Protein AF-A0A3N5W7Y7-F1 (afdb_monomer)

Mean predicted aligned error: 19.62 Å

Secondary structure (DSSP, 8-state):
-----HHHHHHHHHHHHHHHHHHHHHHHT--HHHHHHHHHHHHHHHHHHHHHHHTGGGGGGGHHHHH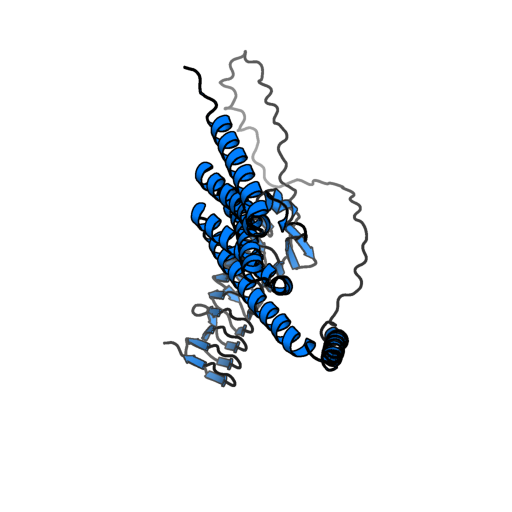HHHHHHHHHHHHHHHT-GGGHHHHTHHHHHHHHHHHHHHHHHTT-HHHHHHHHHHHHHHHHHHHHHHHHHHHHHHHHSSSSSHHHHHHHHHHHHHHHHHHHGGGS-S----------------------S----TTSSSSSS-S---S-PPP---------PPP---------EEEEESBSEEEEEE-SS-EEEEE--HHHHTTEEEEEETTEEEEEE---TTGGG-GGGGG-PPPEEEEEES---EEEE-SBS-EEEES-EEEEEEEEE-SBS-EEEEEEEEEEEEEEE-SBS-EEEEEEEEEEEEEE-SS--EEEEEEEEEEEEEEE-SS-EEEEE-SSEEEEEE-SS-EEEEES-PEEEEEE-SS-EEEE--

Sequence (442 aa):
MQRENIWGFWIGVALVGLGTLFILGQVLSVNIMGLLWPFIIIGVGAAFFIGMVAGGRSMGALAVPGSVITTIGLILFFQNLFGLWSTWSYAWALIICGAGVGLMIFGNWSQVPEVRKAGKIVTGIGLVLFFVFGFFFQLGSLMFGGRSLGGIFWAVALILVGLYVLFGKAYFNQASGPVSRSMVNFSSQASVVNGADRVIAASDLQANLQADLQPGLEPIEIDPGPVEEAPASEVISGIRRLSFRSLGEITILQGEREGLEIEASEAMKERIRCEVRGNTLTIRLEQDWLDWLNPRFWNIGPIRYTLTARNLEAVDAAGLGNMLIDGIATRRLDLAHSGTGNVTVRRLEAEELSARQAGLGNIEVDGQVSRQTVDLTGTGSYHAQRLESRMASVRLSGLGSAVVRVSDTLDAQVSGTGSIEYFGNPRVSQRVSGLGSVRRLF

Nearest PDB structures (foldseek):
  3pet-assembly1_A  TM=9.424E-01  e=5.013E-12  Bacteroides fragilis NCTC 9343
  3lyc-assembly8_P  TM=7.904E-01  e=1.089E-09  Parabacteroides distasonis ATCC 8503
  3jx8-assembly2_D  TM=7.799E-01  e=8.076E-10  Parabacteroides distasonis ATCC 8503
  3lyc-assembly5_J  TM=7.206E-01  e=1.484E-10  Parabacteroides distasonis ATCC 8503
  4opw-assembly2_B  TM=7.311E-01  e=8.488E-10  Parabacteroides merdae ATCC 43184

pLDDT: mean 77.22, std 21.17, range [25.36, 98.75]

Structure (mmCIF, N/CA/C/O backbone):
data_AF-A0A3N5W7Y7-F1
#
_entry.id   AF-A0A3N5W7Y7-F1
#
loop_
_atom_site.group_PDB
_atom_site.id
_atom_site.type_symbol
_atom_site.label_atom_id
_atom_site.label_alt_id
_atom_site.label_comp_id
_atom_site.label_asym_id
_atom_site.label_entity_id
_atom_site.label_seq_id
_atom_site.pdbx_PDB_ins_code
_atom_site.Cartn_x
_atom_site.Cartn_y
_atom_site.Cartn_z
_atom_site.occupancy
_atom_site.B_iso_or_equiv
_atom_site.auth_seq_id
_atom_site.auth_comp_id
_atom_site.auth_asym_id
_atom_site.auth_atom_id
_atom_site.pdbx_PDB_model_num
ATOM 1 N N . MET A 1 1 ? 57.217 -21.453 -23.230 1.00 43.00 1 MET A N 1
ATOM 2 C CA . MET A 1 1 ? 56.029 -21.669 -24.084 1.00 43.00 1 MET A CA 1
ATOM 3 C C . MET A 1 1 ? 55.375 -20.318 -24.326 1.00 43.00 1 MET A C 1
ATOM 5 O O . MET A 1 1 ? 54.861 -19.726 -23.385 1.00 43.00 1 MET A O 1
ATOM 9 N N . GLN A 1 2 ? 55.520 -19.783 -25.539 1.00 50.78 2 GLN A N 1
ATOM 10 C CA . GLN A 1 2 ? 54.939 -18.504 -25.957 1.00 50.78 2 GLN A CA 1
ATOM 11 C C . GLN A 1 2 ? 53.420 -18.675 -26.106 1.00 50.78 2 GLN A C 1
ATOM 13 O O . GLN A 1 2 ? 52.976 -19.582 -26.803 1.00 50.78 2 GLN A O 1
ATOM 18 N N . ARG A 1 3 ? 52.616 -17.843 -25.431 1.00 54.59 3 ARG A N 1
ATOM 19 C CA . ARG A 1 3 ? 51.178 -17.739 -25.719 1.00 54.59 3 ARG A CA 1
ATOM 20 C C . ARG A 1 3 ? 51.042 -17.043 -27.069 1.00 54.59 3 ARG A C 1
ATOM 22 O O . ARG A 1 3 ? 51.247 -15.836 -27.154 1.00 54.59 3 ARG A O 1
ATOM 29 N N . GLU A 1 4 ? 50.760 -17.809 -28.114 1.00 58.50 4 GLU A N 1
ATOM 30 C CA . GLU A 1 4 ? 50.464 -17.265 -29.435 1.00 58.50 4 GLU A CA 1
ATOM 31 C C . GLU A 1 4 ? 49.277 -16.293 -29.356 1.00 58.50 4 GLU A C 1
ATOM 33 O O . GLU A 1 4 ? 48.286 -16.541 -28.663 1.00 58.50 4 GLU A O 1
ATOM 38 N N . ASN A 1 5 ? 49.394 -15.167 -30.066 1.00 63.06 5 ASN A N 1
ATOM 39 C CA . ASN A 1 5 ? 48.368 -14.134 -30.212 1.00 63.06 5 ASN A CA 1
ATOM 40 C C . ASN A 1 5 ? 47.190 -14.656 -31.056 1.00 63.06 5 ASN A C 1
ATOM 42 O O . ASN A 1 5 ? 46.945 -14.200 -32.171 1.00 63.06 5 ASN A O 1
ATOM 46 N N . ILE A 1 6 ? 46.430 -15.599 -30.501 1.00 76.19 6 ILE A N 1
ATOM 47 C CA . ILE A 1 6 ? 45.221 -16.183 -31.102 1.00 76.19 6 ILE A CA 1
ATOM 48 C C . ILE A 1 6 ? 44.217 -15.080 -31.484 1.00 76.19 6 ILE A C 1
ATOM 50 O O . ILE A 1 6 ? 43.563 -15.156 -32.521 1.00 76.19 6 ILE A O 1
ATOM 54 N N . TRP A 1 7 ? 44.156 -13.997 -30.704 1.00 67.19 7 TRP A N 1
ATOM 55 C CA . TRP A 1 7 ? 43.306 -12.837 -30.983 1.00 67.19 7 TRP A CA 1
ATOM 56 C C . TRP A 1 7 ? 43.646 -12.123 -32.295 1.00 67.19 7 TRP A C 1
ATOM 58 O O . TRP A 1 7 ? 42.736 -11.734 -33.024 1.00 67.19 7 TRP A O 1
ATOM 68 N N . GLY A 1 8 ? 44.933 -11.988 -32.632 1.00 76.62 8 GLY A N 1
ATOM 69 C CA . GLY A 1 8 ? 45.359 -11.321 -33.867 1.00 76.62 8 GLY A CA 1
ATOM 70 C C . GLY A 1 8 ? 44.939 -12.091 -35.119 1.00 76.62 8 GLY A C 1
ATOM 71 O O . GLY A 1 8 ? 44.511 -11.490 -36.102 1.00 76.62 8 GLY A O 1
ATOM 72 N N . PHE A 1 9 ? 44.979 -13.424 -35.052 1.00 82.44 9 PHE A N 1
ATOM 73 C CA . PHE A 1 9 ? 44.534 -14.294 -36.138 1.00 82.44 9 PHE A CA 1
ATOM 74 C C . PHE A 1 9 ? 43.026 -14.162 -36.398 1.00 82.44 9 PHE A C 1
ATOM 76 O O . PHE A 1 9 ? 42.616 -13.932 -37.534 1.00 82.44 9 PHE A O 1
ATOM 83 N N . TRP A 1 10 ? 42.195 -14.222 -35.351 1.00 78.06 10 TRP A N 1
ATOM 84 C CA . TRP A 1 10 ? 40.739 -14.098 -35.498 1.00 78.06 10 TRP A CA 1
ATOM 85 C C . TRP A 1 10 ? 40.295 -12.711 -35.967 1.00 78.06 10 TRP A C 1
ATOM 87 O O . TRP A 1 10 ? 39.389 -12.609 -36.793 1.00 78.06 10 TRP A O 1
ATOM 97 N N . ILE A 1 11 ? 40.962 -11.651 -35.501 1.00 73.62 11 ILE A N 1
ATOM 98 C CA . ILE A 1 11 ? 40.721 -10.286 -35.988 1.00 73.62 11 ILE A CA 1
ATOM 99 C C . ILE A 1 11 ? 41.081 -10.180 -37.478 1.00 73.62 11 ILE A C 1
ATOM 101 O O . ILE A 1 11 ? 40.311 -9.610 -38.250 1.00 73.62 11 ILE A O 1
ATOM 105 N N . GLY A 1 12 ? 42.201 -10.777 -37.902 1.00 77.06 12 GLY A N 1
ATOM 106 C CA . GLY A 1 12 ? 42.610 -10.824 -39.308 1.00 77.06 12 GLY A CA 1
ATOM 107 C C . GLY A 1 12 ? 41.606 -11.559 -40.201 1.00 77.06 12 GLY A C 1
ATOM 108 O O . GLY A 1 12 ? 41.197 -11.029 -41.232 1.00 77.06 12 GLY A O 1
ATOM 109 N N . VAL A 1 13 ? 41.141 -12.739 -39.779 1.00 86.25 13 VAL A N 1
ATOM 110 C CA . VAL A 1 13 ? 40.118 -13.520 -40.500 1.00 86.25 13 VAL A CA 1
ATOM 111 C C . VAL A 1 13 ? 38.799 -12.749 -40.608 1.00 86.25 13 VAL A C 1
ATOM 113 O O . VAL A 1 13 ? 38.192 -12.722 -41.679 1.00 86.25 13 VAL A O 1
ATOM 116 N N . ALA A 1 14 ? 38.375 -12.070 -39.538 1.00 75.31 14 ALA A N 1
ATOM 117 C CA . ALA A 1 14 ? 37.172 -11.244 -39.550 1.00 75.31 14 ALA A CA 1
ATOM 118 C C . ALA A 1 14 ? 37.290 -10.063 -40.530 1.00 75.31 14 ALA A C 1
ATOM 120 O O . ALA A 1 14 ? 36.354 -9.804 -41.285 1.00 75.31 14 ALA A O 1
ATOM 121 N N . LEU A 1 15 ? 38.446 -9.387 -40.570 1.00 81.12 15 LEU A N 1
ATOM 122 C CA . LEU A 1 15 ? 38.703 -8.284 -41.503 1.00 81.12 15 LEU A CA 1
ATOM 123 C C . LEU A 1 15 ? 38.686 -8.748 -42.965 1.00 81.12 15 LEU A C 1
ATOM 125 O O . LEU A 1 15 ? 38.071 -8.097 -43.809 1.00 81.12 15 LEU A O 1
ATOM 129 N N . VAL A 1 16 ? 39.320 -9.887 -43.262 1.00 86.75 16 VAL A N 1
ATOM 130 C CA . VAL A 1 16 ? 39.338 -10.471 -44.613 1.00 86.75 16 VAL A CA 1
ATOM 131 C C . VAL A 1 16 ? 37.937 -10.912 -45.038 1.00 86.75 16 VAL A C 1
ATOM 133 O O . VAL A 1 16 ? 37.522 -10.636 -46.166 1.00 86.75 16 VAL A O 1
ATOM 136 N N . GLY A 1 17 ? 37.174 -11.540 -44.140 1.00 83.19 17 GLY A N 1
ATOM 137 C CA . GLY A 1 17 ? 35.783 -11.918 -44.395 1.00 83.19 17 GLY A CA 1
ATOM 138 C C . GLY A 1 17 ? 34.894 -10.704 -44.672 1.00 83.19 17 GLY A C 1
ATOM 139 O O . GLY A 1 17 ? 34.150 -10.697 -45.652 1.00 83.19 17 GLY A O 1
ATOM 140 N N . LEU A 1 18 ? 35.027 -9.646 -43.868 1.00 79.50 18 LEU A N 1
ATOM 141 C CA . LEU A 1 18 ? 34.269 -8.403 -44.023 1.00 79.50 18 LEU A CA 1
ATOM 142 C C . LEU A 1 18 ? 34.630 -7.667 -45.325 1.00 79.50 18 LEU A C 1
ATOM 144 O O . LEU A 1 18 ? 33.737 -7.194 -46.026 1.00 79.50 18 LEU A O 1
ATOM 148 N N . GLY A 1 19 ? 35.913 -7.642 -45.702 1.00 80.25 19 GLY A N 1
ATOM 149 C CA . GLY A 1 19 ? 36.370 -7.092 -46.983 1.00 80.25 19 GLY A CA 1
ATOM 150 C C . GLY A 1 19 ? 35.873 -7.891 -48.193 1.00 80.25 19 GLY A C 1
ATOM 151 O O . GLY A 1 19 ? 35.402 -7.310 -49.169 1.00 80.25 19 GLY A O 1
ATOM 152 N N . THR A 1 20 ? 35.896 -9.224 -48.113 1.00 85.12 20 THR A N 1
ATOM 153 C CA . THR A 1 20 ? 35.379 -10.106 -49.175 1.00 85.12 20 THR A CA 1
ATOM 154 C C . THR A 1 20 ? 33.877 -9.904 -49.369 1.00 85.12 20 THR A C 1
ATOM 156 O O . THR A 1 20 ? 33.404 -9.799 -50.498 1.00 85.12 20 THR A O 1
ATOM 159 N N . LEU A 1 21 ? 33.127 -9.779 -48.273 1.00 77.44 21 LEU A N 1
ATOM 160 C CA . LEU A 1 21 ? 31.689 -9.521 -48.286 1.00 77.44 21 LEU A CA 1
ATOM 161 C C . LEU A 1 21 ? 31.345 -8.150 -48.890 1.00 77.44 21 LEU A C 1
ATOM 163 O O . LEU A 1 21 ? 30.354 -8.029 -49.610 1.00 77.44 21 LEU A O 1
ATOM 167 N N . PHE A 1 22 ? 32.180 -7.134 -48.640 1.00 77.12 22 PHE A N 1
ATOM 168 C CA . PHE A 1 22 ? 32.037 -5.795 -49.217 1.00 77.12 22 PHE A CA 1
ATOM 169 C C . PHE A 1 22 ? 32.192 -5.818 -50.741 1.00 77.12 22 PHE A C 1
ATOM 171 O O . PHE A 1 22 ? 31.342 -5.294 -51.464 1.00 77.12 22 PHE A O 1
ATOM 178 N N . ILE A 1 23 ? 33.232 -6.501 -51.229 1.00 82.12 23 ILE A N 1
ATOM 179 C CA . ILE A 1 23 ? 33.469 -6.688 -52.665 1.00 82.12 23 ILE A CA 1
ATOM 180 C C . ILE A 1 23 ? 32.313 -7.476 -53.291 1.00 82.12 23 ILE A C 1
ATOM 182 O O . ILE A 1 23 ? 31.797 -7.079 -54.334 1.00 82.12 23 ILE A O 1
ATOM 186 N N . LEU A 1 24 ? 31.849 -8.548 -52.639 1.00 79.31 24 LEU A N 1
ATOM 187 C CA . LEU A 1 24 ? 30.727 -9.350 -53.130 1.00 79.31 24 LEU A CA 1
ATOM 188 C C . LEU A 1 24 ? 29.429 -8.531 -53.230 1.00 79.31 24 LEU A C 1
ATOM 190 O O . LEU A 1 24 ? 28.702 -8.657 -54.211 1.00 79.31 24 LEU A O 1
ATOM 194 N N . GLY A 1 25 ? 29.150 -7.670 -52.246 1.00 70.19 25 GLY A N 1
ATOM 195 C CA . GLY A 1 25 ? 27.983 -6.781 -52.258 1.00 70.19 25 GLY A CA 1
ATOM 196 C C . GLY A 1 25 ? 28.032 -5.755 -53.384 1.00 70.19 25 GLY A C 1
ATOM 197 O O . GLY A 1 25 ? 27.023 -5.529 -54.051 1.00 70.19 25 GLY A O 1
ATOM 198 N N . GLN A 1 26 ? 29.215 -5.202 -53.657 1.00 77.62 26 GLN A N 1
ATOM 199 C CA . GLN A 1 26 ? 29.419 -4.272 -54.764 1.00 77.62 26 GLN A CA 1
ATOM 200 C C . GLN A 1 26 ? 29.290 -4.963 -56.133 1.00 77.62 26 GLN A C 1
ATOM 202 O O . GLN A 1 26 ? 28.686 -4.400 -57.042 1.00 77.62 26 GLN A O 1
ATOM 207 N N . VAL A 1 27 ? 29.796 -6.194 -56.271 1.00 82.56 27 VAL A N 1
ATOM 208 C CA . VAL A 1 27 ? 29.705 -6.990 -57.511 1.00 82.56 27 VAL A CA 1
ATOM 209 C C . VAL A 1 27 ? 28.275 -7.469 -57.781 1.00 82.56 27 VAL A C 1
ATOM 211 O O . VAL A 1 27 ? 27.823 -7.439 -58.922 1.00 82.56 27 VAL A O 1
ATOM 214 N N . LEU A 1 28 ? 27.535 -7.882 -56.748 1.00 80.00 28 LEU A N 1
ATOM 215 C CA . LEU A 1 28 ? 26.171 -8.407 -56.887 1.00 80.00 28 LEU A CA 1
ATOM 216 C C . LEU A 1 28 ? 25.093 -7.313 -56.942 1.00 80.00 28 LEU A C 1
ATOM 218 O O . LEU A 1 28 ? 23.921 -7.634 -57.113 1.00 80.00 28 LEU A O 1
ATOM 222 N N . SER A 1 29 ? 25.455 -6.031 -56.803 1.00 70.25 29 SER A N 1
ATOM 223 C CA . SER A 1 29 ? 24.507 -4.903 -56.695 1.00 70.25 29 SER A CA 1
ATOM 224 C C . SER A 1 29 ? 23.477 -5.061 -55.564 1.00 70.25 29 SER A C 1
ATOM 226 O O . SER A 1 29 ? 22.430 -4.415 -55.564 1.00 70.25 29 SER A O 1
ATOM 228 N N . VAL A 1 30 ? 23.756 -5.931 -54.590 1.00 72.06 30 VAL A N 1
ATOM 229 C CA . VAL A 1 30 ? 22.892 -6.163 -53.433 1.00 72.06 30 VAL A CA 1
ATOM 230 C C . VAL A 1 30 ? 23.395 -5.284 -52.300 1.00 72.06 30 VAL A C 1
ATOM 232 O O . VAL A 1 30 ? 24.588 -5.266 -51.998 1.00 72.06 30 VAL A O 1
ATOM 235 N N . ASN A 1 31 ? 22.488 -4.581 -51.621 1.00 68.88 31 ASN A N 1
ATOM 236 C CA . ASN A 1 31 ? 22.822 -3.782 -50.443 1.00 68.88 31 ASN A CA 1
ATOM 237 C C . ASN A 1 31 ? 23.047 -4.686 -49.214 1.00 68.88 31 ASN A C 1
ATOM 239 O O . ASN A 1 31 ? 22.304 -4.651 -48.235 1.00 68.88 31 ASN A O 1
ATOM 243 N N . ILE A 1 32 ? 24.070 -5.541 -49.295 1.00 71.19 32 ILE A N 1
ATOM 244 C CA . ILE A 1 32 ? 24.437 -6.512 -48.260 1.00 71.19 32 ILE A CA 1
ATOM 245 C C . ILE A 1 32 ? 24.756 -5.782 -46.954 1.00 71.19 32 ILE A C 1
ATOM 247 O O . ILE A 1 32 ? 24.333 -6.209 -45.884 1.00 71.19 32 ILE A O 1
ATOM 251 N N . MET A 1 33 ? 25.441 -4.639 -47.032 1.00 69.62 33 MET A N 1
ATOM 252 C CA . MET A 1 33 ? 25.792 -3.868 -45.840 1.00 69.62 33 MET A CA 1
ATOM 253 C C . MET A 1 33 ? 24.584 -3.166 -45.219 1.00 69.62 33 MET A C 1
ATOM 255 O O . MET A 1 33 ? 24.454 -3.119 -43.996 1.00 69.62 33 MET A O 1
ATOM 259 N N . GLY A 1 34 ? 23.648 -2.728 -46.062 1.00 71.69 34 GLY A N 1
ATOM 260 C CA . GLY A 1 34 ? 22.316 -2.317 -45.652 1.00 71.69 34 GLY A CA 1
ATOM 261 C C . GLY A 1 34 ? 21.586 -3.428 -44.911 1.00 71.69 34 GLY A C 1
ATOM 262 O O . GLY A 1 34 ? 20.979 -3.135 -43.899 1.00 71.69 34 GLY A O 1
ATOM 263 N N . LEU A 1 35 ? 21.690 -4.696 -45.323 1.00 74.19 35 LEU A N 1
ATOM 264 C CA . LEU A 1 35 ? 21.052 -5.828 -44.633 1.00 74.19 35 LEU A CA 1
ATOM 265 C C . LEU A 1 35 ? 21.744 -6.214 -43.312 1.00 74.19 35 LEU A C 1
ATOM 267 O O . LEU A 1 35 ? 21.075 -6.616 -42.360 1.00 74.19 35 LEU A O 1
ATOM 271 N N . LEU A 1 36 ? 23.074 -6.106 -43.253 1.00 80.69 36 LEU A N 1
ATOM 272 C CA . LEU A 1 36 ? 23.884 -6.680 -42.177 1.00 80.69 36 LEU A CA 1
ATOM 273 C C . LEU A 1 36 ? 24.157 -5.753 -40.991 1.00 80.69 36 LEU A C 1
ATOM 275 O O . LEU A 1 36 ? 24.434 -6.251 -39.902 1.00 80.69 36 LEU A O 1
ATOM 279 N N . TRP A 1 37 ? 24.069 -4.429 -41.138 1.00 83.50 37 TRP A N 1
ATOM 280 C CA . TRP A 1 37 ? 24.376 -3.515 -40.027 1.00 83.50 37 TRP A CA 1
ATOM 281 C C . TRP A 1 37 ? 23.545 -3.746 -38.741 1.00 83.50 37 TRP A C 1
ATOM 283 O O . TRP A 1 37 ? 24.123 -3.599 -37.660 1.00 83.50 37 TRP A O 1
ATOM 293 N N . PRO A 1 38 ? 22.262 -4.184 -38.764 1.00 89.75 38 PRO A N 1
ATOM 294 C CA . PRO A 1 38 ? 21.530 -4.481 -37.533 1.00 89.75 38 PRO A CA 1
ATOM 295 C C . PRO A 1 38 ? 22.130 -5.665 -36.762 1.00 89.75 38 PRO A C 1
ATOM 297 O O . PRO A 1 38 ? 22.043 -5.704 -35.535 1.00 89.75 38 PRO A O 1
ATOM 300 N N . PHE A 1 39 ? 22.805 -6.602 -37.444 1.00 88.56 39 PHE A N 1
ATOM 301 C CA . PHE A 1 39 ? 23.505 -7.711 -36.787 1.00 88.56 39 PHE A CA 1
ATOM 302 C C . PHE A 1 39 ? 24.692 -7.239 -35.953 1.00 88.56 39 PHE A C 1
ATOM 304 O O . PHE A 1 39 ? 25.017 -7.887 -34.963 1.00 88.56 39 PHE A O 1
ATOM 311 N N . ILE A 1 40 ? 25.309 -6.104 -36.295 1.00 88.88 40 ILE A N 1
ATOM 312 C CA . ILE A 1 40 ? 26.360 -5.501 -35.465 1.00 88.88 40 ILE A CA 1
ATOM 313 C C . ILE A 1 40 ? 25.760 -5.090 -34.117 1.00 88.88 40 ILE A C 1
ATOM 315 O O . ILE A 1 40 ? 26.317 -5.409 -33.070 1.00 88.88 40 ILE A O 1
ATOM 319 N N . ILE A 1 41 ? 24.586 -4.454 -34.135 1.00 91.00 41 ILE A N 1
ATOM 320 C CA . ILE A 1 41 ? 23.874 -4.038 -32.920 1.00 91.00 41 ILE A CA 1
ATOM 321 C C . ILE A 1 41 ? 23.461 -5.264 -32.097 1.00 91.00 41 ILE A C 1
ATOM 323 O O . ILE A 1 41 ? 23.719 -5.308 -30.896 1.00 91.00 41 ILE A O 1
ATOM 327 N N . ILE A 1 42 ? 22.892 -6.292 -32.736 1.00 93.12 42 ILE A N 1
ATOM 328 C CA . ILE A 1 42 ? 22.555 -7.560 -32.067 1.00 93.12 42 ILE A CA 1
ATOM 329 C C . ILE A 1 42 ? 23.810 -8.203 -31.460 1.00 93.12 42 ILE A C 1
ATOM 331 O O . ILE A 1 42 ? 23.765 -8.667 -30.325 1.00 93.12 42 ILE A O 1
ATOM 335 N N . GLY A 1 43 ? 24.938 -8.190 -32.174 1.00 89.38 43 GLY A N 1
ATOM 336 C CA . GLY A 1 43 ? 26.217 -8.717 -31.700 1.00 89.38 43 GLY A CA 1
ATOM 337 C C . GLY A 1 43 ? 26.742 -7.986 -30.463 1.00 89.38 43 GLY A C 1
ATOM 338 O O . GLY A 1 43 ? 27.164 -8.631 -29.504 1.00 89.38 43 GLY A O 1
ATOM 339 N N . VAL A 1 44 ? 26.644 -6.653 -30.434 1.00 92.25 44 VAL A N 1
ATOM 340 C CA . VAL A 1 44 ? 26.964 -5.856 -29.238 1.00 92.25 44 VAL A CA 1
ATOM 341 C C . VAL A 1 44 ? 26.036 -6.234 -28.083 1.00 92.25 44 VAL A C 1
ATOM 343 O O . VAL A 1 44 ? 26.515 -6.466 -26.977 1.00 92.25 44 VAL A O 1
ATOM 346 N N . GLY A 1 45 ? 24.730 -6.376 -28.327 1.00 90.50 45 GLY A N 1
ATOM 347 C CA . GLY A 1 45 ? 23.774 -6.832 -27.312 1.00 90.50 45 GLY A CA 1
ATOM 348 C C . GLY A 1 45 ? 24.092 -8.232 -26.772 1.00 90.50 45 GLY A C 1
ATOM 349 O O . GLY A 1 45 ? 24.085 -8.447 -25.560 1.00 90.50 45 GLY A O 1
ATOM 350 N N . ALA A 1 46 ? 24.461 -9.169 -27.647 1.00 92.06 46 ALA A N 1
ATOM 351 C CA . ALA A 1 46 ? 24.879 -10.522 -27.287 1.00 92.06 46 ALA A CA 1
ATOM 352 C C . ALA A 1 46 ? 26.149 -10.533 -26.418 1.00 92.06 46 ALA A C 1
ATOM 354 O O . ALA A 1 46 ? 26.242 -11.323 -25.477 1.00 92.06 46 ALA A O 1
ATOM 355 N N . ALA A 1 47 ? 27.096 -9.624 -26.670 1.00 89.56 47 ALA A N 1
ATOM 356 C CA . ALA A 1 47 ? 28.316 -9.504 -25.873 1.00 89.56 47 ALA A CA 1
ATOM 357 C C . ALA A 1 47 ? 28.026 -9.197 -24.392 1.00 89.56 47 ALA A C 1
ATOM 359 O O . ALA A 1 47 ? 28.718 -9.717 -23.518 1.00 89.56 47 ALA A O 1
ATOM 360 N N . PHE A 1 48 ? 26.967 -8.440 -24.087 1.00 90.75 48 PHE A N 1
ATOM 361 C CA . PHE A 1 48 ? 26.534 -8.207 -22.702 1.00 90.75 48 PHE A CA 1
ATOM 362 C C . PHE A 1 48 ? 26.050 -9.490 -22.016 1.00 90.75 48 PHE A C 1
ATOM 364 O O . PHE A 1 48 ? 26.340 -9.696 -20.838 1.00 90.75 48 PHE A O 1
ATOM 371 N N . PHE A 1 49 ? 25.369 -10.385 -22.737 1.00 90.38 49 PHE A N 1
ATOM 372 C CA . PHE A 1 49 ? 24.977 -11.689 -22.195 1.00 90.38 49 PHE A CA 1
ATOM 373 C C . PHE A 1 49 ? 26.176 -12.622 -22.015 1.00 90.38 49 PHE A C 1
ATOM 375 O O . PHE A 1 49 ? 26.245 -13.337 -21.019 1.00 90.38 49 PHE A O 1
ATOM 382 N N . ILE A 1 50 ? 27.153 -12.581 -22.924 1.00 88.94 50 ILE A N 1
ATOM 383 C CA . ILE A 1 50 ? 28.418 -13.311 -22.756 1.00 88.94 50 ILE A CA 1
ATOM 384 C C . ILE A 1 50 ? 29.158 -12.794 -21.515 1.00 88.94 50 ILE A C 1
ATOM 386 O O . ILE A 1 50 ? 29.599 -13.592 -20.692 1.00 88.94 50 ILE A O 1
ATOM 390 N N . GLY A 1 51 ? 29.226 -11.471 -21.333 1.00 84.75 51 GLY A N 1
ATOM 391 C CA . GLY A 1 51 ? 29.793 -10.837 -20.141 1.00 84.75 51 GLY A CA 1
ATOM 392 C C . GLY A 1 51 ? 29.054 -11.218 -18.857 1.00 84.75 51 GLY A C 1
ATOM 393 O O . GLY A 1 51 ? 29.692 -11.510 -17.851 1.00 84.75 51 GLY A O 1
ATOM 394 N N . MET A 1 52 ? 27.723 -11.308 -18.899 1.00 90.06 52 MET A N 1
ATOM 395 C CA . MET A 1 52 ? 26.907 -11.794 -17.782 1.00 90.06 52 MET A CA 1
ATOM 396 C C . MET A 1 52 ? 27.255 -13.241 -17.406 1.00 90.06 52 MET A C 1
ATOM 398 O O . MET A 1 52 ? 27.417 -13.548 -16.228 1.00 90.06 52 MET A O 1
ATOM 402 N N . VAL A 1 53 ? 27.380 -14.133 -18.395 1.00 89.12 53 VAL A N 1
ATOM 403 C CA . VAL A 1 53 ? 27.719 -15.544 -18.155 1.00 89.12 53 VAL A CA 1
ATOM 404 C C . VAL A 1 53 ? 29.154 -15.681 -17.639 1.00 89.12 53 VAL A C 1
ATOM 406 O O . VAL A 1 53 ? 29.389 -16.420 -16.685 1.00 89.12 53 VAL A O 1
ATOM 409 N N . ALA A 1 54 ? 30.102 -14.938 -18.216 1.00 85.25 54 ALA A N 1
ATOM 410 C CA . ALA A 1 54 ? 31.508 -14.951 -17.814 1.00 85.25 54 ALA A CA 1
ATOM 411 C C . ALA A 1 54 ? 31.745 -14.321 -16.428 1.00 85.25 54 ALA A C 1
ATOM 413 O O . ALA A 1 54 ? 32.607 -14.777 -15.682 1.00 85.25 54 ALA A O 1
ATOM 414 N N . GLY A 1 55 ? 30.971 -13.292 -16.074 1.00 78.38 55 GLY A N 1
ATOM 415 C CA . GLY A 1 55 ? 31.061 -12.556 -14.811 1.00 78.38 55 GLY A CA 1
ATOM 416 C C . GLY A 1 55 ? 30.293 -13.168 -13.636 1.00 78.38 55 GLY A C 1
ATOM 417 O O . GLY A 1 55 ? 30.304 -12.615 -12.537 1.00 78.38 55 GLY A O 1
ATOM 418 N N . GLY A 1 56 ? 29.613 -14.300 -13.837 1.00 78.69 56 GLY A N 1
ATOM 419 C CA . GLY A 1 56 ? 28.892 -15.010 -12.780 1.00 78.69 56 GLY A CA 1
ATOM 420 C C . GLY A 1 56 ? 27.633 -14.288 -12.274 1.00 78.69 56 GLY A C 1
ATOM 421 O O . GLY A 1 56 ? 26.985 -13.518 -12.981 1.00 78.69 56 GLY A O 1
ATOM 422 N N . ARG A 1 57 ? 27.219 -14.577 -11.031 1.00 74.00 57 ARG A N 1
ATOM 423 C CA . ARG A 1 57 ? 25.927 -14.109 -10.477 1.00 74.00 57 ARG A CA 1
ATOM 424 C C . ARG A 1 57 ? 25.866 -12.602 -10.194 1.00 74.00 57 ARG A C 1
ATOM 426 O O . ARG A 1 57 ? 24.772 -12.039 -10.195 1.00 74.00 57 ARG A O 1
ATOM 433 N N . SER A 1 58 ? 27.010 -11.956 -9.968 1.00 72.75 58 SER A N 1
ATOM 434 C CA . SER A 1 58 ? 27.107 -10.517 -9.673 1.00 72.75 58 SER A CA 1
ATOM 435 C C . SER A 1 58 ? 26.906 -9.637 -10.909 1.00 72.75 58 SER A C 1
ATOM 437 O O . SER A 1 58 ? 26.489 -8.491 -10.780 1.00 72.75 58 SER A O 1
ATOM 439 N N . MET A 1 59 ? 27.133 -10.172 -12.113 1.00 77.62 59 MET A N 1
ATOM 440 C CA . MET A 1 59 ? 26.985 -9.438 -13.375 1.00 77.62 59 MET A CA 1
ATOM 441 C C . MET A 1 59 ? 25.619 -9.622 -14.052 1.00 77.62 59 MET A C 1
ATOM 443 O O . MET A 1 59 ? 25.441 -9.234 -15.205 1.00 77.62 59 MET A O 1
ATOM 447 N N . GLY A 1 60 ? 24.620 -10.148 -13.332 1.00 79.25 60 GLY A N 1
ATOM 448 C CA . GLY A 1 60 ? 23.255 -10.324 -13.844 1.00 79.25 60 GLY A CA 1
ATOM 449 C C . GLY A 1 60 ? 22.620 -9.032 -14.382 1.00 79.25 60 GLY A C 1
ATOM 450 O O . GLY A 1 60 ? 21.811 -9.082 -15.307 1.00 79.25 60 GLY A O 1
ATOM 451 N N . ALA A 1 61 ? 23.020 -7.868 -13.857 1.00 83.62 61 ALA A N 1
ATOM 452 C CA . ALA A 1 61 ? 22.515 -6.566 -14.292 1.00 83.62 61 ALA A CA 1
ATOM 453 C C . ALA A 1 61 ? 22.840 -6.245 -15.765 1.00 83.62 61 ALA A C 1
ATOM 455 O O . ALA A 1 61 ? 22.100 -5.491 -16.395 1.00 83.62 61 ALA A O 1
ATOM 456 N N . LEU A 1 62 ? 23.884 -6.857 -16.349 1.00 88.44 62 LEU A N 1
ATOM 457 C CA . LEU A 1 62 ? 24.245 -6.685 -17.765 1.00 88.44 62 LEU A CA 1
ATOM 458 C C . LEU A 1 62 ? 23.158 -7.196 -18.727 1.00 88.44 62 LEU A C 1
ATOM 460 O O . LEU A 1 62 ? 23.105 -6.760 -19.877 1.00 88.44 62 LEU A O 1
ATOM 464 N N . ALA A 1 63 ? 22.247 -8.056 -18.260 1.00 91.12 63 ALA A N 1
ATOM 465 C CA . ALA A 1 63 ? 21.108 -8.516 -19.049 1.00 91.12 63 ALA A CA 1
ATOM 466 C C . ALA A 1 63 ? 20.170 -7.375 -19.471 1.00 91.12 63 ALA A C 1
ATOM 468 O O . ALA A 1 63 ? 19.542 -7.468 -20.526 1.00 91.12 63 ALA A O 1
ATOM 469 N N . VAL A 1 64 ? 20.063 -6.304 -18.675 1.00 91.31 64 VAL A N 1
ATOM 470 C CA . VAL A 1 64 ? 19.179 -5.163 -18.964 1.00 91.31 64 VAL A CA 1
ATOM 471 C C . VAL A 1 64 ? 19.650 -4.391 -20.204 1.00 91.31 64 VAL A C 1
ATOM 473 O O . VAL A 1 64 ? 18.909 -4.379 -21.192 1.00 91.31 64 VAL A O 1
ATOM 476 N N . PRO A 1 65 ? 20.870 -3.814 -20.239 1.00 92.06 65 PRO A N 1
ATOM 477 C CA . PRO A 1 65 ? 21.376 -3.165 -21.446 1.00 92.06 65 PRO A CA 1
ATOM 478 C C . PRO A 1 65 ? 21.523 -4.150 -22.615 1.00 92.06 65 PRO A C 1
ATOM 480 O O . PRO A 1 65 ? 21.183 -3.795 -23.742 1.00 92.06 65 PRO A O 1
ATOM 483 N N . GLY A 1 66 ? 21.925 -5.404 -22.362 1.00 92.81 66 GLY A N 1
ATOM 484 C CA . GLY A 1 66 ? 22.011 -6.437 -23.400 1.00 92.81 66 GLY A CA 1
ATOM 485 C C . GLY A 1 66 ? 20.676 -6.699 -24.102 1.00 92.81 66 GLY A C 1
ATOM 486 O O . GLY A 1 66 ? 20.617 -6.733 -25.334 1.00 92.81 66 GLY A O 1
ATOM 487 N N . SER A 1 67 ? 19.581 -6.805 -23.343 1.00 96.12 67 SER A N 1
ATOM 488 C CA . SER A 1 67 ? 18.235 -7.024 -23.893 1.00 96.12 67 SER A CA 1
ATOM 489 C C . SER A 1 67 ? 17.721 -5.814 -24.669 1.00 96.12 67 SER A C 1
ATOM 491 O O . SER A 1 67 ? 17.128 -5.981 -25.734 1.00 96.12 67 SER A O 1
ATOM 493 N N . VAL A 1 68 ? 17.975 -4.596 -24.180 1.00 95.62 68 VAL A N 1
ATOM 494 C CA . VAL A 1 68 ? 17.600 -3.344 -24.860 1.00 95.62 68 VAL A CA 1
ATOM 495 C C . VAL A 1 68 ? 18.296 -3.234 -26.215 1.00 95.62 68 VAL A C 1
ATOM 497 O O . VAL A 1 68 ? 17.627 -3.073 -27.235 1.00 95.62 68 VAL A O 1
ATOM 500 N N . ILE A 1 69 ? 19.623 -3.390 -26.243 1.00 94.12 69 ILE A N 1
ATOM 501 C CA . ILE A 1 69 ? 20.427 -3.290 -27.470 1.00 94.12 69 ILE A CA 1
ATOM 502 C C . ILE A 1 69 ? 20.024 -4.385 -28.465 1.00 94.12 69 ILE A C 1
ATOM 504 O O . ILE A 1 69 ? 19.811 -4.104 -29.643 1.00 94.12 69 ILE A O 1
ATOM 508 N N . THR A 1 70 ? 19.839 -5.618 -27.989 1.00 95.69 70 THR A N 1
ATOM 509 C CA . THR A 1 70 ? 19.383 -6.735 -28.832 1.00 95.69 70 THR A CA 1
ATOM 510 C C . THR A 1 70 ? 18.003 -6.455 -29.426 1.00 95.69 70 THR A C 1
ATOM 512 O O . THR A 1 70 ? 17.789 -6.681 -30.614 1.00 95.69 70 THR A O 1
ATOM 515 N N . THR A 1 71 ? 17.078 -5.908 -28.634 1.00 96.44 71 THR A N 1
ATOM 516 C CA . THR A 1 71 ? 15.727 -5.566 -29.102 1.00 96.44 71 THR A CA 1
ATOM 517 C C . THR A 1 71 ? 15.765 -4.473 -30.166 1.00 96.44 71 THR A C 1
ATOM 519 O O . THR A 1 71 ? 15.110 -4.610 -31.195 1.00 96.44 71 THR A O 1
ATOM 522 N N . ILE A 1 72 ? 16.578 -3.431 -29.970 1.00 94.94 72 ILE A N 1
ATOM 523 C CA . ILE A 1 72 ? 16.805 -2.387 -30.979 1.00 94.94 72 ILE A CA 1
ATOM 524 C C . ILE A 1 72 ? 17.338 -3.009 -32.274 1.00 94.94 72 ILE A C 1
ATOM 526 O O . ILE A 1 72 ? 16.792 -2.757 -33.345 1.00 94.94 72 ILE A O 1
ATOM 530 N N . GLY A 1 73 ? 18.351 -3.873 -32.183 1.00 92.62 73 GLY A N 1
ATOM 531 C CA . GLY A 1 73 ? 18.907 -4.569 -33.342 1.00 92.62 73 GLY A CA 1
ATOM 532 C C . GLY A 1 73 ? 17.881 -5.438 -34.080 1.00 92.62 73 GLY A C 1
ATOM 533 O O . GLY A 1 73 ? 17.833 -5.411 -35.307 1.00 92.62 73 GLY A O 1
ATOM 534 N N . LEU A 1 74 ? 17.010 -6.148 -33.354 1.00 94.06 74 LEU A N 1
ATOM 535 C CA . LEU A 1 74 ? 15.930 -6.953 -33.939 1.00 94.06 74 LEU A CA 1
ATOM 536 C C . LEU A 1 74 ? 14.856 -6.097 -34.623 1.00 94.06 74 LEU A C 1
ATOM 538 O O . LEU A 1 74 ? 14.409 -6.454 -35.713 1.00 94.06 74 LEU A O 1
ATOM 542 N N . ILE A 1 75 ? 14.465 -4.966 -34.022 1.00 92.88 75 ILE A N 1
ATOM 543 C CA . ILE A 1 75 ? 13.527 -4.013 -34.638 1.00 92.88 75 ILE A CA 1
ATOM 544 C C . ILE A 1 75 ? 14.107 -3.508 -35.958 1.00 92.88 75 ILE A C 1
ATOM 546 O O . ILE A 1 75 ? 13.442 -3.571 -36.990 1.00 92.88 75 ILE A O 1
ATOM 550 N N . LEU A 1 76 ? 15.360 -3.053 -35.933 1.00 92.06 76 LEU A N 1
ATOM 551 C CA . LEU A 1 76 ? 16.044 -2.512 -37.104 1.00 92.06 76 LEU A CA 1
ATOM 552 C C . LEU A 1 76 ? 16.228 -3.575 -38.188 1.00 92.06 76 LEU A C 1
ATOM 554 O O . LEU A 1 76 ? 16.004 -3.293 -39.362 1.00 92.06 76 LEU A O 1
ATOM 558 N N . PHE A 1 77 ? 16.563 -4.809 -37.806 1.00 90.81 77 PHE A N 1
ATOM 559 C CA . PHE A 1 77 ? 16.640 -5.937 -38.730 1.00 90.81 77 PHE A CA 1
ATOM 560 C C . PHE A 1 77 ? 15.295 -6.201 -39.415 1.00 90.81 77 PHE A C 1
ATOM 562 O O . PHE A 1 77 ? 15.232 -6.271 -40.641 1.00 90.81 77 PHE A O 1
ATOM 569 N N . PHE A 1 78 ? 14.213 -6.288 -38.638 1.00 89.50 78 PHE A N 1
ATOM 570 C CA . PHE A 1 78 ? 12.871 -6.525 -39.164 1.00 89.50 78 PHE A CA 1
ATOM 571 C C . PHE A 1 78 ? 12.421 -5.396 -40.102 1.00 89.50 78 PHE A C 1
ATOM 573 O O . PHE A 1 78 ? 11.972 -5.643 -41.220 1.00 89.50 78 PHE A O 1
ATOM 580 N N . GLN A 1 79 ? 12.588 -4.141 -39.689 1.00 89.56 79 GLN A N 1
ATOM 581 C CA . GLN A 1 79 ? 12.206 -2.982 -40.499 1.00 89.56 79 GLN A CA 1
ATOM 582 C C . GLN A 1 79 ? 12.981 -2.908 -41.808 1.00 89.56 79 GLN A C 1
ATOM 584 O O . GLN A 1 79 ? 12.415 -2.564 -42.840 1.00 89.56 79 GLN A O 1
ATOM 589 N N . ASN A 1 80 ? 14.257 -3.261 -41.772 1.00 88.12 80 ASN A N 1
ATOM 590 C CA . ASN A 1 80 ? 15.113 -3.259 -42.938 1.00 88.12 80 ASN A CA 1
ATOM 591 C C . ASN A 1 80 ? 14.806 -4.418 -43.904 1.00 88.12 80 ASN A C 1
ATOM 593 O O . ASN A 1 80 ? 14.836 -4.220 -45.114 1.00 88.12 80 ASN A O 1
ATOM 597 N N . LEU A 1 81 ? 14.428 -5.594 -43.386 1.00 86.75 81 LEU A N 1
ATOM 598 C CA . LEU A 1 81 ? 14.019 -6.744 -44.201 1.00 86.75 81 LEU A CA 1
ATOM 599 C C . LEU A 1 81 ? 12.709 -6.485 -44.962 1.00 86.75 81 LEU A C 1
ATOM 601 O O . LEU A 1 81 ? 12.577 -6.885 -46.116 1.00 86.75 81 LEU A O 1
ATOM 605 N N . PHE A 1 82 ? 11.749 -5.811 -44.323 1.00 85.38 82 PHE A N 1
ATOM 606 C CA . PHE A 1 82 ? 10.414 -5.567 -44.886 1.00 85.38 82 PHE A CA 1
ATOM 607 C C . PHE A 1 82 ? 10.205 -4.138 -45.420 1.00 85.38 82 PHE A C 1
ATOM 609 O O . PHE A 1 82 ? 9.127 -3.822 -45.918 1.00 85.38 82 PHE A O 1
ATOM 616 N N . GLY A 1 83 ? 11.200 -3.254 -45.299 1.00 83.62 83 GLY A N 1
ATOM 617 C CA . GLY A 1 83 ? 11.080 -1.836 -45.666 1.00 83.62 83 GLY A CA 1
ATOM 618 C C . GLY A 1 83 ? 10.090 -1.039 -44.801 1.00 83.62 83 GLY A C 1
ATOM 619 O O . GLY A 1 83 ? 9.616 0.019 -45.210 1.00 83.62 83 GLY A O 1
ATOM 620 N N . LEU A 1 84 ? 9.763 -1.524 -43.601 1.00 84.94 84 LEU A N 1
ATOM 621 C CA . LEU A 1 84 ? 8.697 -1.013 -42.730 1.00 84.94 84 LEU A CA 1
ATOM 622 C C . LEU A 1 84 ? 9.170 0.107 -41.783 1.00 84.94 84 LEU A C 1
ATOM 624 O O . LEU A 1 84 ? 8.878 0.095 -40.587 1.00 84.94 84 LEU A O 1
ATOM 628 N N . TRP A 1 85 ? 9.892 1.101 -42.295 1.00 84.44 85 TRP A N 1
ATOM 629 C CA . TRP A 1 85 ? 10.470 2.182 -41.477 1.00 84.44 85 TRP A CA 1
ATOM 630 C C . TRP A 1 85 ? 9.430 3.087 -40.800 1.00 84.44 85 TRP A C 1
ATOM 632 O O . TRP A 1 85 ? 9.690 3.649 -39.737 1.00 84.44 85 TRP A O 1
ATOM 642 N N . SER A 1 86 ? 8.217 3.174 -41.353 1.00 81.88 86 SER A N 1
ATOM 643 C CA . SER A 1 86 ? 7.089 3.907 -40.752 1.00 81.88 86 SER A CA 1
ATOM 644 C C . SER A 1 86 ? 6.699 3.380 -39.368 1.00 81.88 86 SER A C 1
ATOM 646 O O . SER A 1 86 ? 6.206 4.129 -38.519 1.00 81.88 86 SER A O 1
ATOM 648 N N . THR A 1 87 ? 6.972 2.100 -39.112 1.00 86.62 87 THR A N 1
ATOM 649 C CA . THR A 1 87 ? 6.639 1.439 -37.849 1.00 86.62 87 THR A CA 1
ATOM 650 C C . THR A 1 87 ? 7.480 1.948 -36.680 1.00 86.62 87 THR A C 1
ATOM 652 O O . THR A 1 87 ? 7.099 1.743 -35.532 1.00 86.62 87 THR A O 1
ATOM 655 N N . TRP A 1 88 ? 8.571 2.689 -36.931 1.00 86.38 88 TRP A N 1
ATOM 656 C CA . TRP A 1 88 ? 9.393 3.313 -35.885 1.00 86.38 88 TRP A CA 1
ATOM 657 C C . TRP A 1 88 ? 8.593 4.248 -34.965 1.00 86.38 88 TRP A C 1
ATOM 659 O O . TRP A 1 88 ? 8.910 4.370 -33.785 1.00 86.38 88 TRP A O 1
ATOM 669 N N . SER A 1 89 ? 7.505 4.834 -35.475 1.00 84.25 89 SER A N 1
ATOM 670 C CA . SER A 1 89 ? 6.569 5.675 -34.710 1.00 84.25 89 SER A CA 1
ATOM 671 C C . SER A 1 89 ? 5.970 4.987 -33.474 1.00 84.25 89 SER A C 1
ATOM 673 O O . SER A 1 89 ? 5.656 5.658 -32.491 1.00 84.25 89 SER A O 1
ATOM 675 N N . TYR A 1 90 ? 5.867 3.655 -33.483 1.00 86.94 90 TYR A N 1
ATOM 676 C CA . TYR A 1 90 ? 5.337 2.862 -32.369 1.00 86.94 90 TYR A CA 1
ATOM 677 C C . TYR A 1 90 ? 6.238 1.696 -31.941 1.00 86.94 90 TYR A C 1
ATOM 679 O O . TYR A 1 90 ? 6.115 1.208 -30.819 1.00 86.94 90 TYR A O 1
ATOM 687 N N . ALA A 1 91 ? 7.178 1.258 -32.782 1.00 89.12 91 ALA A N 1
ATOM 688 C CA . ALA A 1 91 ? 8.080 0.147 -32.484 1.00 89.12 91 ALA A CA 1
ATOM 689 C C . ALA A 1 91 ? 9.032 0.437 -31.312 1.00 89.12 91 ALA A C 1
ATOM 691 O O . ALA A 1 91 ? 9.479 -0.500 -30.655 1.00 89.12 91 ALA A O 1
ATOM 692 N N . TRP A 1 92 ? 9.293 1.708 -30.984 1.00 88.44 92 TRP A N 1
ATOM 693 C CA . TRP A 1 92 ? 10.088 2.084 -29.808 1.00 88.44 92 TRP A CA 1
ATOM 694 C C . TRP A 1 92 ? 9.499 1.550 -28.490 1.00 88.44 92 TRP A C 1
ATOM 696 O O . TRP A 1 92 ? 10.247 1.284 -27.553 1.00 88.44 92 TRP A O 1
ATOM 706 N N . ALA A 1 93 ? 8.185 1.305 -28.417 1.00 90.19 93 ALA A N 1
ATOM 707 C CA . ALA A 1 93 ? 7.557 0.697 -27.243 1.00 90.19 93 ALA A CA 1
ATOM 708 C C . ALA A 1 93 ? 8.079 -0.728 -26.967 1.00 90.19 93 ALA A C 1
ATOM 710 O O . ALA A 1 93 ? 8.155 -1.150 -25.813 1.00 90.19 93 ALA A O 1
ATOM 711 N N . LEU A 1 94 ? 8.538 -1.448 -27.998 1.00 92.88 94 LEU A N 1
ATOM 712 C CA . LEU A 1 94 ? 9.177 -2.756 -27.832 1.00 92.88 94 LEU A CA 1
ATOM 713 C C . LEU A 1 94 ? 10.532 -2.654 -27.123 1.00 92.88 94 LEU A C 1
ATOM 715 O O . LEU A 1 94 ? 10.945 -3.612 -26.479 1.00 92.88 9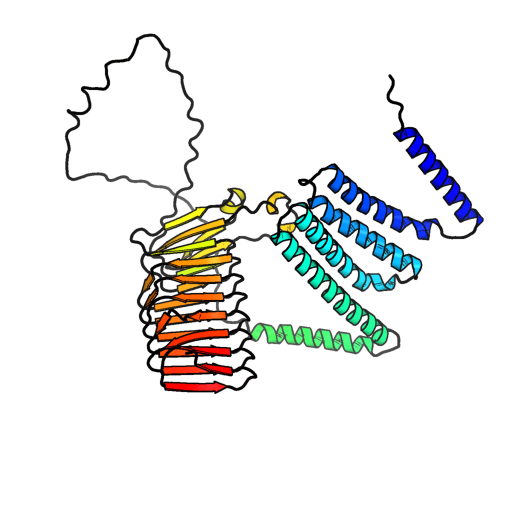4 LEU A O 1
ATOM 719 N N . ILE A 1 95 ? 11.203 -1.498 -27.152 1.00 94.38 95 ILE A N 1
ATOM 720 C CA . ILE A 1 95 ? 12.441 -1.273 -26.387 1.00 94.38 95 ILE A CA 1
ATOM 721 C C . ILE A 1 95 ? 12.152 -1.365 -24.879 1.00 94.38 95 ILE A C 1
ATOM 723 O O . ILE A 1 95 ? 12.934 -1.960 -24.136 1.00 94.38 95 ILE A O 1
ATOM 727 N N . ILE A 1 96 ? 10.990 -0.868 -24.436 1.00 90.56 96 ILE A N 1
ATOM 728 C CA . ILE A 1 96 ? 10.512 -1.014 -23.050 1.00 90.56 96 ILE A CA 1
ATOM 729 C C . ILE A 1 96 ? 10.277 -2.495 -22.727 1.00 90.56 96 ILE A C 1
ATOM 731 O O . ILE A 1 96 ? 10.673 -2.964 -21.659 1.00 90.56 96 ILE A O 1
ATOM 735 N N . CYS A 1 97 ? 9.705 -3.263 -23.662 1.00 91.81 97 CYS A N 1
ATOM 736 C CA . CYS A 1 97 ? 9.588 -4.715 -23.507 1.00 91.81 97 CYS A CA 1
ATOM 737 C C . CYS A 1 97 ? 10.960 -5.379 -23.354 1.00 91.81 97 CYS A C 1
ATOM 739 O O . CYS A 1 97 ? 11.117 -6.223 -22.472 1.00 91.81 97 CYS A O 1
ATOM 741 N N . GLY A 1 98 ? 11.944 -4.969 -24.159 1.00 94.38 98 GLY A N 1
ATOM 742 C CA . GLY A 1 98 ? 13.331 -5.425 -24.076 1.00 94.38 98 GLY A CA 1
ATOM 743 C C . GLY A 1 98 ? 13.956 -5.163 -22.706 1.00 94.38 98 GLY A C 1
ATOM 744 O O . GLY A 1 98 ? 14.543 -6.068 -22.116 1.00 94.38 98 GLY A O 1
ATOM 745 N N . ALA A 1 99 ? 13.759 -3.969 -22.142 1.00 92.38 99 ALA A N 1
ATOM 746 C CA . ALA A 1 99 ? 14.198 -3.653 -20.781 1.00 92.38 99 ALA A CA 1
ATOM 747 C C . ALA A 1 99 ? 13.516 -4.548 -19.728 1.00 92.38 99 ALA A C 1
ATOM 749 O O . ALA A 1 99 ? 14.184 -5.083 -18.842 1.00 92.38 99 ALA A O 1
ATOM 750 N N . GLY A 1 100 ? 12.203 -4.771 -19.854 1.00 86.75 100 GLY A N 1
ATOM 751 C CA . GLY A 1 100 ? 11.448 -5.663 -18.970 1.00 86.75 100 GLY A CA 1
ATOM 752 C C . GLY A 1 100 ? 11.924 -7.120 -19.033 1.00 86.75 100 GLY A C 1
ATOM 753 O O . GLY A 1 100 ? 12.125 -7.746 -17.992 1.00 86.75 100 GLY A O 1
ATOM 754 N N . VAL A 1 101 ? 12.215 -7.637 -20.233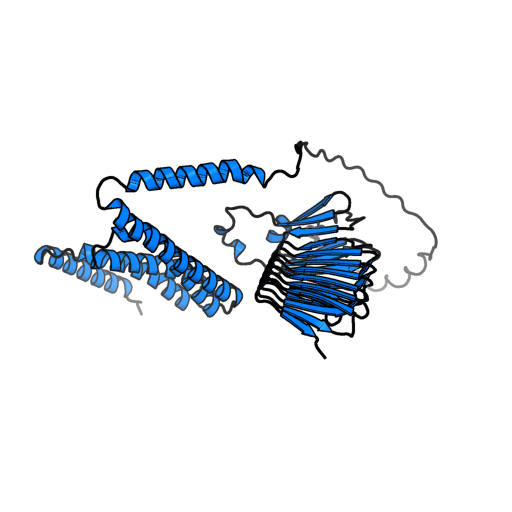 1.00 94.38 101 VAL A N 1
ATOM 755 C CA . VAL A 1 101 ? 12.806 -8.975 -20.421 1.00 94.38 101 VAL A CA 1
ATOM 756 C C . VAL A 1 101 ? 14.191 -9.047 -19.778 1.00 94.38 101 VAL A C 1
ATOM 758 O O . VAL A 1 101 ? 14.482 -10.008 -19.068 1.00 94.38 101 VAL A O 1
ATOM 761 N N . GLY A 1 102 ? 15.015 -8.009 -19.935 1.00 91.75 102 GLY A N 1
ATOM 762 C CA . GLY A 1 102 ? 16.321 -7.927 -19.283 1.00 91.75 102 GLY A CA 1
ATOM 763 C C . GLY A 1 102 ? 16.235 -7.953 -17.758 1.00 91.75 102 GLY A C 1
ATOM 764 O O . GLY A 1 102 ? 17.003 -8.666 -17.114 1.00 91.75 102 GLY A O 1
ATOM 765 N N . LEU A 1 103 ? 15.245 -7.269 -17.176 1.00 89.75 103 LEU A N 1
ATOM 766 C CA . LEU A 1 103 ? 14.947 -7.338 -15.741 1.00 89.75 103 LEU A CA 1
ATOM 767 C C . LEU A 1 103 ? 14.479 -8.735 -15.314 1.00 89.75 103 LEU A C 1
ATOM 769 O O . LEU A 1 103 ? 14.844 -9.201 -14.238 1.00 89.75 103 LEU A O 1
ATOM 773 N N . MET A 1 104 ? 13.705 -9.439 -16.144 1.00 88.88 104 MET A N 1
ATOM 774 C CA . MET A 1 104 ? 13.296 -10.818 -15.852 1.00 88.88 104 MET A CA 1
ATOM 775 C C . MET A 1 104 ? 14.483 -11.787 -15.875 1.00 88.88 104 MET A C 1
ATOM 777 O O . MET A 1 104 ? 14.582 -12.634 -14.985 1.00 88.88 104 MET A O 1
ATOM 781 N N . ILE A 1 105 ? 15.388 -11.647 -16.849 1.00 91.19 105 ILE A N 1
ATOM 782 C CA . ILE A 1 105 ? 16.621 -12.440 -16.939 1.00 91.19 105 ILE A CA 1
ATOM 783 C C . ILE A 1 105 ? 17.504 -12.157 -15.723 1.00 91.19 105 ILE A C 1
ATOM 785 O O . ILE A 1 105 ? 17.902 -13.097 -15.036 1.00 91.19 105 ILE A O 1
ATOM 789 N N . PHE A 1 106 ? 17.731 -10.883 -15.397 1.00 87.50 106 PHE A N 1
ATOM 790 C CA . PHE A 1 106 ? 18.492 -10.468 -14.220 1.00 87.50 106 PHE A CA 1
ATOM 791 C C . PHE A 1 106 ? 17.877 -11.005 -12.918 1.00 87.50 106 PHE A C 1
ATOM 793 O O . PHE A 1 106 ? 18.566 -11.653 -12.133 1.00 87.50 106 PHE A O 1
ATOM 800 N N . GLY A 1 107 ? 16.570 -10.823 -12.709 1.00 82.75 107 GLY A N 1
ATOM 801 C CA . GLY A 1 107 ? 15.876 -11.308 -11.516 1.00 82.75 107 GLY A CA 1
ATOM 802 C C . GLY A 1 107 ? 15.939 -12.832 -11.359 1.00 82.75 107 GLY A C 1
ATOM 803 O O . GLY A 1 107 ? 16.047 -13.328 -10.240 1.00 82.75 107 GLY A O 1
ATOM 804 N N . ASN A 1 108 ? 15.924 -13.585 -12.465 1.00 87.44 108 ASN A N 1
ATOM 805 C CA . ASN A 1 108 ? 16.095 -15.039 -12.444 1.00 87.44 108 ASN A CA 1
ATOM 806 C C . ASN A 1 108 ? 17.554 -15.457 -12.181 1.00 87.44 108 ASN A C 1
ATOM 808 O O . ASN A 1 108 ? 17.802 -16.385 -11.413 1.00 87.44 108 ASN A O 1
ATOM 812 N N . TRP A 1 109 ? 18.516 -14.765 -12.795 1.00 83.62 109 TRP A N 1
ATOM 813 C CA . TRP A 1 109 ? 19.949 -15.050 -12.670 1.00 83.62 109 TRP A CA 1
ATOM 814 C C . TRP A 1 109 ? 20.487 -14.734 -11.270 1.00 83.62 109 TRP A C 1
ATOM 816 O O . TRP A 1 109 ? 21.253 -15.511 -10.700 1.00 83.62 109 TRP A O 1
ATOM 826 N N . SER A 1 110 ? 20.037 -13.621 -10.691 1.00 78.06 110 SER A N 1
ATOM 827 C CA . SER A 1 110 ? 20.441 -13.148 -9.365 1.00 78.06 110 SER A CA 1
ATOM 828 C C . SER A 1 110 ? 19.504 -13.604 -8.237 1.00 78.06 110 SER A C 1
ATOM 830 O O . SER A 1 110 ? 19.725 -13.227 -7.094 1.00 78.06 110 SER A O 1
ATOM 832 N N . GLN A 1 111 ? 18.492 -14.437 -8.531 1.00 81.75 111 GLN A N 1
ATOM 833 C CA . GLN A 1 111 ? 17.528 -14.983 -7.556 1.00 81.75 111 GLN A CA 1
ATOM 834 C C . GLN A 1 111 ? 16.781 -13.907 -6.743 1.00 81.75 111 GLN A C 1
ATOM 836 O O . GLN A 1 111 ? 16.426 -14.124 -5.587 1.00 81.75 111 GLN A O 1
ATOM 841 N N . VAL A 1 112 ? 16.500 -12.750 -7.357 1.00 76.50 112 VAL A N 1
ATOM 842 C CA . VAL A 1 112 ? 15.746 -11.651 -6.734 1.00 76.50 112 VAL A CA 1
ATOM 843 C C . VAL A 1 112 ? 14.309 -11.654 -7.282 1.00 76.50 112 VAL A C 1
ATOM 845 O O . VAL A 1 112 ? 14.052 -11.132 -8.375 1.00 76.50 112 VAL A O 1
ATOM 848 N N . PRO A 1 113 ? 13.334 -12.255 -6.568 1.00 68.81 113 PRO A N 1
ATOM 849 C CA . PRO A 1 113 ? 11.976 -12.446 -7.081 1.00 68.81 113 PRO A CA 1
ATOM 850 C C . PRO A 1 113 ? 11.213 -11.131 -7.291 1.00 68.81 113 PRO A C 1
ATOM 852 O O . PRO A 1 113 ? 10.304 -11.086 -8.123 1.00 68.81 113 PRO A O 1
ATOM 855 N N . GLU A 1 114 ? 11.584 -10.063 -6.582 1.00 67.44 114 GLU A N 1
ATOM 856 C CA . GLU A 1 114 ? 10.995 -8.726 -6.722 1.00 67.44 114 GLU A CA 1
ATOM 857 C C . GLU A 1 114 ? 11.317 -8.100 -8.081 1.00 67.44 114 GLU A C 1
ATOM 859 O O . GLU A 1 114 ? 10.413 -7.689 -8.808 1.00 67.44 114 GLU A O 1
ATOM 864 N N . VAL A 1 115 ? 12.586 -8.151 -8.491 1.00 72.88 115 VAL A N 1
ATOM 865 C CA . VAL A 1 115 ? 13.043 -7.682 -9.807 1.00 72.88 115 VAL A CA 1
ATOM 866 C C . VAL A 1 115 ? 12.347 -8.455 -10.928 1.00 72.88 115 VAL A C 1
ATOM 868 O O . VAL A 1 115 ? 11.934 -7.877 -11.933 1.00 72.88 115 VAL A O 1
ATOM 871 N N . ARG A 1 116 ? 12.130 -9.764 -10.742 1.00 75.12 116 ARG A N 1
ATOM 872 C CA . ARG A 1 116 ? 11.388 -10.584 -11.710 1.00 75.12 116 ARG A CA 1
ATOM 873 C C . ARG A 1 116 ? 9.933 -10.126 -11.858 1.00 75.12 116 ARG A C 1
ATOM 875 O O . ARG A 1 116 ? 9.406 -10.136 -12.970 1.00 75.12 116 ARG A O 1
ATOM 882 N N . LYS A 1 117 ? 9.266 -9.760 -10.756 1.00 67.38 117 LYS A N 1
ATOM 883 C CA . LYS A 1 117 ? 7.897 -9.212 -10.787 1.00 67.38 117 LYS A CA 1
ATOM 884 C C . LYS A 1 117 ? 7.874 -7.852 -11.489 1.00 67.38 117 LYS A C 1
ATOM 886 O O . LYS A 1 117 ? 7.030 -7.656 -12.358 1.00 67.38 117 LYS A O 1
ATOM 891 N N . ALA A 1 118 ? 8.831 -6.974 -11.183 1.00 70.06 118 ALA A N 1
ATOM 892 C CA . ALA A 1 118 ? 8.980 -5.684 -11.853 1.00 70.06 118 ALA A CA 1
ATOM 893 C C . ALA A 1 118 ? 9.184 -5.850 -13.369 1.00 70.06 118 ALA A C 1
ATOM 895 O O . ALA A 1 118 ? 8.475 -5.225 -14.153 1.00 70.06 118 ALA A O 1
ATOM 896 N N . GLY A 1 119 ? 10.061 -6.768 -13.791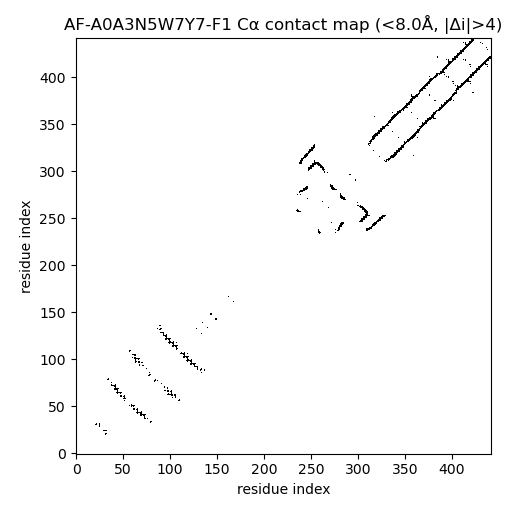 1.00 72.50 119 GLY A N 1
ATOM 897 C CA . GLY A 1 119 ? 10.284 -7.072 -15.206 1.00 72.50 119 GLY A CA 1
ATOM 898 C C . GLY A 1 119 ? 9.007 -7.498 -15.941 1.00 72.50 119 GLY A C 1
ATOM 899 O O . GLY A 1 119 ? 8.718 -6.966 -17.008 1.00 72.50 119 GLY A O 1
ATOM 900 N N . LYS A 1 120 ? 8.175 -8.363 -15.334 1.00 75.50 120 LYS A N 1
ATOM 901 C CA . LYS A 1 120 ? 6.868 -8.753 -15.906 1.00 75.50 120 LYS A CA 1
ATOM 902 C C . LYS A 1 120 ? 5.936 -7.558 -16.110 1.00 75.50 120 LYS A C 1
ATOM 904 O O . LYS A 1 120 ? 5.278 -7.473 -17.145 1.00 75.50 120 LYS A O 1
ATOM 909 N N . ILE A 1 121 ? 5.876 -6.655 -15.131 1.00 71.06 121 ILE A N 1
ATOM 910 C CA . ILE A 1 121 ? 5.040 -5.450 -15.199 1.00 71.06 121 ILE A CA 1
ATOM 911 C C . ILE A 1 121 ? 5.543 -4.528 -16.313 1.00 71.06 121 ILE A C 1
ATOM 913 O O . ILE A 1 121 ? 4.754 -4.114 -17.158 1.00 71.06 121 ILE A O 1
ATOM 917 N N . VAL A 1 122 ? 6.851 -4.262 -16.369 1.00 77.25 122 VAL A N 1
ATOM 918 C CA . VAL A 1 122 ? 7.467 -3.398 -17.391 1.00 77.25 122 VAL A CA 1
ATOM 919 C C . VAL A 1 122 ? 7.257 -3.962 -18.798 1.00 77.25 122 VAL A C 1
ATOM 921 O O . VAL A 1 122 ? 6.858 -3.222 -19.698 1.00 77.25 122 VAL A O 1
ATOM 924 N N . THR A 1 123 ? 7.439 -5.273 -18.998 1.00 84.62 123 THR A N 1
ATOM 925 C CA . THR A 1 123 ? 7.138 -5.922 -20.283 1.00 84.62 123 THR A CA 1
ATOM 926 C C . THR A 1 123 ? 5.659 -5.790 -20.646 1.00 84.62 123 THR A C 1
ATOM 928 O O . THR A 1 123 ? 5.350 -5.490 -21.799 1.00 84.62 123 THR A O 1
ATOM 931 N N . GLY A 1 124 ? 4.752 -5.956 -19.676 1.00 66.94 124 GLY A N 1
ATOM 932 C CA . GLY A 1 124 ? 3.313 -5.769 -19.873 1.00 66.94 124 GLY A CA 1
ATOM 933 C C . GLY A 1 124 ? 2.948 -4.345 -20.297 1.00 66.94 124 GLY A C 1
ATOM 934 O O . GLY A 1 124 ? 2.233 -4.168 -21.280 1.00 66.94 124 GLY A O 1
ATOM 935 N N . ILE A 1 125 ? 3.494 -3.330 -19.618 1.00 75.31 125 ILE A N 1
ATOM 936 C CA . ILE A 1 125 ? 3.296 -1.914 -19.966 1.00 75.31 125 ILE A CA 1
ATOM 937 C C . ILE A 1 125 ? 3.803 -1.637 -21.385 1.00 75.31 125 ILE A C 1
ATOM 939 O O . ILE A 1 125 ? 3.080 -1.049 -22.186 1.00 75.31 125 ILE A O 1
ATOM 943 N N . GLY A 1 126 ? 5.012 -2.099 -21.720 1.00 75.50 126 GLY A N 1
ATOM 944 C CA . GLY A 1 126 ? 5.577 -1.930 -23.060 1.00 75.50 126 GLY A CA 1
ATOM 945 C C . GLY A 1 126 ? 4.707 -2.556 -24.156 1.00 75.50 126 GLY A C 1
ATOM 946 O O . GLY A 1 126 ? 4.483 -1.927 -25.188 1.00 75.50 126 GLY A O 1
ATOM 947 N N . LEU A 1 127 ? 4.150 -3.750 -23.916 1.00 84.44 127 LEU A N 1
ATOM 948 C CA . LEU A 1 127 ? 3.264 -4.421 -24.874 1.00 84.44 127 LEU A CA 1
ATOM 949 C C . LEU A 1 127 ? 1.956 -3.651 -25.066 1.00 84.44 127 LEU A C 1
ATOM 951 O O . LEU A 1 127 ? 1.528 -3.449 -26.200 1.00 84.44 127 LEU A O 1
ATOM 955 N N . VAL A 1 128 ? 1.341 -3.180 -23.977 1.00 78.25 128 VAL A N 1
ATOM 956 C CA . VAL A 1 128 ? 0.130 -2.349 -24.054 1.00 78.25 128 VAL A CA 1
ATOM 957 C C . VAL A 1 128 ? 0.413 -1.073 -24.843 1.00 78.25 128 VAL A C 1
ATOM 959 O O . VAL A 1 128 ? -0.341 -0.754 -25.758 1.00 78.25 128 VAL A O 1
ATOM 962 N N . LEU A 1 129 ? 1.519 -0.380 -24.556 1.00 78.75 129 LEU A N 1
ATOM 963 C CA . LEU A 1 129 ? 1.918 0.817 -25.299 1.00 78.75 129 LEU A CA 1
ATOM 964 C C . LEU A 1 129 ? 2.144 0.506 -26.781 1.00 78.75 129 LEU A C 1
ATOM 966 O O . LEU A 1 129 ? 1.657 1.249 -27.626 1.00 78.75 129 LEU A O 1
ATOM 970 N N . PHE A 1 130 ? 2.811 -0.601 -27.111 1.00 85.94 130 PHE A N 1
ATOM 971 C CA . PHE A 1 130 ? 3.030 -1.010 -28.498 1.00 85.94 130 PHE A CA 1
ATOM 972 C C 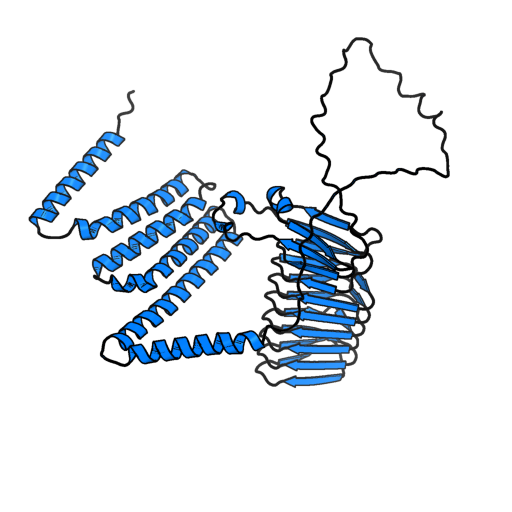. PHE A 1 130 ? 1.713 -1.197 -29.258 1.00 85.94 130 PHE A C 1
ATOM 974 O O . PHE A 1 130 ? 1.583 -0.697 -30.373 1.00 85.94 130 PHE A O 1
ATOM 981 N N . PHE A 1 131 ? 0.713 -1.848 -28.658 1.00 81.56 131 PHE A N 1
ATOM 982 C CA . PHE A 1 131 ? -0.595 -2.013 -29.295 1.00 81.56 131 PHE A CA 1
ATOM 983 C C . PHE A 1 131 ? -1.402 -0.717 -29.343 1.00 81.56 131 PHE A C 1
ATOM 985 O O . PHE A 1 131 ? -2.021 -0.444 -30.365 1.00 81.56 131 PHE A O 1
ATOM 992 N N . VAL A 1 132 ? -1.386 0.099 -28.286 1.00 79.88 132 VAL A N 1
ATOM 993 C CA . VAL A 1 132 ? -2.105 1.383 -28.252 1.00 79.88 132 VAL A CA 1
ATOM 994 C C . VAL A 1 132 ? -1.535 2.347 -29.286 1.00 79.88 132 VAL A C 1
ATOM 996 O O . VAL A 1 132 ? -2.286 2.890 -30.092 1.00 79.88 132 VAL A O 1
ATOM 999 N N . PHE A 1 133 ? -0.213 2.529 -29.311 1.00 81.31 133 PHE A N 1
ATOM 1000 C CA . PHE A 1 133 ? 0.442 3.379 -30.300 1.00 81.31 133 PHE A CA 1
ATOM 1001 C C . PHE A 1 133 ? 0.372 2.772 -31.697 1.00 81.31 133 PHE A C 1
ATOM 1003 O O . PHE A 1 133 ? 0.080 3.493 -32.644 1.00 81.31 133 PHE A O 1
ATOM 1010 N N . GLY A 1 134 ? 0.569 1.461 -31.838 1.00 79.38 134 GLY A N 1
ATOM 1011 C CA . GLY A 1 134 ? 0.414 0.766 -33.113 1.00 79.38 134 GLY A CA 1
ATOM 1012 C C . GLY A 1 134 ? -0.985 0.965 -33.689 1.00 79.38 134 GLY A C 1
ATOM 1013 O O . GLY A 1 134 ? -1.121 1.372 -34.836 1.00 79.38 134 GLY A O 1
ATOM 1014 N N . PHE A 1 135 ? -2.027 0.788 -32.877 1.00 78.00 135 PHE A N 1
ATOM 1015 C CA . PHE A 1 135 ? -3.408 1.051 -33.271 1.00 78.00 135 PHE A CA 1
ATOM 1016 C C . PHE A 1 135 ? -3.637 2.530 -33.589 1.00 78.00 135 PHE A C 1
ATOM 1018 O O . PHE A 1 135 ? -4.195 2.839 -34.634 1.00 78.00 135 PHE A O 1
ATOM 1025 N N . PHE A 1 136 ? -3.165 3.447 -32.743 1.00 78.81 136 PHE A N 1
ATOM 1026 C CA . PHE A 1 136 ? -3.299 4.889 -32.952 1.00 78.81 136 PHE A CA 1
ATOM 1027 C C . PHE A 1 136 ? -2.652 5.354 -34.263 1.00 78.81 136 PHE A C 1
ATOM 1029 O O . PHE A 1 136 ? -3.291 6.050 -35.048 1.00 78.81 136 PHE A O 1
ATOM 1036 N N . PHE A 1 137 ? -1.411 4.951 -34.536 1.00 78.56 137 PHE A N 1
ATOM 1037 C CA . PHE A 1 137 ? -0.688 5.349 -35.743 1.00 78.56 137 PHE A CA 1
ATOM 1038 C C . PHE A 1 137 ? -1.164 4.599 -36.989 1.00 78.56 137 PHE A C 1
ATOM 1040 O O . PHE A 1 137 ? -1.191 5.191 -38.066 1.00 78.56 137 PHE A O 1
ATOM 1047 N N . GLN A 1 138 ? -1.596 3.340 -36.869 1.00 72.81 138 GLN A N 1
ATOM 1048 C CA . GLN A 1 138 ? -2.151 2.578 -37.991 1.00 72.81 138 GLN A CA 1
ATOM 1049 C C . GLN A 1 138 ? -3.552 3.073 -38.377 1.00 72.81 138 GLN A C 1
ATOM 1051 O O . GLN A 1 138 ? -3.831 3.271 -39.559 1.00 72.81 138 GLN A O 1
ATOM 1056 N N . LEU A 1 139 ? -4.418 3.334 -37.391 1.00 64.75 139 LEU A N 1
ATOM 1057 C CA . LEU A 1 139 ? -5.723 3.969 -37.593 1.00 64.75 139 LEU A CA 1
ATOM 1058 C C . LEU A 1 139 ? -5.545 5.401 -38.098 1.00 64.75 139 LEU A C 1
ATOM 1060 O O . LEU A 1 139 ? -6.241 5.825 -39.016 1.00 64.75 139 LEU A O 1
ATOM 1064 N N . GLY A 1 140 ? -4.562 6.115 -37.547 1.00 63.38 140 GLY A N 1
ATOM 1065 C CA . GLY A 1 140 ? -4.108 7.400 -38.046 1.00 63.38 140 GLY A CA 1
ATOM 1066 C C . GLY A 1 140 ? -3.757 7.314 -39.526 1.00 63.38 140 GLY A C 1
ATOM 1067 O O . GLY A 1 140 ? -4.335 8.040 -40.314 1.00 63.38 140 GLY A O 1
ATOM 1068 N N . SER A 1 141 ? -2.879 6.406 -39.945 1.00 62.44 141 SER A N 1
ATOM 1069 C CA . SER A 1 141 ? -2.505 6.231 -41.357 1.00 62.44 141 SER A CA 1
ATOM 1070 C C . SER A 1 141 ? -3.721 5.994 -42.270 1.00 62.44 141 SER A C 1
ATOM 1072 O O . SER A 1 141 ? -3.814 6.590 -43.342 1.00 62.44 141 SER A O 1
ATOM 1074 N N . LEU A 1 142 ? -4.711 5.219 -41.810 1.00 56.09 142 LEU A N 1
ATOM 1075 C CA . LEU A 1 142 ? -5.973 4.997 -42.527 1.00 56.09 142 LEU A CA 1
ATOM 1076 C C . LEU A 1 142 ? -6.845 6.271 -42.627 1.00 56.09 142 LEU A C 1
ATOM 1078 O O . LEU A 1 142 ? -7.524 6.481 -43.628 1.00 56.09 142 LEU A O 1
ATOM 1082 N N . MET A 1 143 ? -6.808 7.131 -41.605 1.00 53.72 143 MET A N 1
ATOM 1083 C CA . MET A 1 143 ? -7.549 8.402 -41.508 1.00 53.72 143 MET A CA 1
ATOM 1084 C C . MET A 1 143 ? -6.809 9.596 -42.150 1.00 53.72 143 MET A C 1
ATOM 1086 O O . MET A 1 143 ? -7.431 10.582 -42.547 1.00 53.72 143 MET A O 1
ATOM 1090 N N . PHE A 1 144 ? -5.477 9.527 -42.245 1.00 53.16 144 PHE A N 1
ATOM 1091 C CA . PHE A 1 144 ? -4.571 10.564 -42.754 1.00 53.16 144 PHE A CA 1
ATOM 1092 C C . PHE A 1 144 ? -4.126 10.299 -44.205 1.00 53.16 144 PHE A C 1
ATOM 1094 O O . PHE A 1 144 ? -3.609 11.206 -44.854 1.00 53.16 144 PHE A O 1
ATOM 1101 N N . GLY A 1 145 ? -4.352 9.091 -44.737 1.00 52.53 145 GLY A N 1
ATOM 1102 C CA . GLY A 1 145 ? -3.903 8.652 -46.065 1.00 52.53 145 GLY A CA 1
ATOM 1103 C C . GLY A 1 145 ? -4.689 9.193 -47.268 1.00 52.53 145 GLY A C 1
ATOM 1104 O O . GLY A 1 145 ? -4.342 8.878 -48.404 1.00 52.53 145 GLY A O 1
ATOM 1105 N N . GLY A 1 146 ? -5.723 10.020 -47.071 1.00 51.06 146 GLY A N 1
ATOM 1106 C CA . GLY A 1 146 ? -6.503 10.567 -48.184 1.00 51.06 146 GLY A CA 1
ATOM 1107 C C . GLY A 1 146 ? -7.344 11.788 -47.817 1.00 51.06 146 GLY A C 1
ATOM 1108 O O . GLY A 1 146 ? -8.339 11.670 -47.119 1.00 51.06 146 GLY A O 1
ATOM 1109 N N . ARG A 1 147 ? -6.912 12.956 -48.312 1.00 54.47 147 ARG A N 1
ATOM 1110 C CA . ARG A 1 147 ? -7.607 14.257 -48.443 1.00 54.47 147 ARG A CA 1
ATOM 1111 C C . ARG A 1 147 ? -8.764 14.564 -47.459 1.00 54.47 147 ARG A C 1
ATOM 1113 O O . ARG A 1 147 ? -9.893 14.119 -47.612 1.00 54.47 147 ARG A O 1
ATOM 1120 N N . SER A 1 148 ? -8.478 15.540 -46.590 1.00 54.09 148 SER A N 1
ATOM 1121 C CA . SER A 1 148 ? -9.399 16.517 -45.971 1.00 54.09 148 SER A CA 1
ATOM 1122 C C . SER A 1 148 ? -10.061 16.215 -44.618 1.00 54.09 148 SER A C 1
ATOM 1124 O O . SER A 1 148 ? -10.550 17.164 -44.009 1.00 54.09 148 SER A O 1
ATOM 1126 N N . LEU A 1 149 ? -10.041 14.990 -44.078 1.00 50.34 149 LEU A N 1
ATOM 1127 C CA . LEU A 1 149 ? -10.711 14.705 -42.787 1.00 50.34 149 LEU A CA 1
ATOM 1128 C C . LEU A 1 149 ? -9.775 14.639 -41.562 1.00 50.34 149 LEU A C 1
ATOM 1130 O O . LEU A 1 149 ? -10.224 14.856 -40.438 1.00 50.34 149 LEU A O 1
ATOM 1134 N N . GLY A 1 150 ? -8.465 14.450 -41.757 1.00 55.03 150 GLY A N 1
ATOM 1135 C CA . GLY A 1 150 ? -7.492 14.354 -40.655 1.00 55.03 150 GLY A CA 1
ATOM 1136 C C . GLY A 1 150 ? -7.288 15.643 -39.839 1.00 55.03 150 GLY A C 1
ATOM 1137 O O . GLY A 1 150 ? -6.949 15.579 -38.659 1.00 55.03 150 GLY A O 1
ATOM 1138 N N . GLY A 1 15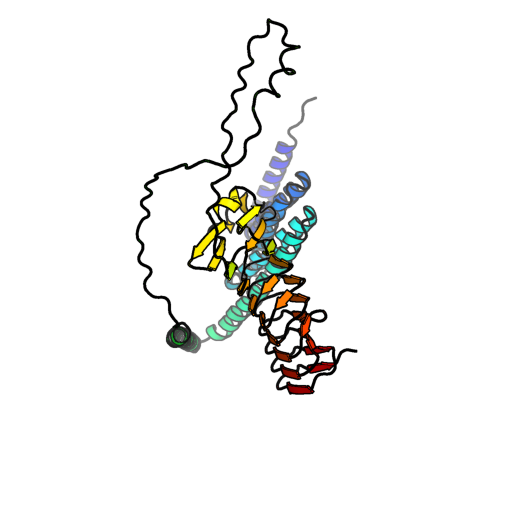1 ? -7.533 16.820 -40.429 1.00 56.91 151 GLY A N 1
ATOM 1139 C CA . GLY A 1 151 ? -7.405 18.109 -39.730 1.00 56.91 151 GLY A CA 1
ATOM 1140 C C . GLY A 1 151 ? -8.523 18.371 -38.714 1.00 56.91 151 GLY A C 1
ATOM 1141 O O . GLY A 1 151 ? -8.282 18.959 -37.661 1.00 56.91 151 GLY A O 1
ATOM 1142 N N . ILE A 1 152 ? -9.734 17.877 -38.991 1.00 58.03 152 ILE A N 1
ATOM 1143 C CA . ILE A 1 152 ? -10.902 18.058 -38.116 1.00 58.03 152 ILE A CA 1
ATOM 1144 C C . ILE A 1 152 ? -10.723 17.248 -36.832 1.00 58.03 152 ILE A C 1
ATOM 1146 O O . ILE A 1 152 ? -11.045 17.731 -35.753 1.00 58.03 152 ILE A O 1
ATOM 1150 N N . PHE A 1 153 ? -10.137 16.052 -36.921 1.00 57.41 153 PHE A N 1
ATOM 1151 C CA . PHE A 1 153 ? -9.888 15.227 -35.743 1.00 57.41 153 PHE A CA 1
ATOM 1152 C C . PHE A 1 153 ? -8.877 15.868 -34.785 1.00 57.41 153 PHE A C 1
ATOM 1154 O O . PHE A 1 153 ? -9.121 15.889 -33.584 1.00 57.41 153 PHE A O 1
ATOM 1161 N N . TRP A 1 154 ? -7.788 16.459 -35.292 1.00 62.66 154 TRP A N 1
ATOM 1162 C CA . TRP A 1 154 ? -6.841 17.203 -34.451 1.00 62.66 154 TRP A CA 1
ATOM 1163 C C . TRP A 1 154 ? -7.471 18.438 -33.811 1.00 62.66 154 TRP A C 1
ATOM 1165 O O . TRP A 1 154 ? -7.229 18.695 -32.634 1.00 62.66 154 TRP A O 1
ATOM 1175 N N . ALA A 1 155 ? -8.316 19.165 -34.546 1.00 61.62 155 ALA A N 1
ATOM 1176 C CA . ALA A 1 155 ? -9.067 20.282 -33.987 1.00 61.62 155 ALA A CA 1
ATOM 1177 C C . ALA A 1 155 ? -10.018 19.812 -32.874 1.00 61.62 155 ALA A C 1
ATOM 1179 O O . ALA A 1 155 ? -10.026 20.393 -31.796 1.00 61.62 155 ALA A O 1
ATOM 1180 N N . VAL A 1 156 ? -10.754 18.718 -33.085 1.00 65.62 156 VAL A N 1
ATOM 1181 C CA . VAL A 1 156 ? -11.665 18.144 -32.084 1.00 65.62 156 VAL A CA 1
ATOM 1182 C C . VAL A 1 156 ? -10.900 17.588 -30.881 1.00 65.62 156 VAL A C 1
ATOM 1184 O O . VAL A 1 156 ? -11.301 17.838 -29.752 1.00 65.62 156 VAL A O 1
ATOM 1187 N N . ALA A 1 157 ? -9.774 16.904 -31.082 1.00 62.34 157 ALA A N 1
ATOM 1188 C CA . ALA A 1 157 ? -8.931 16.401 -30.000 1.00 62.34 157 ALA A CA 1
ATOM 1189 C C . ALA A 1 157 ? -8.333 17.548 -29.168 1.00 62.34 157 ALA A C 1
ATOM 1191 O O . ALA A 1 157 ? -8.376 17.494 -27.943 1.00 62.34 157 ALA A O 1
ATOM 1192 N N . LEU A 1 158 ? -7.850 18.620 -29.806 1.00 69.00 158 LEU A N 1
ATOM 1193 C CA . LEU A 1 158 ? -7.375 19.824 -29.114 1.00 69.00 158 LEU A CA 1
ATOM 1194 C C . LEU A 1 158 ? -8.503 20.567 -28.397 1.00 69.00 158 LEU A C 1
ATOM 1196 O O . LEU A 1 158 ? -8.289 21.056 -27.292 1.00 69.00 158 LEU A O 1
ATOM 1200 N N . ILE A 1 159 ? -9.705 20.617 -28.976 1.00 72.25 159 ILE A N 1
ATOM 1201 C CA . ILE A 1 159 ? -10.892 21.183 -28.326 1.00 72.25 159 ILE A CA 1
ATOM 1202 C C . ILE A 1 159 ? -11.281 20.341 -27.109 1.00 72.25 159 ILE A C 1
ATOM 1204 O O . ILE A 1 159 ? -11.538 20.903 -26.053 1.00 72.25 159 ILE A O 1
ATOM 1208 N N . LEU A 1 160 ? -11.271 19.010 -27.204 1.00 65.50 160 LEU A N 1
ATOM 1209 C CA . LEU A 1 160 ? -11.589 18.118 -26.087 1.00 65.50 160 LEU A CA 1
ATOM 1210 C C . LEU A 1 160 ? -10.532 18.179 -24.979 1.00 65.50 160 LEU A C 1
ATOM 1212 O O . LEU A 1 160 ? -10.893 18.220 -23.808 1.00 65.50 160 LEU A O 1
ATOM 1216 N N . VAL A 1 161 ? -9.244 18.254 -25.325 1.00 65.19 161 VAL A N 1
ATOM 1217 C CA . VAL A 1 161 ? -8.156 18.473 -24.358 1.00 65.19 161 VAL A CA 1
ATOM 1218 C C . VAL A 1 161 ? -8.255 19.871 -23.740 1.00 65.19 161 VAL A C 1
ATOM 1220 O O . VAL A 1 161 ? -8.112 20.016 -22.529 1.00 65.19 161 VAL A O 1
ATOM 1223 N N . GLY A 1 162 ? -8.566 20.898 -24.533 1.00 63.78 162 GLY A N 1
ATOM 1224 C CA . GLY A 1 162 ? -8.795 22.262 -24.058 1.00 63.78 162 GLY A CA 1
ATOM 1225 C C . GLY A 1 162 ? -9.983 22.353 -23.101 1.00 63.78 162 GLY A C 1
ATOM 1226 O O . GLY A 1 162 ? -9.858 22.939 -22.030 1.00 63.78 162 GLY A O 1
ATOM 1227 N N . LEU A 1 163 ? -11.102 21.704 -23.433 1.00 70.56 163 LEU A N 1
ATOM 1228 C CA . LEU A 1 163 ? -12.272 21.561 -22.564 1.00 70.56 163 LEU A CA 1
ATOM 1229 C C . LEU A 1 163 ? -11.922 20.773 -21.299 1.00 70.56 163 LEU A C 1
ATOM 1231 O O . LEU A 1 163 ? -12.279 21.192 -20.205 1.00 70.56 163 LEU A O 1
ATOM 1235 N N . TYR A 1 164 ? -11.166 19.684 -21.411 1.00 60.78 164 TYR A N 1
ATOM 1236 C CA . TYR A 1 164 ? -10.704 18.919 -20.256 1.00 60.78 164 TYR A CA 1
ATOM 1237 C C . TYR A 1 164 ? -9.813 19.754 -19.325 1.00 60.78 164 TYR A C 1
ATOM 1239 O O . TYR A 1 164 ? -9.929 19.643 -18.112 1.00 60.78 164 TYR A O 1
ATOM 1247 N N . VAL A 1 165 ? -8.974 20.649 -19.849 1.00 66.12 165 VAL A N 1
ATOM 1248 C CA . VAL A 1 165 ? -8.159 21.568 -19.034 1.00 66.12 165 VAL A CA 1
ATOM 1249 C C . VAL A 1 165 ? -9.004 22.694 -18.421 1.00 66.12 165 VAL A C 1
ATOM 1251 O O . VAL A 1 165 ? -8.799 23.051 -17.258 1.00 66.12 165 VAL A O 1
ATOM 1254 N N . LEU A 1 166 ? -9.977 23.230 -19.165 1.00 60.66 166 LEU A N 1
ATOM 1255 C CA . LEU A 1 166 ? -10.889 24.288 -18.706 1.00 60.66 166 LEU A CA 1
ATOM 1256 C C . LEU A 1 166 ? -11.844 23.804 -17.610 1.00 60.66 166 LEU A C 1
ATOM 1258 O O . LEU A 1 166 ? -12.038 24.495 -16.613 1.00 60.66 166 LEU A O 1
ATOM 1262 N N . PHE A 1 167 ? -12.398 22.603 -17.763 1.00 60.75 167 PHE A N 1
ATOM 1263 C CA . PHE A 1 167 ? -13.337 22.005 -16.815 1.00 60.75 167 PHE A CA 1
ATOM 1264 C C . PHE A 1 167 ? -12.649 21.105 -15.776 1.00 60.75 167 PHE A C 1
ATOM 1266 O O . PHE A 1 167 ? -13.182 20.910 -14.686 1.00 60.75 167 PHE A O 1
ATOM 1273 N N . GLY A 1 168 ? -11.430 20.629 -16.038 1.00 42.62 168 GLY A N 1
ATOM 1274 C CA . GLY A 1 168 ? -10.633 19.839 -15.093 1.00 42.62 168 GLY A CA 1
ATOM 1275 C C . GLY A 1 168 ? -10.132 20.646 -13.894 1.00 42.62 168 GLY A C 1
ATOM 1276 O O . GLY A 1 168 ? -9.991 20.102 -12.800 1.00 42.62 168 GLY A O 1
ATOM 1277 N N . LYS A 1 169 ? -9.955 21.968 -14.042 1.00 41.56 169 LYS A N 1
ATOM 1278 C CA . LYS A 1 169 ? -9.655 22.868 -12.913 1.00 41.56 169 LYS A CA 1
ATOM 1279 C C . LYS A 1 169 ? -10.830 23.066 -11.949 1.00 41.56 169 LYS A C 1
ATOM 1281 O O . LYS A 1 169 ? -10.595 23.450 -10.807 1.00 41.56 169 LYS A O 1
ATOM 1286 N N . ALA A 1 170 ? -12.066 22.765 -12.355 1.00 44.06 170 ALA A N 1
ATOM 1287 C CA . ALA A 1 170 ? -13.229 22.872 -11.472 1.00 44.06 170 ALA A CA 1
ATOM 1288 C C . ALA A 1 170 ? -13.300 21.743 -10.423 1.00 44.06 170 ALA A C 1
ATOM 1290 O O . ALA A 1 170 ? -14.012 21.882 -9.434 1.00 44.06 170 ALA A O 1
ATOM 1291 N N . TYR A 1 171 ? -12.523 20.664 -10.587 1.00 45.31 171 TYR A N 1
ATOM 1292 C CA . TYR A 1 171 ? -12.446 19.561 -9.620 1.00 45.31 171 TYR A CA 1
ATOM 1293 C C . TYR A 1 171 ? -11.288 19.677 -8.616 1.00 45.31 171 TYR A C 1
ATOM 1295 O O . TYR A 1 171 ? -11.274 18.956 -7.623 1.00 45.31 171 TYR A O 1
ATOM 1303 N N . PHE A 1 172 ? -10.339 20.596 -8.832 1.00 43.34 172 PHE A N 1
ATOM 1304 C CA . PHE A 1 172 ? -9.124 20.739 -8.015 1.00 43.34 172 PHE A CA 1
ATOM 1305 C C . PHE A 1 172 ? -9.081 22.023 -7.175 1.00 43.34 172 PHE A C 1
ATOM 1307 O O . PHE A 1 172 ? -8.007 22.521 -6.851 1.00 43.34 172 PHE A O 1
ATOM 1314 N N . ASN A 1 173 ? -10.241 22.545 -6.770 1.00 34.84 173 ASN A N 1
ATOM 1315 C CA . ASN A 1 173 ? -10.315 23.602 -5.764 1.00 34.84 173 ASN A CA 1
ATOM 1316 C C . ASN A 1 173 ? -11.023 23.110 -4.499 1.00 34.84 173 ASN A C 1
ATOM 1318 O O . ASN A 1 173 ? -12.199 23.380 -4.272 1.00 34.84 173 ASN A O 1
ATOM 1322 N N . GLN A 1 174 ? -10.246 22.473 -3.624 1.00 38.09 174 GLN A N 1
ATOM 1323 C CA . GLN A 1 174 ? -10.356 22.731 -2.192 1.00 38.09 174 GLN A CA 1
ATOM 1324 C C . GLN A 1 174 ? -8.957 22.901 -1.585 1.00 38.09 174 GLN A C 1
ATOM 1326 O O . GLN A 1 174 ? -8.217 21.949 -1.376 1.00 38.09 174 GLN A O 1
ATOM 1331 N N . ALA A 1 175 ? -8.654 24.181 -1.356 1.00 33.69 175 ALA A N 1
ATOM 1332 C CA . ALA A 1 175 ? -7.808 24.766 -0.323 1.00 33.69 175 ALA A CA 1
ATOM 1333 C C . ALA A 1 175 ? -6.375 24.240 -0.132 1.00 33.69 175 ALA A C 1
ATOM 1335 O O . ALA A 1 175 ? -6.136 23.222 0.508 1.00 33.69 175 ALA A O 1
ATOM 1336 N N . SER A 1 176 ? -5.405 25.084 -0.490 1.00 34.03 176 SER A N 1
ATOM 1337 C CA . SER A 1 176 ? -4.233 25.364 0.352 1.00 34.03 176 SER A CA 1
ATOM 1338 C C . SER A 1 176 ? -3.720 26.766 0.017 1.00 34.03 176 SER A C 1
ATOM 1340 O O . SER A 1 176 ? -3.381 27.050 -1.129 1.00 34.03 176 SER A O 1
ATOM 1342 N N . GLY A 1 177 ? -3.762 27.662 1.007 1.00 33.78 177 GLY A N 1
ATOM 1343 C CA . GLY A 1 177 ? -3.337 29.060 0.894 1.00 33.78 177 GLY A CA 1
ATOM 1344 C C . GLY A 1 177 ? -1.820 29.233 0.708 1.00 33.78 177 GLY A C 1
ATOM 1345 O O . GLY A 1 177 ? -1.077 28.251 0.678 1.00 33.78 177 GLY A O 1
ATOM 1346 N N . PRO A 1 178 ? -1.346 30.484 0.572 1.00 33.91 178 PRO A N 1
ATOM 1347 C CA . PRO A 1 178 ? 0.032 30.775 0.199 1.00 33.91 178 PRO A CA 1
ATOM 1348 C C . PRO A 1 178 ? 0.997 30.422 1.336 1.00 33.91 178 PRO A C 1
ATOM 1350 O O . PRO A 1 178 ? 0.995 31.053 2.392 1.00 33.91 178 PRO A O 1
ATOM 1353 N N . VAL A 1 179 ? 1.849 29.418 1.115 1.00 36.41 179 VAL A N 1
ATOM 1354 C CA . VAL A 1 179 ? 2.951 29.097 2.029 1.00 36.41 179 VAL A CA 1
ATOM 1355 C C . VAL A 1 179 ? 4.086 30.084 1.775 1.00 36.41 179 VAL A C 1
ATOM 1357 O O . VAL A 1 179 ? 4.827 29.980 0.797 1.00 36.41 179 VAL A O 1
ATOM 1360 N N . SER A 1 180 ? 4.189 31.062 2.672 1.00 28.78 180 SER A N 1
ATOM 1361 C CA . SER A 1 180 ? 5.340 31.950 2.807 1.00 28.78 180 SER A CA 1
ATOM 1362 C C . SER A 1 180 ? 6.582 31.129 3.164 1.00 28.78 180 SER A C 1
ATOM 1364 O O . SER A 1 180 ? 6.571 30.358 4.125 1.00 28.78 180 SER A O 1
ATOM 1366 N N . ARG A 1 181 ? 7.655 31.277 2.381 1.00 35.53 181 ARG A N 1
ATOM 1367 C CA . ARG A 1 181 ? 8.991 30.789 2.737 1.00 35.53 181 ARG A CA 1
ATOM 1368 C C . ARG A 1 181 ? 9.646 31.830 3.635 1.00 35.53 181 ARG A C 1
ATOM 1370 O O . ARG A 1 181 ? 9.903 32.941 3.180 1.00 35.53 181 ARG A O 1
ATOM 1377 N N . SER A 1 182 ? 9.995 31.452 4.859 1.00 27.12 182 SER A N 1
ATOM 1378 C CA . SER A 1 182 ? 10.962 32.204 5.656 1.00 27.12 182 SER A CA 1
ATOM 1379 C C . SER A 1 182 ? 11.945 31.270 6.350 1.00 27.12 182 SER A C 1
ATOM 1381 O O . SER A 1 182 ? 11.585 30.244 6.916 1.00 27.12 182 SER A O 1
ATOM 1383 N N . MET A 1 183 ? 13.194 31.684 6.207 1.00 25.36 183 MET A N 1
ATOM 1384 C CA . MET A 1 183 ? 14.468 31.106 6.596 1.00 25.36 183 MET A CA 1
ATOM 1385 C C . MET A 1 183 ? 14.554 30.801 8.096 1.00 25.36 183 MET A C 1
ATOM 1387 O O . MET A 1 183 ? 14.105 31.591 8.924 1.00 25.36 183 MET A O 1
ATOM 1391 N N . VAL A 1 184 ? 15.163 29.663 8.423 1.00 26.41 184 VAL A N 1
ATOM 1392 C CA . VAL A 1 184 ? 15.534 29.291 9.788 1.00 26.41 184 VAL A CA 1
ATOM 1393 C C . VAL A 1 184 ? 16.786 30.069 10.184 1.00 26.41 184 VAL A C 1
ATOM 1395 O O . VAL A 1 184 ? 17.797 29.999 9.489 1.00 26.41 184 VAL A O 1
ATOM 1398 N N . ASN A 1 185 ? 16.721 30.768 11.316 1.00 27.41 185 ASN A N 1
ATOM 1399 C CA . ASN A 1 185 ? 17.894 31.161 12.088 1.00 27.41 185 ASN A CA 1
ATOM 1400 C C . ASN A 1 185 ? 17.967 30.245 13.309 1.00 27.41 185 ASN A C 1
ATOM 1402 O O . ASN A 1 185 ? 17.055 30.236 14.136 1.00 27.41 185 ASN A O 1
ATOM 1406 N N . PHE A 1 186 ? 19.052 29.480 13.410 1.00 31.66 186 PHE A N 1
ATOM 1407 C CA . PHE A 1 186 ? 19.383 28.723 14.607 1.00 31.66 186 PHE A CA 1
ATOM 1408 C C . PHE A 1 186 ? 20.189 29.615 15.548 1.00 31.66 186 PHE A C 1
ATOM 1410 O O . PHE A 1 186 ? 21.286 30.055 15.213 1.00 31.66 186 PHE A O 1
ATOM 1417 N N . SER A 1 187 ? 19.664 29.841 16.747 1.00 31.22 187 SER A N 1
ATOM 1418 C CA . SER A 1 187 ? 20.466 30.258 17.892 1.00 31.22 187 SER A CA 1
ATOM 1419 C C . SER A 1 187 ? 20.243 29.257 19.016 1.00 31.22 187 SER A C 1
ATOM 1421 O O . SER A 1 187 ? 19.175 29.204 19.623 1.00 31.22 187 SER A O 1
ATOM 1423 N N . SER A 1 188 ? 21.274 28.451 19.247 1.00 34.12 188 SER A N 1
ATOM 1424 C CA . SER A 1 188 ? 21.462 27.606 20.417 1.00 34.12 188 SER A CA 1
ATOM 1425 C C . SER A 1 188 ? 21.389 28.425 21.702 1.00 34.12 188 SER A C 1
ATOM 1427 O O . SER A 1 188 ? 22.032 29.472 21.776 1.00 34.12 188 SER A O 1
ATOM 1429 N N . GLN A 1 189 ? 20.742 27.900 22.741 1.00 28.92 189 GLN A N 1
ATOM 1430 C CA . GLN A 1 189 ? 21.186 28.119 24.116 1.00 28.92 189 GLN A CA 1
ATOM 1431 C C . GLN A 1 189 ? 20.693 26.992 25.031 1.00 28.92 189 GLN A C 1
ATOM 1433 O O . GLN A 1 189 ? 19.532 26.595 25.007 1.00 28.92 189 GLN A O 1
ATOM 1438 N N . ALA A 1 190 ? 21.651 26.457 25.782 1.00 26.78 190 ALA A N 1
ATOM 1439 C CA . ALA A 1 190 ? 21.542 25.359 26.727 1.00 26.78 190 ALA A CA 1
ATOM 1440 C C . ALA A 1 190 ? 20.789 25.744 28.013 1.00 26.78 190 ALA A C 1
ATOM 1442 O O . ALA A 1 190 ? 20.718 26.918 28.365 1.00 26.78 190 ALA A O 1
ATOM 1443 N N . SER A 1 191 ? 20.349 24.753 28.795 1.00 25.44 191 SER A N 1
ATOM 1444 C CA . SER A 1 191 ? 20.739 24.668 30.213 1.00 25.44 191 SER A CA 1
ATOM 1445 C C . SER A 1 191 ? 20.284 23.364 30.874 1.00 25.44 191 SER A C 1
ATOM 1447 O O . SER A 1 191 ? 19.181 22.863 30.674 1.00 25.44 191 SER A O 1
ATOM 1449 N N . VAL A 1 192 ? 21.211 22.838 31.669 1.00 29.22 192 VAL A N 1
ATOM 1450 C CA . VAL A 1 192 ? 21.089 21.752 32.640 1.00 29.22 192 VAL A CA 1
ATOM 1451 C C . VAL A 1 192 ? 20.393 22.285 33.893 1.00 29.22 192 VAL A C 1
ATOM 1453 O O . VAL A 1 192 ? 20.779 23.344 34.378 1.00 29.22 192 VAL A O 1
ATOM 1456 N N . VAL A 1 193 ? 19.480 21.513 34.488 1.00 29.23 193 VAL A N 1
ATOM 1457 C CA . VAL A 1 193 ? 19.249 21.540 35.942 1.00 29.23 193 VAL A CA 1
ATOM 1458 C C . VAL A 1 193 ? 19.094 20.104 36.421 1.00 29.23 193 VAL A C 1
ATOM 1460 O O . VAL A 1 193 ? 18.253 19.353 35.934 1.00 29.23 193 VAL A O 1
ATOM 1463 N N . ASN A 1 194 ? 19.955 19.741 37.365 1.00 32.19 194 ASN A N 1
ATOM 1464 C CA . ASN A 1 194 ? 20.004 18.450 38.022 1.00 32.19 194 ASN A CA 1
ATOM 1465 C C . ASN A 1 194 ? 19.710 18.651 39.512 1.00 32.19 194 ASN A C 1
ATOM 1467 O O . ASN A 1 194 ? 20.121 19.656 40.094 1.00 32.19 194 ASN A O 1
ATOM 1471 N N . GLY A 1 195 ? 19.086 17.640 40.109 1.00 30.66 195 GLY A N 1
ATOM 1472 C CA . GLY A 1 195 ? 19.075 17.394 41.547 1.00 30.66 195 GLY A CA 1
ATOM 1473 C C . GLY A 1 195 ? 17.724 17.607 42.231 1.00 30.66 195 GLY A C 1
ATOM 1474 O O . GLY A 1 195 ? 17.036 18.589 41.986 1.00 30.66 195 GLY A O 1
ATOM 1475 N N . ALA A 1 196 ? 17.294 16.754 43.151 1.00 37.56 196 ALA A N 1
ATOM 1476 C CA . ALA A 1 196 ? 17.685 15.400 43.547 1.00 37.56 196 ALA A CA 1
ATOM 1477 C C . ALA A 1 196 ? 16.615 14.960 44.560 1.00 37.56 196 ALA A C 1
ATOM 1479 O O . ALA A 1 196 ? 16.101 15.809 45.284 1.00 37.56 196 ALA A O 1
ATOM 1480 N N . ASP A 1 197 ? 16.356 13.658 44.693 1.00 30.05 197 ASP A N 1
ATOM 1481 C CA . ASP A 1 197 ? 16.383 13.096 46.042 1.00 30.05 197 ASP A CA 1
ATOM 1482 C C . ASP A 1 197 ? 16.675 11.589 46.064 1.00 30.05 197 ASP A C 1
ATOM 1484 O O . ASP A 1 197 ? 16.071 10.806 45.332 1.00 30.05 197 ASP A O 1
ATOM 1488 N N . ARG A 1 198 ? 17.573 11.241 47.002 1.00 30.56 198 ARG A N 1
ATOM 1489 C CA . ARG A 1 198 ? 17.971 9.917 47.541 1.00 30.56 198 ARG A CA 1
ATOM 1490 C C . ARG A 1 198 ? 19.230 9.208 47.006 1.00 30.56 198 ARG A C 1
ATOM 1492 O O . ARG A 1 198 ? 19.184 8.183 46.343 1.00 30.56 198 ARG A O 1
ATOM 1499 N N . VAL A 1 199 ? 20.365 9.773 47.428 1.00 31.27 199 VAL A N 1
ATOM 1500 C CA . VAL A 1 199 ? 21.462 9.199 48.252 1.00 31.27 199 VAL A CA 1
ATOM 1501 C C . VAL A 1 199 ? 21.611 7.663 48.342 1.00 31.27 199 VAL A C 1
ATOM 1503 O O . VAL A 1 199 ? 20.854 7.004 49.051 1.00 31.27 199 VAL A O 1
ATOM 1506 N N . ILE A 1 200 ? 22.725 7.153 47.797 1.00 35.31 200 ILE A N 1
ATOM 1507 C CA . ILE A 1 200 ? 23.555 6.078 48.383 1.00 35.31 200 ILE A CA 1
ATOM 1508 C C . ILE A 1 200 ? 25.011 6.577 48.339 1.00 35.31 200 ILE A C 1
ATOM 1510 O O . ILE A 1 200 ? 25.435 7.167 47.345 1.00 35.31 200 ILE A O 1
ATOM 1514 N N . ALA A 1 201 ? 25.742 6.429 49.445 1.00 36.28 201 ALA A N 1
ATOM 1515 C CA . ALA A 1 201 ? 27.073 6.996 49.646 1.00 36.28 201 ALA A CA 1
ATOM 1516 C C . ALA A 1 201 ? 28.152 6.318 48.781 1.00 36.28 201 ALA A C 1
ATOM 1518 O O . ALA A 1 201 ? 28.197 5.100 48.647 1.00 36.28 201 ALA A O 1
ATOM 1519 N N . ALA A 1 202 ? 29.059 7.134 48.239 1.00 44.78 202 ALA A N 1
ATOM 1520 C CA . ALA A 1 202 ? 30.173 6.735 47.377 1.00 44.78 202 ALA A CA 1
ATOM 1521 C C . ALA A 1 202 ? 31.417 6.222 48.141 1.00 44.78 202 ALA A C 1
ATOM 1523 O O . ALA A 1 202 ? 32.491 6.112 47.559 1.00 44.78 202 ALA A O 1
ATOM 1524 N N . SER A 1 203 ? 31.300 5.910 49.434 1.00 45.72 203 SER A N 1
ATOM 1525 C CA . SER A 1 203 ? 32.418 5.410 50.251 1.00 45.72 203 SER A CA 1
ATOM 1526 C C . SER A 1 203 ? 32.665 3.903 50.123 1.00 45.72 203 SER A C 1
ATOM 1528 O O . SER A 1 203 ? 33.723 3.434 50.531 1.00 45.72 203 SER A O 1
ATOM 1530 N N . ASP A 1 204 ? 31.736 3.148 49.530 1.00 39.91 204 ASP A N 1
ATOM 1531 C CA . ASP A 1 204 ? 31.748 1.677 49.597 1.00 39.91 204 ASP A CA 1
ATOM 1532 C C . ASP A 1 204 ? 32.235 0.996 48.304 1.00 39.91 204 ASP A C 1
ATOM 1534 O O . ASP A 1 204 ? 32.391 -0.223 48.263 1.00 39.91 204 ASP A O 1
ATOM 1538 N N . LEU A 1 205 ? 32.529 1.760 47.244 1.00 43.19 205 LEU A N 1
ATOM 1539 C CA . LEU A 1 205 ? 33.003 1.216 45.960 1.00 43.19 205 LEU A CA 1
ATOM 1540 C C . LEU A 1 205 ? 34.505 1.399 45.699 1.00 43.19 205 LEU A C 1
ATOM 1542 O O . LEU A 1 205 ? 34.988 1.020 44.635 1.00 43.19 205 LEU A O 1
ATOM 1546 N N . GLN A 1 206 ? 35.260 1.940 46.658 1.00 44.69 206 GLN A N 1
ATOM 1547 C CA . GLN A 1 206 ? 36.676 2.274 46.457 1.00 44.69 206 GLN A CA 1
ATOM 1548 C C . GLN A 1 206 ? 37.664 1.301 47.124 1.00 44.69 206 GLN A C 1
ATOM 1550 O O . GLN A 1 206 ? 38.861 1.566 47.143 1.00 44.69 206 GLN A O 1
ATOM 1555 N N . ALA A 1 207 ? 37.197 0.152 47.627 1.00 42.06 207 ALA A N 1
ATOM 1556 C CA . ALA A 1 207 ? 38.045 -0.811 48.341 1.00 42.06 207 ALA A CA 1
ATOM 1557 C C . ALA A 1 207 ? 38.463 -2.062 47.538 1.00 42.06 207 ALA A C 1
ATOM 1559 O O . ALA A 1 207 ? 39.251 -2.844 48.051 1.00 42.06 207 ALA A O 1
ATOM 1560 N N . ASN A 1 208 ? 38.001 -2.264 46.294 1.00 40.00 208 ASN A N 1
ATOM 1561 C CA . ASN A 1 208 ? 38.255 -3.519 45.553 1.00 40.00 208 ASN A CA 1
ATOM 1562 C C . ASN A 1 208 ? 38.770 -3.356 44.108 1.00 40.00 208 ASN A C 1
ATOM 1564 O O . ASN A 1 208 ? 38.688 -4.292 43.321 1.00 40.00 208 ASN A O 1
ATOM 1568 N N . LEU A 1 209 ? 39.332 -2.201 43.742 1.00 48.59 209 LEU A N 1
ATOM 1569 C CA . LEU A 1 209 ? 39.856 -1.954 42.383 1.00 48.59 209 LEU A CA 1
ATOM 1570 C C . LEU A 1 209 ? 41.273 -1.352 42.370 1.00 48.59 209 LEU A C 1
ATOM 1572 O O . LEU A 1 209 ? 41.639 -0.613 41.463 1.00 48.59 209 LEU A O 1
ATOM 1576 N N . GLN A 1 210 ? 42.087 -1.673 43.379 1.00 48.44 210 GLN A N 1
ATOM 1577 C CA . GLN A 1 210 ? 43.501 -1.271 43.461 1.00 48.44 210 GLN A CA 1
ATOM 1578 C C . GLN A 1 210 ? 44.425 -2.428 43.875 1.00 48.44 210 GLN A C 1
ATOM 1580 O O . GLN A 1 210 ? 45.351 -2.258 44.661 1.00 48.44 210 GLN A O 1
ATOM 1585 N N . ALA A 1 211 ? 44.196 -3.617 43.323 1.00 47.88 211 ALA A N 1
ATOM 1586 C CA . ALA A 1 211 ? 45.108 -4.746 43.472 1.00 47.88 211 ALA A CA 1
ATOM 1587 C C . ALA A 1 211 ? 45.180 -5.540 42.161 1.00 47.88 211 ALA A C 1
ATOM 1589 O O . ALA A 1 211 ? 44.598 -6.609 42.076 1.00 47.88 211 ALA A O 1
ATOM 1590 N N . ASP A 1 212 ? 45.789 -4.941 41.128 1.00 41.00 212 ASP A N 1
ATOM 1591 C CA . ASP A 1 212 ? 46.542 -5.638 40.058 1.00 41.00 212 ASP A CA 1
ATOM 1592 C C . ASP A 1 212 ? 47.013 -4.663 38.958 1.00 41.00 212 ASP A C 1
ATOM 1594 O O . ASP A 1 212 ? 46.786 -4.848 37.764 1.00 41.00 212 ASP A O 1
ATOM 1598 N N . LEU A 1 213 ? 47.707 -3.588 39.345 1.00 46.25 213 LEU A N 1
ATOM 1599 C CA . LEU A 1 213 ? 48.418 -2.733 38.389 1.00 46.25 213 LEU A CA 1
ATOM 1600 C C . LEU A 1 213 ? 49.925 -2.878 38.616 1.00 46.25 213 LEU A C 1
ATOM 1602 O O . LEU A 1 213 ? 50.489 -2.308 39.549 1.00 46.25 213 LEU A O 1
ATOM 1606 N N . GLN A 1 214 ? 50.568 -3.680 37.764 1.00 47.06 214 GLN A N 1
ATOM 1607 C CA . GLN A 1 214 ? 52.025 -3.749 37.656 1.00 47.06 214 GLN A CA 1
ATOM 1608 C C . GLN A 1 214 ? 52.559 -2.405 37.117 1.00 47.06 214 GLN A C 1
ATOM 1610 O O . GLN A 1 214 ? 52.049 -1.918 36.105 1.00 47.06 214 GLN A O 1
ATOM 1615 N N . PRO A 1 215 ? 53.577 -1.787 37.742 1.00 41.19 215 PRO A N 1
ATOM 1616 C CA . PRO A 1 215 ? 54.137 -0.532 37.259 1.00 41.19 215 PRO A CA 1
ATOM 1617 C C . PRO A 1 215 ? 55.111 -0.808 36.106 1.00 41.19 215 PRO A C 1
ATOM 1619 O O . PRO A 1 215 ? 56.112 -1.494 36.300 1.00 41.19 215 PRO A O 1
ATOM 1622 N N . GLY A 1 216 ? 54.840 -0.273 34.910 1.00 48.78 216 GLY A N 1
ATOM 1623 C CA . GLY A 1 216 ? 55.820 -0.305 33.813 1.00 48.78 216 GLY A CA 1
ATOM 1624 C C . GLY A 1 216 ? 55.295 -0.334 32.377 1.00 48.78 216 GLY A C 1
ATOM 1625 O O . GLY A 1 216 ? 56.112 -0.434 31.468 1.00 48.78 216 GLY A O 1
ATOM 1626 N N . LEU A 1 217 ? 53.986 -0.248 32.136 1.00 41.84 217 LEU A N 1
ATOM 1627 C CA . LEU A 1 217 ? 53.452 -0.119 30.777 1.00 41.84 217 LEU A CA 1
ATOM 1628 C C . LEU A 1 217 ? 53.032 1.332 30.538 1.00 41.84 217 LEU A C 1
ATOM 1630 O O . LEU A 1 217 ? 52.184 1.859 31.258 1.00 41.84 217 LEU A O 1
ATOM 1634 N N . GLU A 1 218 ? 53.654 1.981 29.554 1.00 46.00 218 GLU A N 1
ATOM 1635 C CA . GLU A 1 218 ? 53.202 3.282 29.060 1.00 46.00 218 GLU A CA 1
ATOM 1636 C C . GLU A 1 218 ? 51.731 3.170 28.615 1.00 46.00 218 GLU A C 1
ATOM 1638 O O . GLU A 1 218 ? 51.365 2.170 27.984 1.00 46.00 218 GLU A O 1
ATOM 1643 N N . PRO A 1 219 ? 50.863 4.144 28.948 1.00 40.12 219 PRO A N 1
ATOM 1644 C CA . PRO A 1 219 ? 49.475 4.123 28.509 1.00 40.12 219 PRO A CA 1
ATOM 1645 C C . PRO A 1 219 ? 49.415 4.086 26.980 1.00 40.12 219 PRO A C 1
ATOM 1647 O O . PRO A 1 219 ? 49.905 4.995 26.315 1.00 40.12 219 PRO A O 1
ATOM 1650 N N . ILE A 1 220 ? 48.803 3.043 26.418 1.00 45.38 220 ILE A N 1
ATOM 1651 C CA . ILE A 1 220 ? 48.428 3.035 25.004 1.00 45.38 220 ILE A CA 1
ATOM 1652 C C . ILE A 1 220 ? 47.354 4.110 24.846 1.00 45.38 220 ILE A C 1
ATOM 1654 O O . ILE A 1 220 ? 46.232 3.951 25.329 1.00 45.38 220 ILE A O 1
ATOM 1658 N N . GLU A 1 221 ? 47.713 5.216 24.203 1.00 40.28 221 GLU A N 1
ATOM 1659 C CA . GLU A 1 221 ? 46.786 6.259 23.783 1.00 40.28 221 GLU A CA 1
ATOM 1660 C C . GLU A 1 221 ? 45.899 5.667 22.678 1.00 40.28 221 GLU A C 1
ATOM 1662 O O . GLU A 1 221 ? 46.245 5.640 21.498 1.00 40.28 221 GLU A O 1
ATOM 1667 N N . ILE A 1 222 ? 44.776 5.070 23.080 1.00 40.31 222 ILE A N 1
ATOM 1668 C CA . ILE A 1 222 ? 43.713 4.707 22.149 1.00 40.31 222 ILE A CA 1
ATOM 1669 C C . ILE A 1 222 ? 43.034 6.022 21.793 1.00 40.31 222 ILE A C 1
ATOM 1671 O O . ILE A 1 222 ? 42.232 6.513 22.580 1.00 40.31 222 ILE A O 1
ATOM 1675 N N . ASP A 1 223 ? 43.381 6.587 20.637 1.00 43.06 223 ASP A N 1
ATOM 1676 C CA . ASP A 1 223 ? 42.581 7.616 19.975 1.00 43.06 223 ASP A CA 1
ATOM 1677 C C . ASP A 1 223 ? 41.178 7.029 19.754 1.00 43.06 223 ASP A C 1
ATOM 1679 O O . ASP A 1 223 ? 41.019 6.125 18.918 1.00 43.06 223 ASP A O 1
ATOM 1683 N N . PRO A 1 224 ? 40.152 7.447 20.522 1.00 41.69 224 PRO A N 1
ATOM 1684 C CA . PRO A 1 224 ? 38.795 7.116 20.170 1.00 41.69 224 PRO A CA 1
ATOM 1685 C C . PRO A 1 224 ? 38.485 8.016 18.981 1.00 41.69 224 PRO A C 1
ATOM 1687 O O . PRO A 1 224 ? 37.997 9.136 19.145 1.00 41.69 224 PRO A O 1
ATOM 1690 N N . GLY A 1 225 ? 38.808 7.523 17.781 1.00 40.12 225 GLY A N 1
ATOM 1691 C CA . GLY A 1 225 ? 38.357 8.128 16.535 1.00 40.12 225 GLY A CA 1
ATOM 1692 C C . GLY A 1 225 ? 36.880 8.509 16.674 1.00 40.12 225 GLY A C 1
ATOM 1693 O O . GLY A 1 225 ? 36.150 7.827 17.402 1.00 40.12 225 GLY A O 1
ATOM 1694 N N . PRO A 1 226 ? 36.459 9.621 16.052 1.00 34.97 226 PRO A N 1
ATOM 1695 C CA . PRO A 1 226 ? 35.262 10.363 16.426 1.00 34.97 226 PRO A CA 1
ATOM 1696 C C . PRO A 1 226 ? 34.096 9.409 16.648 1.00 34.97 226 PRO A C 1
ATOM 1698 O O . PRO A 1 226 ? 33.658 8.730 15.719 1.00 34.97 226 PRO A O 1
ATOM 1701 N N . VAL A 1 227 ? 33.635 9.331 17.899 1.00 35.41 227 VAL A N 1
ATOM 1702 C CA . VAL A 1 227 ? 32.385 8.654 18.225 1.00 35.41 227 VAL A CA 1
ATOM 1703 C C . VAL A 1 227 ? 31.323 9.430 17.467 1.00 35.41 227 VAL A C 1
ATOM 1705 O O . VAL A 1 227 ? 31.012 10.568 17.811 1.00 35.41 227 VAL A O 1
ATOM 1708 N N . GLU A 1 228 ? 30.870 8.846 16.366 1.00 37.81 228 GLU A N 1
ATOM 1709 C CA . GLU A 1 228 ? 29.813 9.374 15.524 1.00 37.81 228 GLU A CA 1
ATOM 1710 C C . GLU A 1 228 ? 28.563 9.474 16.405 1.00 37.81 228 GLU A C 1
ATOM 1712 O O . GLU A 1 228 ? 27.901 8.478 16.704 1.00 37.81 228 GLU A O 1
ATOM 1717 N N . GLU A 1 229 ? 28.320 10.674 16.939 1.00 33.59 229 GLU A N 1
ATOM 1718 C CA . GLU A 1 229 ? 27.118 10.990 17.696 1.00 33.59 229 GLU A CA 1
ATOM 1719 C C . GLU A 1 229 ? 25.919 10.627 16.823 1.00 33.59 229 GLU A C 1
ATOM 1721 O O . GLU A 1 229 ? 25.734 11.170 15.730 1.00 33.59 229 GLU A O 1
ATOM 1726 N N . ALA A 1 230 ? 25.109 9.681 17.305 1.00 32.81 230 ALA A N 1
ATOM 1727 C CA . ALA A 1 230 ? 23.827 9.371 16.700 1.00 32.81 230 ALA A CA 1
ATOM 1728 C C . ALA A 1 230 ? 23.054 10.687 16.489 1.00 32.81 230 ALA A C 1
ATOM 1730 O O . ALA A 1 230 ? 23.001 11.508 17.412 1.00 32.81 230 ALA A O 1
ATOM 1731 N N . PRO A 1 231 ? 22.470 10.921 15.300 1.00 33.84 231 PRO A N 1
ATOM 1732 C CA . PRO A 1 231 ? 21.810 12.181 15.007 1.00 33.84 231 PRO A CA 1
ATOM 1733 C C . PRO A 1 231 ? 20.717 12.441 16.045 1.00 33.84 231 PRO A C 1
ATOM 1735 O O . PRO A 1 231 ? 19.885 11.576 16.324 1.00 33.84 231 PRO A O 1
ATOM 1738 N N . ALA A 1 232 ? 20.779 13.635 16.637 1.00 36.41 232 ALA A N 1
ATOM 1739 C CA . ALA A 1 232 ? 19.904 14.109 17.696 1.00 36.41 232 ALA A CA 1
ATOM 1740 C C . ALA A 1 232 ? 18.440 13.747 17.419 1.00 36.41 232 ALA A C 1
ATOM 1742 O O . ALA A 1 232 ? 17.853 14.179 16.425 1.00 36.41 232 ALA A O 1
ATOM 1743 N N . SER A 1 233 ? 17.850 12.958 18.316 1.00 40.16 233 SER A N 1
ATOM 1744 C CA . SER A 1 233 ? 16.434 12.623 18.282 1.00 40.16 233 SER A CA 1
ATOM 1745 C C . SER A 1 233 ? 15.625 13.911 18.434 1.00 40.16 233 SER A C 1
ATOM 1747 O O . SER A 1 233 ? 15.578 14.497 19.518 1.00 40.16 233 SER A O 1
ATOM 1749 N N . GLU A 1 234 ? 15.004 14.372 17.353 1.00 50.84 234 GLU A N 1
ATOM 1750 C CA . GLU A 1 234 ? 13.962 15.390 17.412 1.00 50.84 234 GLU A CA 1
ATOM 1751 C C . GLU A 1 234 ? 12.933 14.942 18.467 1.00 50.84 234 GLU A C 1
ATOM 1753 O O . GLU A 1 234 ? 12.507 13.785 18.466 1.00 50.84 234 GLU A O 1
ATOM 1758 N N . VAL A 1 235 ? 12.595 15.796 19.439 1.00 55.41 235 VAL A N 1
ATOM 1759 C CA . VAL A 1 235 ? 11.650 15.425 20.506 1.00 55.41 235 VAL A CA 1
ATOM 1760 C C . VAL A 1 235 ? 10.254 15.356 19.895 1.00 55.41 235 VAL A C 1
ATOM 1762 O O . VAL A 1 235 ? 9.517 16.339 19.834 1.00 55.41 235 VAL A O 1
ATOM 1765 N N . ILE A 1 236 ? 9.904 14.175 19.405 1.00 68.62 236 ILE A N 1
ATOM 1766 C CA . ILE A 1 236 ? 8.607 13.884 18.816 1.00 68.62 236 ILE A CA 1
ATOM 1767 C C . ILE A 1 236 ? 7.624 13.656 19.970 1.00 68.62 236 ILE A C 1
ATOM 1769 O O . ILE A 1 236 ? 7.679 12.634 20.649 1.00 68.62 236 ILE A O 1
ATOM 1773 N N . SER A 1 237 ? 6.722 14.611 20.201 1.00 76.19 237 SER A N 1
ATOM 1774 C CA . SER A 1 237 ? 5.666 14.489 21.214 1.00 76.19 237 SER A CA 1
ATOM 1775 C C . SER A 1 237 ? 4.319 15.018 20.717 1.00 76.19 237 SER A C 1
ATOM 1777 O O . SER A 1 237 ? 4.251 15.831 19.795 1.00 76.19 237 SER A O 1
ATOM 1779 N N . GLY A 1 238 ? 3.229 14.533 21.312 1.00 85.88 238 GLY A N 1
ATOM 1780 C CA . GLY A 1 238 ? 1.853 14.909 20.998 1.00 85.88 238 GLY A CA 1
ATOM 1781 C C . GLY A 1 238 ? 1.308 14.307 19.701 1.00 85.88 238 GLY A C 1
ATOM 1782 O O . GLY A 1 238 ? 0.370 14.865 19.119 1.00 85.88 238 GLY A O 1
ATOM 1783 N N . ILE A 1 239 ? 1.869 13.193 19.222 1.00 91.94 239 ILE A N 1
ATOM 1784 C CA . ILE A 1 239 ? 1.426 12.582 17.965 1.00 91.94 239 ILE A CA 1
ATOM 1785 C C . ILE A 1 239 ? 0.055 11.954 18.169 1.00 91.94 239 ILE A C 1
ATOM 1787 O O . ILE A 1 239 ? -0.110 11.048 18.977 1.00 91.94 239 ILE A O 1
ATOM 1791 N N . ARG A 1 240 ? -0.917 12.394 17.369 1.00 94.50 240 ARG A N 1
ATOM 1792 C CA . ARG A 1 240 ? -2.251 11.776 17.290 1.00 94.50 240 ARG A CA 1
ATOM 1793 C C . ARG A 1 240 ? -2.571 11.237 15.910 1.00 94.50 240 ARG A C 1
ATOM 1795 O O . ARG A 1 240 ? -3.492 10.437 15.752 1.00 94.50 240 ARG A O 1
ATOM 1802 N N . ARG A 1 241 ? -1.846 11.698 14.893 1.00 96.12 241 ARG A N 1
ATOM 1803 C CA . ARG A 1 241 ? -2.105 11.378 13.494 1.00 96.12 241 ARG A CA 1
ATOM 1804 C C . ARG A 1 241 ? -0.799 11.017 12.801 1.00 96.12 241 ARG A C 1
ATOM 1806 O O . ARG A 1 241 ? 0.202 11.704 12.984 1.00 96.12 241 ARG A O 1
ATOM 1813 N N . LEU A 1 242 ? -0.831 9.986 11.968 1.00 96.25 242 LEU A N 1
ATOM 1814 C CA . LEU A 1 242 ? 0.280 9.600 11.104 1.00 96.25 242 LEU A CA 1
ATOM 1815 C C . LEU A 1 242 ? -0.116 9.776 9.636 1.00 96.25 242 LEU A C 1
ATOM 1817 O O . LEU A 1 242 ? -1.151 9.274 9.211 1.00 96.25 242 LEU A O 1
ATOM 1821 N N . SER A 1 243 ? 0.731 10.438 8.852 1.00 95.31 243 SER A N 1
ATOM 1822 C CA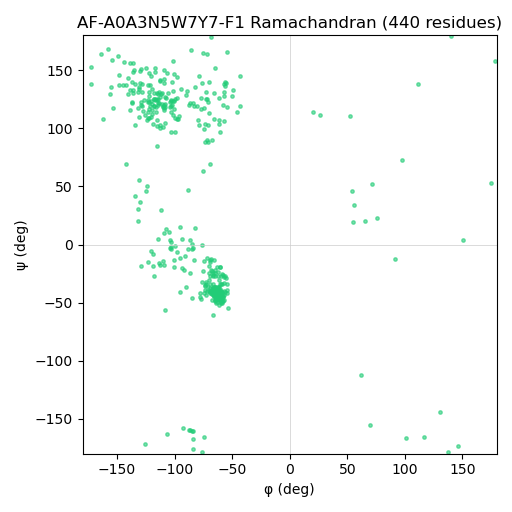 . SER A 1 243 ? 0.679 10.460 7.388 1.00 95.31 243 SER A CA 1
ATOM 1823 C C . SER A 1 243 ? 1.932 9.783 6.838 1.00 95.31 243 SER A C 1
ATOM 1825 O O . SER A 1 243 ? 3.001 10.393 6.776 1.00 95.31 243 SER A O 1
ATOM 1827 N N . PHE A 1 244 ? 1.796 8.533 6.404 1.00 94.31 244 PHE A N 1
ATOM 1828 C CA . PHE A 1 244 ? 2.880 7.732 5.851 1.00 94.31 244 PHE A CA 1
ATOM 1829 C C . PHE A 1 244 ? 2.859 7.761 4.316 1.00 94.31 244 PHE A C 1
ATOM 1831 O O . PHE A 1 244 ? 2.005 7.153 3.666 1.00 94.31 244 PHE A O 1
ATOM 1838 N N . ARG A 1 245 ? 3.826 8.475 3.732 1.00 91.56 245 ARG A N 1
ATOM 1839 C CA . ARG A 1 245 ? 4.063 8.629 2.284 1.00 91.56 245 ARG A CA 1
ATOM 1840 C C . ARG A 1 245 ? 5.503 8.232 1.939 1.00 91.56 245 ARG A C 1
ATOM 1842 O O . ARG A 1 245 ? 6.221 8.972 1.265 1.00 91.56 245 ARG A O 1
ATOM 1849 N N . SER A 1 246 ? 5.939 7.094 2.471 1.00 87.44 246 SER A N 1
ATOM 1850 C CA . SER A 1 246 ? 7.279 6.535 2.264 1.00 87.44 246 SER A CA 1
ATOM 1851 C C . SER A 1 246 ? 7.196 5.096 1.746 1.00 87.44 246 SER A C 1
ATOM 1853 O O . SER A 1 246 ? 6.115 4.621 1.395 1.00 87.44 246 SER A O 1
ATOM 1855 N N . LEU A 1 247 ? 8.333 4.409 1.670 1.00 87.31 247 LEU A N 1
ATOM 1856 C CA . LEU A 1 247 ? 8.419 2.986 1.363 1.00 87.31 247 LEU A CA 1
ATOM 1857 C C . LEU A 1 247 ? 9.010 2.195 2.532 1.00 87.31 247 LEU A C 1
ATOM 1859 O O . LEU A 1 247 ? 9.795 2.749 3.294 1.00 87.31 247 LEU A O 1
ATOM 1863 N N . GLY A 1 248 ? 8.649 0.918 2.660 1.00 84.56 248 GLY A N 1
ATOM 1864 C CA . GLY A 1 248 ? 9.161 0.024 3.706 1.00 84.56 248 GLY A CA 1
ATOM 1865 C C . GLY A 1 248 ? 8.095 -0.478 4.681 1.00 84.56 248 GLY A C 1
ATOM 1866 O O . GLY A 1 248 ? 6.897 -0.398 4.416 1.00 84.56 248 GLY A O 1
ATOM 1867 N N . GLU A 1 249 ? 8.542 -1.039 5.799 1.00 90.44 249 GLU A N 1
ATOM 1868 C CA . GLU A 1 249 ? 7.676 -1.589 6.844 1.00 90.44 249 GLU A CA 1
ATOM 1869 C C . GLU A 1 249 ? 7.571 -0.610 8.016 1.00 90.44 249 GLU A C 1
ATOM 1871 O O . GLU A 1 249 ? 8.589 -0.115 8.491 1.00 90.44 249 GLU A O 1
ATOM 1876 N N . ILE A 1 250 ? 6.362 -0.325 8.498 1.00 95.50 250 ILE A N 1
ATOM 1877 C CA . ILE A 1 250 ? 6.149 0.527 9.675 1.00 95.50 250 ILE A CA 1
ATOM 1878 C C . ILE A 1 250 ? 5.363 -0.213 10.753 1.00 95.50 250 ILE A C 1
ATOM 1880 O O . ILE A 1 250 ? 4.259 -0.691 10.508 1.00 95.50 250 ILE A O 1
ATOM 1884 N N . THR A 1 251 ? 5.929 -0.275 11.955 1.00 97.06 251 THR A N 1
ATOM 1885 C CA . THR A 1 251 ? 5.284 -0.807 13.157 1.00 97.06 251 THR A CA 1
ATOM 1886 C C . THR A 1 251 ? 4.900 0.343 14.075 1.00 97.06 251 THR A C 1
ATOM 1888 O O . THR A 1 251 ? 5.714 1.220 14.351 1.00 97.06 251 THR A O 1
ATOM 1891 N N . ILE A 1 252 ? 3.655 0.353 14.541 1.00 97.38 252 ILE A N 1
ATOM 1892 C CA . ILE A 1 252 ? 3.089 1.396 15.391 1.00 97.38 252 ILE A CA 1
ATOM 1893 C C . ILE A 1 252 ? 2.631 0.761 16.700 1.00 97.38 252 ILE A C 1
ATOM 1895 O O . ILE A 1 252 ? 1.816 -0.164 16.694 1.00 97.38 252 ILE A O 1
ATOM 1899 N N . LEU A 1 253 ? 3.154 1.278 17.807 1.00 95.62 253 LEU A N 1
ATOM 1900 C CA . LEU A 1 253 ? 2.925 0.790 19.162 1.00 95.62 253 LEU A CA 1
ATOM 1901 C C . LEU A 1 253 ? 2.339 1.904 20.032 1.00 95.62 253 LEU A C 1
ATOM 1903 O O . LEU A 1 253 ? 2.669 3.082 19.858 1.00 95.62 253 LEU A O 1
ATOM 1907 N N . GLN A 1 254 ? 1.499 1.531 20.998 1.00 94.50 254 GLN A N 1
ATOM 1908 C CA . GLN A 1 254 ? 1.072 2.456 22.046 1.00 94.50 254 GLN A CA 1
ATOM 1909 C C . GLN A 1 254 ? 2.034 2.408 23.232 1.00 94.50 254 GLN A C 1
ATOM 1911 O O . GLN A 1 254 ? 2.362 1.328 23.723 1.00 94.50 254 GLN A O 1
ATOM 1916 N N . GLY A 1 255 ? 2.469 3.569 23.720 1.00 91.81 255 GLY A N 1
ATOM 1917 C CA . GLY A 1 255 ? 3.373 3.634 24.865 1.00 91.81 255 GLY A CA 1
ATOM 1918 C C . GLY A 1 255 ? 3.457 5.009 25.519 1.00 91.81 255 GLY A C 1
ATOM 1919 O O . GLY A 1 255 ? 3.065 6.024 24.951 1.00 91.81 255 GLY A O 1
ATOM 1920 N N . GLU A 1 256 ? 4.001 5.040 26.737 1.00 88.12 256 GLU A N 1
ATOM 1921 C CA . GLU A 1 256 ? 4.156 6.273 27.523 1.00 88.12 256 GLU A CA 1
ATOM 1922 C C . GLU A 1 256 ? 5.210 7.226 26.946 1.00 88.12 256 GLU A C 1
ATOM 1924 O O . GLU A 1 256 ? 5.108 8.446 27.109 1.00 88.12 256 GLU A O 1
ATOM 1929 N N . ARG A 1 257 ? 6.233 6.673 26.286 1.00 88.38 257 ARG A N 1
ATOM 1930 C CA . ARG A 1 257 ? 7.309 7.431 25.645 1.00 88.38 257 ARG A CA 1
ATOM 1931 C C . ARG A 1 257 ? 7.068 7.461 24.149 1.00 88.38 257 ARG A C 1
ATOM 1933 O O . ARG A 1 257 ? 7.109 6.423 23.498 1.00 88.38 257 ARG A O 1
ATOM 1940 N N . GLU A 1 258 ? 6.803 8.650 23.631 1.00 89.69 258 GLU A N 1
ATOM 1941 C CA . GLU A 1 258 ? 6.633 8.854 22.198 1.00 89.69 258 GLU A CA 1
ATOM 1942 C C . GLU A 1 258 ? 7.998 8.906 21.510 1.00 89.69 258 GLU A C 1
ATOM 1944 O O . GLU A 1 258 ? 8.978 9.375 22.090 1.00 89.69 258 GLU A O 1
ATOM 1949 N N . GLY A 1 259 ? 8.071 8.383 20.289 1.00 88.44 259 GLY A N 1
ATOM 1950 C CA . GLY A 1 259 ? 9.320 8.332 19.540 1.00 88.44 259 GLY A CA 1
ATOM 1951 C C . GLY A 1 259 ? 9.169 7.656 18.186 1.00 88.44 259 GLY A C 1
ATOM 1952 O O . GLY A 1 259 ? 8.241 6.877 17.965 1.00 88.44 259 GLY A O 1
ATOM 1953 N N . LEU A 1 260 ? 10.092 7.968 17.281 1.00 91.62 260 LEU A N 1
ATOM 1954 C CA . LEU A 1 260 ? 10.209 7.339 15.972 1.00 91.62 260 LEU A CA 1
ATOM 1955 C C . LEU A 1 260 ? 11.634 6.819 15.803 1.00 91.62 260 LEU A C 1
ATOM 1957 O O . LEU A 1 260 ? 12.587 7.587 15.882 1.00 91.62 260 LEU A O 1
ATOM 1961 N N . GLU A 1 261 ? 11.756 5.530 15.525 1.00 89.38 261 GLU A N 1
ATOM 1962 C CA . GLU A 1 261 ? 13.008 4.875 15.163 1.00 89.38 261 GLU A CA 1
ATOM 1963 C C . GLU A 1 261 ? 12.976 4.490 13.682 1.00 89.38 261 GLU A C 1
ATOM 1965 O O . GLU A 1 261 ? 11.939 4.066 13.161 1.00 89.38 261 GLU A O 1
ATOM 1970 N N . ILE A 1 262 ? 14.102 4.684 12.992 1.00 89.31 262 ILE A N 1
ATOM 1971 C CA . ILE A 1 262 ? 14.231 4.457 11.550 1.00 89.31 262 ILE A CA 1
ATOM 1972 C C . ILE A 1 262 ? 15.475 3.611 11.289 1.00 89.31 262 ILE A C 1
ATOM 1974 O O . ILE A 1 262 ? 16.606 4.091 11.386 1.00 89.31 262 ILE A O 1
ATOM 1978 N N . GLU A 1 263 ? 15.258 2.362 10.890 1.00 83.44 263 GLU A N 1
ATOM 1979 C CA . GLU A 1 263 ? 16.307 1.464 10.421 1.00 83.44 263 GLU A CA 1
ATOM 1980 C C . GLU A 1 263 ? 16.348 1.504 8.892 1.00 83.44 263 GLU A C 1
ATOM 1982 O O . GLU A 1 263 ? 15.428 1.054 8.207 1.00 83.44 263 GLU A O 1
ATOM 1987 N N . ALA A 1 264 ? 17.415 2.073 8.342 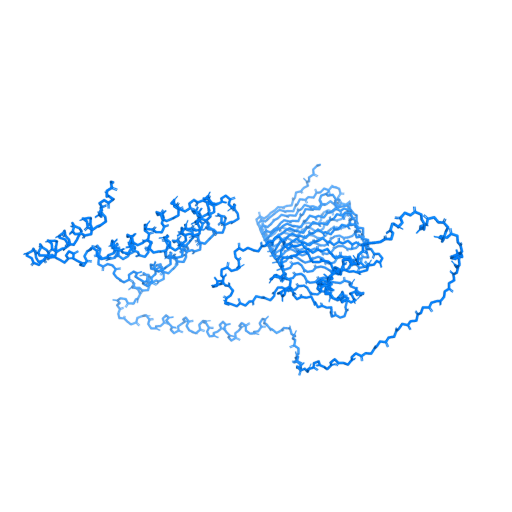1.00 82.12 264 ALA A N 1
ATOM 1988 C CA . ALA A 1 264 ? 17.663 2.139 6.908 1.00 82.12 264 ALA A CA 1
ATOM 1989 C C . ALA A 1 264 ? 19.164 2.334 6.658 1.00 82.12 264 ALA A C 1
ATOM 1991 O O . ALA A 1 264 ? 19.913 2.665 7.577 1.00 82.12 264 ALA A O 1
ATOM 1992 N N . SER A 1 265 ? 19.608 2.173 5.410 1.00 76.94 265 SER A N 1
ATOM 1993 C CA . SER A 1 265 ? 20.960 2.589 5.025 1.00 76.94 265 SER A CA 1
ATOM 1994 C C . SER A 1 265 ? 21.111 4.112 5.130 1.00 76.94 265 SER A C 1
ATOM 1996 O O . SER A 1 265 ? 20.142 4.844 4.931 1.00 76.94 265 SER A O 1
ATOM 1998 N N . GLU A 1 266 ? 22.326 4.604 5.387 1.00 74.81 266 GLU A N 1
ATOM 1999 C CA . GLU A 1 266 ? 22.593 6.050 5.531 1.00 74.81 266 GLU A CA 1
ATOM 2000 C C . GLU A 1 266 ? 22.116 6.861 4.317 1.00 74.81 266 GLU A C 1
ATOM 2002 O O . GLU A 1 266 ? 21.410 7.857 4.458 1.00 74.81 266 GLU A O 1
ATOM 2007 N N . ALA A 1 267 ? 22.349 6.340 3.108 1.00 68.88 267 ALA A N 1
ATOM 2008 C CA . ALA A 1 267 ? 21.858 6.942 1.867 1.00 68.88 267 ALA A CA 1
ATOM 2009 C C . ALA A 1 267 ? 20.321 7.075 1.803 1.00 68.88 267 ALA A C 1
ATOM 2011 O O . ALA A 1 267 ? 19.803 7.906 1.057 1.00 68.88 267 ALA A O 1
ATOM 2012 N N . MET A 1 268 ? 19.578 6.239 2.537 1.00 74.75 268 MET A N 1
ATOM 2013 C CA . MET A 1 268 ? 18.120 6.326 2.639 1.00 74.75 268 MET A CA 1
ATOM 2014 C C . MET A 1 268 ? 17.664 7.223 3.781 1.00 74.75 268 MET A C 1
ATOM 2016 O O . MET A 1 268 ? 16.704 7.968 3.588 1.00 74.75 268 MET A O 1
ATOM 2020 N N . LYS A 1 269 ? 18.360 7.224 4.923 1.00 77.44 269 LYS A N 1
ATOM 2021 C CA . LYS A 1 269 ? 18.055 8.131 6.039 1.00 77.44 269 LYS A CA 1
ATOM 2022 C C . LYS A 1 269 ? 18.092 9.597 5.607 1.00 77.44 269 LYS A C 1
ATOM 2024 O O . LYS A 1 269 ? 17.168 10.334 5.922 1.00 77.44 269 LYS A O 1
ATOM 2029 N N . GLU A 1 270 ? 19.065 9.989 4.784 1.00 78.81 270 GLU A N 1
ATOM 2030 C CA . GLU A 1 270 ? 19.178 11.358 4.246 1.00 78.81 270 GLU A CA 1
ATOM 2031 C C . GLU A 1 270 ? 17.972 11.810 3.402 1.00 78.81 270 GLU A C 1
ATOM 2033 O O . GLU A 1 270 ? 17.767 13.006 3.173 1.00 78.81 270 GLU A O 1
ATOM 2038 N N . ARG A 1 271 ? 17.172 10.861 2.910 1.00 76.44 271 ARG A N 1
ATOM 2039 C CA . ARG A 1 271 ? 16.068 11.097 1.967 1.00 76.44 271 ARG A CA 1
ATOM 2040 C C . ARG A 1 271 ? 14.691 10.927 2.578 1.00 76.44 271 ARG A C 1
ATOM 2042 O O . ARG A 1 271 ? 13.693 11.382 2.010 1.00 76.44 271 ARG A O 1
ATOM 2049 N N . ILE A 1 272 ? 14.636 10.255 3.717 1.00 85.56 272 ILE A N 1
ATOM 2050 C CA . ILE A 1 272 ? 13.440 10.159 4.529 1.00 85.56 272 ILE A CA 1
ATOM 2051 C C . ILE A 1 272 ? 13.307 11.486 5.270 1.00 85.56 272 ILE A C 1
ATOM 2053 O O . ILE A 1 272 ? 14.154 11.868 6.070 1.00 85.56 272 ILE A O 1
ATOM 2057 N N . ARG A 1 273 ? 12.228 12.210 4.987 1.00 88.19 273 ARG A N 1
ATOM 2058 C CA . ARG A 1 273 ? 11.853 13.417 5.716 1.00 88.19 273 ARG A CA 1
ATOM 2059 C C . ARG A 1 273 ? 10.777 13.065 6.726 1.00 88.19 273 ARG A C 1
ATOM 2061 O O . ARG A 1 273 ? 9.725 12.536 6.357 1.00 88.19 273 ARG A O 1
ATOM 2068 N N . CYS A 1 274 ? 11.037 13.400 7.978 1.00 90.00 274 CYS A N 1
ATOM 2069 C CA . CYS A 1 274 ? 10.076 13.329 9.063 1.00 90.00 274 CYS A CA 1
ATOM 2070 C C . CYS A 1 274 ? 9.758 14.757 9.494 1.00 90.00 274 CYS A C 1
ATOM 2072 O O . CYS A 1 274 ? 10.664 15.558 9.686 1.00 90.00 274 CYS A O 1
ATOM 2074 N N . GLU A 1 275 ? 8.476 15.090 9.583 1.00 87.06 275 GLU A N 1
ATOM 2075 C CA . GLU A 1 275 ? 8.041 16.414 10.014 1.00 87.06 275 GLU A CA 1
ATOM 2076 C C . GLU A 1 275 ? 6.819 16.279 10.918 1.00 87.06 275 GLU A C 1
ATOM 2078 O O . GLU A 1 275 ? 5.832 15.628 10.559 1.00 87.06 275 GLU A O 1
ATOM 2083 N N . VAL A 1 276 ? 6.868 16.917 12.086 1.00 89.56 276 VAL A N 1
ATOM 2084 C CA . VAL A 1 276 ? 5.723 17.023 12.991 1.00 89.56 276 VAL A CA 1
ATOM 2085 C C . VAL A 1 276 ? 5.093 18.400 12.817 1.00 89.56 276 VAL A C 1
ATOM 2087 O O . VAL A 1 276 ? 5.705 19.423 13.112 1.00 89.56 276 VAL A O 1
ATOM 2090 N N . ARG A 1 277 ? 3.841 18.440 12.352 1.00 87.56 277 ARG A N 1
ATOM 2091 C CA . ARG A 1 277 ? 3.037 19.671 12.309 1.00 87.56 277 ARG A CA 1
ATOM 2092 C C . ARG A 1 277 ? 1.788 19.509 13.158 1.00 87.56 277 ARG A C 1
ATOM 2094 O O . ARG A 1 277 ? 0.917 18.690 12.856 1.00 87.56 277 ARG A O 1
ATOM 2101 N N . GLY A 1 278 ? 1.685 20.311 14.217 1.00 88.44 278 GLY A N 1
ATOM 2102 C CA . GLY A 1 278 ? 0.608 20.187 15.196 1.00 88.44 278 GLY A CA 1
ATOM 2103 C C . GLY A 1 278 ? 0.659 18.820 15.878 1.00 88.44 278 GLY A C 1
ATOM 2104 O O . GLY A 1 278 ? 1.600 18.534 16.602 1.00 88.44 278 GLY A O 1
ATOM 2105 N N . ASN A 1 279 ? -0.337 17.972 15.617 1.00 91.75 279 ASN A N 1
ATOM 2106 C CA . ASN A 1 279 ? -0.426 16.601 16.137 1.00 91.75 279 ASN A CA 1
ATOM 2107 C C . ASN A 1 279 ? -0.206 15.522 15.059 1.00 91.75 279 ASN A C 1
ATOM 2109 O O . ASN A 1 279 ? -0.519 14.349 15.284 1.00 91.75 279 ASN A O 1
ATOM 2113 N N . THR A 1 280 ? 0.240 15.923 13.864 1.00 91.69 280 THR A N 1
ATOM 2114 C CA . THR A 1 280 ? 0.407 15.031 12.716 1.00 91.69 280 THR A CA 1
ATOM 2115 C C . THR A 1 280 ? 1.884 14.819 12.421 1.00 91.69 280 THR A C 1
ATOM 2117 O O . THR A 1 280 ? 2.581 15.760 12.042 1.00 91.69 280 THR A O 1
ATOM 2120 N N . LEU A 1 281 ? 2.337 13.573 12.544 1.00 93.31 281 LEU A N 1
ATOM 2121 C CA . LEU A 1 281 ? 3.633 13.128 12.048 1.00 93.31 281 LEU A CA 1
ATOM 2122 C C . LEU A 1 281 ? 3.502 12.782 10.563 1.00 93.31 281 LEU A C 1
ATOM 2124 O O . LEU A 1 281 ? 2.712 11.915 10.186 1.00 93.31 281 LEU A O 1
ATOM 2128 N N . THR A 1 282 ? 4.288 13.441 9.720 1.00 92.50 282 THR A N 1
ATOM 2129 C CA . THR A 1 282 ? 4.391 13.140 8.292 1.00 92.50 282 THR A CA 1
ATOM 2130 C C . THR A 1 282 ? 5.739 12.498 8.009 1.00 92.50 282 THR A C 1
ATOM 2132 O O . THR A 1 282 ? 6.775 13.109 8.248 1.00 92.50 282 THR A O 1
ATOM 2135 N N . ILE A 1 283 ? 5.722 11.276 7.475 1.00 91.44 283 ILE A N 1
ATOM 2136 C CA . ILE A 1 283 ? 6.918 10.583 6.983 1.00 91.44 283 ILE A CA 1
ATOM 2137 C C . ILE A 1 283 ? 6.817 10.550 5.463 1.00 91.44 283 ILE A C 1
ATOM 2139 O O . ILE A 1 283 ? 5.897 9.937 4.916 1.00 91.44 283 ILE A O 1
ATOM 2143 N N . ARG A 1 284 ? 7.739 11.219 4.772 1.00 88.25 284 ARG A N 1
ATOM 2144 C CA . ARG A 1 284 ? 7.751 11.320 3.311 1.00 88.25 284 ARG A CA 1
ATOM 2145 C C . ARG A 1 284 ? 9.114 10.937 2.765 1.00 88.25 284 ARG A C 1
ATOM 2147 O O . ARG A 1 284 ? 10.134 11.384 3.275 1.00 88.25 284 ARG A O 1
ATOM 2154 N N . LEU A 1 285 ? 9.121 10.181 1.675 1.00 81.88 285 LEU A N 1
ATOM 2155 C CA . LEU A 1 285 ? 10.326 10.020 0.874 1.00 81.88 285 LEU A CA 1
ATOM 2156 C C . LEU A 1 285 ? 10.411 11.155 -0.153 1.00 81.88 285 LEU A C 1
ATOM 2158 O O . LEU A 1 285 ? 9.501 11.345 -0.966 1.00 81.88 285 LEU A O 1
ATOM 2162 N N . GLU A 1 286 ? 11.494 11.926 -0.122 1.00 70.12 286 GLU A N 1
ATOM 2163 C CA . GLU A 1 286 ? 11.803 12.875 -1.190 1.00 70.12 286 GLU A CA 1
ATOM 2164 C C . GLU A 1 286 ? 12.295 12.109 -2.421 1.00 70.12 286 GLU A C 1
ATOM 2166 O O . GLU A 1 286 ? 13.420 11.617 -2.441 1.00 70.12 286 GLU A O 1
ATOM 2171 N N . GLN A 1 287 ? 11.432 11.973 -3.431 1.00 59.75 287 GLN A N 1
ATOM 2172 C CA . GLN A 1 287 ? 11.790 11.445 -4.750 1.00 59.75 287 GLN A CA 1
ATOM 2173 C C . GLN A 1 287 ? 12.228 12.584 -5.667 1.00 59.75 287 GLN A C 1
ATOM 2175 O O . GLN A 1 287 ? 11.483 13.552 -5.837 1.00 59.75 287 GLN A O 1
ATOM 2180 N N . ASP A 1 288 ? 13.398 12.426 -6.281 1.00 52.22 288 ASP A N 1
ATOM 2181 C CA . ASP A 1 288 ? 13.868 13.282 -7.363 1.00 52.22 288 ASP A CA 1
ATOM 2182 C C . ASP A 1 288 ? 13.684 12.548 -8.694 1.00 52.22 288 ASP A C 1
ATOM 2184 O O . ASP A 1 288 ? 13.918 11.351 -8.830 1.00 52.22 288 ASP A O 1
ATOM 2188 N N . TRP A 1 289 ? 13.256 13.255 -9.733 1.00 46.91 289 TRP A N 1
ATOM 2189 C CA . TRP A 1 289 ? 12.962 12.644 -11.037 1.00 46.91 289 TRP A CA 1
ATOM 2190 C C . TRP A 1 289 ? 14.207 12.066 -11.750 1.00 46.91 289 TRP A C 1
ATOM 2192 O O . TRP A 1 289 ? 14.067 11.311 -12.713 1.00 46.91 289 TRP A O 1
ATOM 2202 N N . LEU A 1 290 ? 15.417 12.397 -11.280 1.00 47.84 290 LEU A N 1
ATOM 2203 C CA . LEU A 1 290 ? 16.715 11.914 -11.782 1.00 47.84 290 LEU A CA 1
ATOM 2204 C C . LEU A 1 290 ? 17.186 10.606 -11.118 1.00 47.84 290 LEU A C 1
ATOM 2206 O O . LEU A 1 290 ? 18.201 10.036 -11.514 1.00 47.84 290 LEU A O 1
ATOM 2210 N N . ASP A 1 291 ? 16.439 10.109 -10.137 1.00 52.44 291 ASP A N 1
ATOM 2211 C CA . ASP A 1 291 ? 16.775 8.957 -9.300 1.00 52.44 291 ASP A CA 1
ATOM 2212 C C . ASP A 1 291 ? 17.006 7.648 -10.071 1.00 52.44 291 ASP A C 1
ATOM 2214 O O . ASP A 1 291 ? 17.871 6.846 -9.725 1.00 52.44 291 ASP A O 1
ATOM 2218 N N . TRP A 1 292 ? 16.281 7.438 -11.169 1.00 48.97 292 TRP A N 1
ATOM 2219 C CA . TRP A 1 292 ? 16.385 6.220 -11.979 1.00 48.97 292 TRP A CA 1
ATOM 2220 C C . TRP A 1 292 ? 17.727 6.076 -12.725 1.00 48.97 292 TRP A C 1
ATOM 2222 O O . TRP A 1 292 ? 18.023 4.998 -13.240 1.00 48.97 292 TRP A O 1
ATOM 2232 N N . LEU A 1 293 ? 18.540 7.139 -12.788 1.00 40.75 293 LEU A N 1
ATOM 2233 C CA . LEU A 1 293 ? 19.835 7.167 -13.481 1.00 40.75 293 LEU A CA 1
ATOM 2234 C C . LEU A 1 293 ? 21.023 6.787 -12.588 1.00 40.75 293 LEU A C 1
ATOM 2236 O O . LEU A 1 293 ? 22.134 6.626 -13.093 1.00 40.75 293 LEU A O 1
ATOM 2240 N N . ASN A 1 294 ? 20.830 6.667 -11.274 1.00 45.50 294 ASN A N 1
ATOM 2241 C CA . ASN A 1 294 ? 21.939 6.516 -10.341 1.00 45.50 294 ASN A CA 1
ATOM 2242 C C . ASN A 1 294 ? 22.083 5.043 -9.871 1.00 45.50 294 ASN A C 1
ATOM 2244 O O . ASN A 1 294 ? 21.148 4.465 -9.316 1.00 45.50 294 ASN A O 1
ATOM 2248 N N . PRO A 1 295 ? 23.252 4.395 -10.053 1.00 47.28 295 PRO A N 1
ATOM 2249 C CA . PRO A 1 295 ? 23.463 2.980 -9.712 1.00 47.28 295 PRO A CA 1
ATOM 2250 C C . PRO A 1 295 ? 23.264 2.624 -8.228 1.00 47.28 295 PRO A C 1
ATOM 2252 O O . PRO A 1 295 ? 23.058 1.457 -7.899 1.00 47.28 295 PRO A O 1
ATOM 2255 N N . ARG A 1 296 ? 23.306 3.610 -7.317 1.00 45.44 296 ARG A N 1
ATOM 2256 C CA . ARG A 1 296 ? 23.083 3.415 -5.869 1.00 45.44 296 ARG A CA 1
ATOM 2257 C C . ARG A 1 296 ? 21.633 3.066 -5.500 1.00 45.44 296 ARG A C 1
ATOM 2259 O O . ARG A 1 296 ? 21.400 2.561 -4.408 1.00 45.44 296 ARG A O 1
ATOM 2266 N N . PHE A 1 297 ? 20.679 3.261 -6.412 1.00 47.41 297 PHE A N 1
ATOM 2267 C CA . PHE A 1 297 ? 19.261 2.921 -6.217 1.00 47.41 297 PHE A CA 1
ATOM 2268 C C . PHE A 1 297 ? 18.973 1.423 -6.224 1.00 47.41 297 PHE A C 1
ATOM 2270 O O . PHE A 1 297 ? 17.881 1.003 -5.858 1.00 47.41 297 PHE A O 1
ATOM 2277 N N . TRP A 1 298 ? 19.936 0.600 -6.630 1.00 48.47 298 TRP A N 1
ATOM 2278 C CA . TRP A 1 298 ? 19.741 -0.843 -6.712 1.00 48.47 298 TRP A CA 1
ATOM 2279 C C . TRP A 1 298 ? 19.984 -1.584 -5.392 1.00 48.47 298 TRP A C 1
ATOM 2281 O O . TRP A 1 298 ? 19.777 -2.793 -5.329 1.00 48.47 298 TRP A O 1
ATOM 2291 N N . ASN A 1 299 ? 20.409 -0.865 -4.347 1.00 49.31 299 ASN A N 1
ATOM 2292 C CA . ASN A 1 299 ? 20.666 -1.409 -3.015 1.00 49.31 299 ASN A CA 1
ATOM 2293 C C . ASN A 1 299 ? 19.841 -0.668 -1.950 1.00 49.31 299 ASN A C 1
ATOM 2295 O O . ASN A 1 299 ? 20.368 -0.182 -0.947 1.00 49.31 299 ASN A O 1
ATOM 2299 N N . ILE A 1 300 ? 18.533 -0.544 -2.203 1.00 57.16 300 ILE A N 1
ATOM 2300 C CA . ILE A 1 300 ? 17.555 -0.099 -1.206 1.00 57.16 300 ILE A CA 1
ATOM 2301 C C . ILE A 1 300 ? 17.439 -1.253 -0.209 1.00 57.16 300 ILE A C 1
ATOM 2303 O O . ILE A 1 300 ? 16.666 -2.188 -0.403 1.00 57.16 300 ILE A O 1
ATOM 2307 N N . GLY A 1 301 ? 18.302 -1.251 0.808 1.00 63.03 301 GLY A N 1
ATOM 2308 C CA . GLY A 1 301 ? 18.166 -2.162 1.940 1.00 63.03 301 GLY A CA 1
ATOM 2309 C C . GLY A 1 301 ? 16.775 -2.032 2.578 1.00 63.03 301 GLY A C 1
ATOM 2310 O O . GLY A 1 301 ? 16.054 -1.069 2.298 1.00 63.03 301 GLY A O 1
ATOM 2311 N N . PRO A 1 302 ? 16.369 -2.987 3.431 1.00 75.25 302 PRO A N 1
ATOM 2312 C CA . PRO A 1 302 ? 15.076 -2.906 4.095 1.00 75.25 302 PRO A CA 1
ATOM 2313 C C . PRO A 1 302 ? 14.983 -1.599 4.889 1.00 75.25 302 PRO A C 1
ATOM 2315 O O . PRO A 1 302 ? 15.897 -1.262 5.637 1.00 75.25 302 PRO A O 1
ATOM 2318 N N . ILE A 1 303 ? 13.880 -0.875 4.704 1.00 84.19 303 ILE A N 1
ATOM 2319 C CA . ILE A 1 303 ? 13.550 0.311 5.493 1.00 84.19 303 ILE A CA 1
ATOM 2320 C C . ILE A 1 303 ? 12.487 -0.107 6.503 1.00 84.19 303 ILE A C 1
ATOM 2322 O O . ILE A 1 303 ? 11.413 -0.572 6.103 1.00 84.19 303 ILE A O 1
ATOM 2326 N N . ARG A 1 304 ? 12.790 0.034 7.794 1.00 89.19 304 ARG A N 1
ATOM 2327 C CA . ARG A 1 304 ? 11.861 -0.244 8.892 1.00 89.19 304 ARG A CA 1
ATOM 2328 C C . ARG A 1 304 ? 11.667 1.006 9.737 1.00 89.19 304 ARG A C 1
ATOM 2330 O O . ARG A 1 304 ? 12.623 1.707 10.054 1.00 89.19 304 ARG A O 1
ATOM 2337 N N . TYR A 1 305 ? 10.423 1.261 10.107 1.00 92.25 305 TYR A N 1
ATOM 2338 C CA . TYR A 1 305 ? 10.030 2.347 10.991 1.00 92.25 305 TYR A CA 1
ATOM 2339 C C . TYR A 1 305 ? 9.357 1.765 12.229 1.00 92.25 305 TYR A C 1
ATOM 2341 O O . TYR A 1 305 ? 8.446 0.947 12.096 1.00 92.25 305 TYR A O 1
ATOM 2349 N N . THR A 1 306 ? 9.731 2.241 13.410 1.00 94.00 306 THR A N 1
ATOM 2350 C CA . THR A 1 306 ? 9.036 1.921 14.661 1.00 94.00 306 THR A CA 1
ATOM 2351 C C . THR A 1 306 ? 8.540 3.215 15.285 1.00 94.00 306 THR A C 1
ATOM 2353 O O . THR A 1 306 ? 9.327 4.039 15.743 1.00 94.00 306 THR A O 1
ATOM 2356 N N . LEU A 1 307 ? 7.225 3.419 15.274 1.00 94.62 307 LEU A N 1
ATOM 2357 C CA . LEU A 1 307 ? 6.563 4.580 15.857 1.00 94.62 307 LEU A CA 1
ATOM 2358 C C . LEU A 1 307 ? 5.915 4.188 17.182 1.00 94.62 307 LEU A C 1
ATOM 2360 O O . LEU A 1 307 ? 5.031 3.337 17.210 1.00 94.62 307 LEU A O 1
ATOM 2364 N N . THR A 1 308 ? 6.287 4.863 18.261 1.00 94.31 308 THR A N 1
ATOM 2365 C CA . THR A 1 308 ? 5.575 4.779 19.538 1.00 94.31 308 THR A CA 1
ATOM 2366 C C . THR A 1 308 ? 4.806 6.073 19.765 1.00 94.31 308 THR A C 1
ATOM 2368 O O . THR A 1 308 ? 5.382 7.159 19.698 1.00 94.31 308 THR A O 1
ATOM 2371 N N . ALA A 1 309 ? 3.502 5.968 20.014 1.00 93.44 309 ALA A N 1
ATOM 2372 C CA . ALA A 1 309 ? 2.626 7.108 20.282 1.00 93.44 309 ALA A CA 1
ATOM 2373 C C . ALA A 1 309 ? 1.791 6.859 21.542 1.00 93.44 309 ALA A C 1
ATOM 2375 O O . ALA A 1 309 ? 1.429 5.721 21.838 1.00 93.44 309 ALA A O 1
ATOM 2376 N N . ARG A 1 310 ? 1.433 7.917 22.276 1.00 92.94 310 ARG A N 1
ATOM 2377 C CA . ARG A 1 310 ? 0.599 7.768 23.479 1.00 92.94 310 ARG A CA 1
ATOM 2378 C C . ARG A 1 310 ? -0.873 7.575 23.130 1.00 92.94 310 ARG A C 1
ATOM 2380 O O . ARG A 1 310 ? -1.554 6.762 23.744 1.00 92.94 310 ARG A O 1
ATOM 2387 N N . ASN A 1 311 ? -1.364 8.339 22.157 1.00 92.00 311 ASN A N 1
ATOM 2388 C CA . ASN A 1 311 ? -2.751 8.307 21.701 1.00 92.00 311 ASN A CA 1
ATOM 2389 C C . ASN A 1 311 ? -2.781 8.407 20.183 1.00 92.00 311 ASN A C 1
ATOM 2391 O O . ASN A 1 311 ? -2.428 9.448 19.648 1.00 92.00 311 ASN A O 1
ATOM 2395 N N . LEU A 1 312 ? -3.260 7.377 19.492 1.00 96.19 312 LEU A N 1
ATOM 2396 C CA . LEU A 1 312 ? -3.385 7.396 18.038 1.00 96.19 312 LEU A CA 1
ATOM 2397 C C . LEU A 1 312 ? -4.859 7.482 17.633 1.00 96.19 312 LEU A C 1
ATOM 2399 O O . LEU A 1 312 ? -5.687 6.687 18.072 1.00 96.19 312 LEU A O 1
ATOM 2403 N N . GLU A 1 313 ? -5.184 8.460 16.794 1.00 97.12 313 GLU A N 1
ATOM 2404 C CA . GLU A 1 313 ? -6.550 8.725 16.330 1.00 97.12 313 GLU A CA 1
ATOM 2405 C C . GLU A 1 313 ? -6.702 8.576 14.820 1.00 97.12 313 GLU A C 1
ATOM 2407 O O . GLU A 1 313 ? -7.800 8.300 14.343 1.00 97.12 313 GLU A O 1
ATOM 2412 N N . ALA A 1 314 ? -5.634 8.775 14.043 1.00 97.50 314 ALA A N 1
ATOM 2413 C CA . ALA A 1 314 ? -5.710 8.630 12.595 1.00 97.50 314 ALA A CA 1
ATOM 2414 C C . ALA A 1 314 ? -4.411 8.146 11.962 1.00 97.50 314 ALA A C 1
ATOM 2416 O O . ALA A 1 314 ? -3.318 8.549 12.361 1.00 97.50 314 ALA A O 1
ATOM 2417 N N . VAL A 1 315 ? -4.550 7.350 10.907 1.00 97.62 315 VAL A N 1
ATOM 2418 C CA . VAL A 1 315 ? -3.443 6.871 10.086 1.00 97.62 315 VAL A CA 1
ATOM 2419 C C . VAL A 1 315 ? -3.824 6.967 8.612 1.00 97.62 315 VAL A C 1
ATOM 2421 O O . VAL A 1 315 ? -4.813 6.381 8.180 1.00 97.62 315 VAL A O 1
ATOM 2424 N N . ASP A 1 316 ? -3.037 7.712 7.841 1.00 96.50 316 ASP A N 1
ATOM 2425 C CA . ASP A 1 316 ? -3.105 7.785 6.381 1.00 96.50 316 ASP A CA 1
ATOM 2426 C C . ASP A 1 316 ? -1.886 7.073 5.782 1.00 96.50 316 ASP A C 1
ATOM 2428 O O . ASP A 1 316 ? -0.765 7.582 5.825 1.00 96.50 316 ASP A O 1
ATOM 2432 N N . ALA A 1 317 ? -2.108 5.872 5.255 1.00 94.12 317 ALA A N 1
ATOM 2433 C CA . ALA A 1 317 ? -1.119 5.031 4.602 1.00 94.12 317 ALA A CA 1
ATOM 2434 C C . ALA A 1 317 ? -1.246 5.162 3.074 1.00 94.12 317 ALA A C 1
ATOM 2436 O O . ALA A 1 317 ? -2.064 4.503 2.424 1.00 94.12 317 ALA A O 1
ATOM 2437 N N . ALA A 1 318 ? -0.413 6.021 2.491 1.00 89.38 318 ALA A N 1
ATOM 2438 C CA . ALA A 1 318 ? -0.371 6.293 1.050 1.00 89.38 318 ALA A CA 1
ATOM 2439 C C . ALA A 1 318 ? 0.952 5.854 0.389 1.00 89.38 318 ALA A C 1
ATOM 2441 O O . ALA A 1 318 ? 1.186 6.129 -0.785 1.00 89.38 318 ALA A O 1
ATOM 2442 N N . GLY A 1 319 ? 1.831 5.212 1.159 1.00 82.12 319 GLY A N 1
ATOM 2443 C CA . GLY A 1 319 ? 3.150 4.752 0.736 1.00 82.12 319 GLY A CA 1
ATOM 2444 C C . GLY A 1 319 ? 3.181 3.391 0.031 1.00 82.12 319 GLY A C 1
ATOM 2445 O O . GLY A 1 319 ? 2.153 2.833 -0.356 1.00 82.12 319 GLY A O 1
ATOM 2446 N N . LEU A 1 320 ? 4.395 2.855 -0.119 1.00 82.44 320 LEU A N 1
ATOM 2447 C CA . LEU A 1 320 ? 4.667 1.520 -0.658 1.00 82.44 320 LEU A CA 1
ATOM 2448 C C . LEU A 1 320 ? 5.235 0.608 0.434 1.00 82.44 320 LEU A C 1
ATOM 2450 O O . LEU A 1 320 ? 6.419 0.680 0.752 1.00 82.44 320 LEU A O 1
ATOM 2454 N N . GLY A 1 321 ? 4.419 -0.281 0.986 1.00 81.19 321 GLY A N 1
ATOM 2455 C CA . GLY A 1 321 ? 4.874 -1.257 1.971 1.00 81.19 321 GLY A CA 1
ATOM 2456 C C . GLY A 1 321 ? 3.837 -1.584 3.034 1.00 81.19 321 GLY A C 1
ATOM 2457 O O . GLY A 1 321 ? 2.674 -1.198 2.929 1.00 81.19 321 GLY A O 1
ATOM 2458 N N . ASN A 1 322 ? 4.256 -2.362 4.028 1.00 91.06 322 ASN A N 1
ATOM 2459 C CA . ASN A 1 322 ? 3.350 -2.927 5.019 1.00 91.06 322 ASN A CA 1
ATOM 2460 C C . ASN A 1 322 ? 3.333 -2.090 6.296 1.00 91.06 322 ASN A C 1
ATOM 2462 O O . ASN A 1 322 ? 4.356 -1.570 6.734 1.00 91.06 322 ASN A O 1
ATOM 2466 N N . MET A 1 323 ? 2.162 -2.005 6.910 1.00 97.12 323 MET A N 1
ATOM 2467 C CA . MET A 1 323 ? 1.954 -1.318 8.172 1.00 97.12 323 MET A CA 1
ATOM 2468 C C . MET A 1 323 ? 1.368 -2.282 9.195 1.00 97.12 323 MET A C 1
ATOM 2470 O O . MET A 1 323 ? 0.374 -2.951 8.916 1.00 97.12 323 MET A O 1
ATOM 2474 N N . LEU A 1 324 ? 1.959 -2.314 10.383 1.00 97.88 324 LEU A N 1
ATOM 2475 C CA . LEU A 1 324 ? 1.465 -3.027 11.550 1.00 97.88 324 LEU A CA 1
ATOM 2476 C C . LEU A 1 324 ? 1.126 -2.015 12.645 1.00 97.88 324 LEU A C 1
ATOM 2478 O O . LEU A 1 324 ? 1.973 -1.229 13.047 1.00 97.88 324 LEU A O 1
ATOM 2482 N N . ILE A 1 325 ? -0.102 -2.050 13.146 1.00 97.88 325 ILE A N 1
ATOM 2483 C CA . ILE A 1 325 ? -0.542 -1.323 14.338 1.00 97.88 325 ILE A CA 1
ATOM 2484 C C . ILE A 1 325 ? -0.868 -2.378 15.391 1.00 97.88 325 ILE A C 1
ATOM 2486 O O . ILE A 1 325 ? -1.710 -3.237 15.131 1.00 97.88 325 ILE A O 1
ATOM 2490 N N . ASP A 1 326 ? -0.223 -2.350 16.554 1.00 96.31 326 ASP A N 1
ATOM 2491 C CA . ASP A 1 326 ? -0.423 -3.383 17.577 1.00 96.31 326 ASP A CA 1
ATOM 2492 C C . ASP A 1 326 ? -0.727 -2.793 18.958 1.00 96.31 326 ASP A C 1
ATOM 2494 O O . ASP A 1 326 ? 0.062 -2.032 19.516 1.00 96.31 326 ASP A O 1
ATOM 2498 N N . GLY A 1 327 ? -1.878 -3.188 19.513 1.00 93.38 327 GLY A N 1
ATOM 2499 C CA . GLY A 1 327 ? -2.286 -2.867 20.879 1.00 93.38 327 GLY A CA 1
ATOM 2500 C C . GLY A 1 327 ? -2.668 -1.404 21.085 1.00 93.38 327 GLY A C 1
ATOM 2501 O O . GLY A 1 327 ? -2.143 -0.771 21.995 1.00 93.38 327 GLY A O 1
ATOM 2502 N N . ILE A 1 328 ? -3.563 -0.871 20.245 1.00 95.56 328 ILE A N 1
ATOM 2503 C CA . ILE A 1 328 ? -4.076 0.500 20.383 1.00 95.56 328 ILE A CA 1
ATOM 2504 C C . ILE A 1 328 ? -5.431 0.501 21.097 1.00 95.56 328 ILE A C 1
ATOM 2506 O O . ILE A 1 328 ? -6.382 -0.117 20.621 1.00 95.56 328 ILE A O 1
ATOM 2510 N N . ALA A 1 329 ? -5.527 1.284 22.170 1.00 97.31 329 ALA A N 1
ATOM 2511 C CA . ALA A 1 329 ? -6.748 1.668 22.862 1.00 97.31 329 ALA A CA 1
ATOM 2512 C C . ALA A 1 329 ? -7.031 3.164 22.638 1.00 97.31 329 ALA A C 1
ATOM 2514 O O . ALA A 1 329 ? -6.228 4.029 23.004 1.00 97.31 329 ALA A O 1
ATOM 2515 N N . THR A 1 330 ? -8.164 3.490 22.011 1.00 96.56 330 THR A N 1
ATOM 2516 C CA . THR A 1 330 ? -8.531 4.874 21.666 1.00 96.56 330 THR A CA 1
ATOM 2517 C C . THR A 1 330 ? -10.041 5.046 21.559 1.00 96.56 330 THR A C 1
ATOM 2519 O O . THR A 1 330 ? -10.770 4.101 21.307 1.00 96.56 330 THR A O 1
ATOM 2522 N N . ARG A 1 331 ? -10.557 6.270 21.679 1.00 97.44 331 ARG A N 1
ATOM 2523 C CA . ARG A 1 331 ? -11.989 6.522 21.443 1.00 97.44 331 ARG A CA 1
ATOM 2524 C C . ARG A 1 331 ? -12.363 6.277 19.978 1.00 97.44 331 ARG A C 1
ATOM 2526 O O . ARG A 1 331 ? -13.384 5.662 19.687 1.00 97.44 331 ARG A O 1
ATOM 2533 N N . ARG A 1 332 ? -11.546 6.767 19.044 1.00 97.75 332 ARG A N 1
ATOM 2534 C CA . ARG A 1 332 ? -11.799 6.647 17.607 1.00 97.75 332 ARG A CA 1
ATOM 2535 C C . ARG A 1 332 ? -10.503 6.466 16.836 1.00 97.75 332 ARG A C 1
ATOM 2537 O O . ARG A 1 332 ? -9.549 7.197 17.087 1.00 97.75 332 ARG A O 1
ATOM 2544 N N . LEU A 1 333 ? -10.525 5.561 15.861 1.00 98.38 333 LEU A N 1
ATOM 2545 C CA . LEU A 1 333 ? -9.441 5.355 14.908 1.00 98.38 333 LEU A CA 1
ATOM 2546 C C . LEU A 1 333 ? -9.935 5.558 13.468 1.00 98.38 333 LEU A C 1
ATOM 2548 O O . LEU A 1 333 ? -10.809 4.835 12.990 1.00 98.38 333 LEU A O 1
ATOM 2552 N N . ASP A 1 334 ? -9.351 6.529 12.769 1.00 98.38 334 ASP A N 1
ATOM 2553 C CA . ASP A 1 334 ? -9.552 6.762 11.338 1.00 98.38 334 ASP A CA 1
ATOM 2554 C C . ASP A 1 334 ? -8.386 6.160 10.535 1.00 98.38 334 ASP A C 1
ATOM 2556 O O . ASP A 1 334 ? -7.278 6.694 10.536 1.00 98.38 334 ASP A O 1
ATOM 2560 N N . LEU A 1 335 ? -8.632 5.073 9.808 1.00 97.62 335 LEU A N 1
ATOM 2561 C CA . LEU A 1 335 ? -7.672 4.424 8.916 1.00 97.62 335 LEU A CA 1
ATOM 2562 C C . LEU A 1 335 ? -7.985 4.772 7.461 1.00 97.62 335 LEU A C 1
ATOM 2564 O O . LEU A 1 335 ? -9.084 4.519 6.968 1.00 97.62 335 LEU A O 1
ATOM 2568 N N . ALA A 1 336 ? -7.009 5.317 6.745 1.00 96.69 336 ALA A N 1
ATOM 2569 C CA . ALA A 1 336 ? -7.072 5.521 5.306 1.00 96.69 336 ALA A CA 1
ATOM 2570 C C . ALA A 1 336 ? -5.901 4.799 4.635 1.00 96.69 336 ALA A C 1
ATOM 2572 O O . ALA A 1 336 ? -4.752 4.998 5.012 1.00 96.69 336 ALA A O 1
ATOM 2573 N N . HIS A 1 337 ? -6.192 3.972 3.634 1.00 95.00 337 HIS A N 1
ATOM 2574 C CA . HIS A 1 337 ? -5.189 3.275 2.838 1.00 95.00 337 HIS A CA 1
ATOM 2575 C C . HIS A 1 337 ? -5.405 3.553 1.349 1.00 95.00 337 HIS A C 1
ATOM 2577 O O . HIS A 1 337 ? -6.388 3.105 0.749 1.00 95.00 337 HIS A O 1
ATOM 2583 N N . SER A 1 338 ? -4.478 4.298 0.751 1.00 89.44 338 SER A N 1
ATOM 2584 C CA . SER A 1 338 ? -4.474 4.648 -0.680 1.00 89.44 338 SER A CA 1
ATOM 2585 C C . SER A 1 338 ? -3.218 4.172 -1.418 1.00 89.44 338 SER A C 1
ATOM 2587 O O . SER A 1 338 ? -3.144 4.296 -2.638 1.00 89.44 338 SER A O 1
ATOM 2589 N N . GLY A 1 339 ? -2.252 3.611 -0.687 1.00 81.50 339 GLY A N 1
ATOM 2590 C CA . GLY A 1 339 ? -0.981 3.132 -1.214 1.00 81.50 339 GLY A CA 1
ATOM 2591 C C . GLY A 1 339 ? -1.024 1.715 -1.788 1.00 81.50 339 GLY A C 1
ATOM 2592 O O . GLY A 1 339 ? -2.080 1.173 -2.128 1.00 81.50 339 GLY A O 1
ATOM 2593 N N . THR A 1 340 ? 0.164 1.117 -1.897 1.00 80.62 340 THR A N 1
ATOM 2594 C CA . THR A 1 340 ? 0.330 -0.307 -2.223 1.00 80.62 340 THR A CA 1
ATOM 2595 C C . THR A 1 340 ? 0.961 -1.028 -1.044 1.00 80.62 340 THR A C 1
ATOM 2597 O O . THR A 1 340 ? 2.051 -0.660 -0.613 1.00 80.62 340 THR A O 1
ATOM 2600 N N . GLY A 1 341 ? 0.302 -2.074 -0.555 1.00 83.62 341 GLY A N 1
ATOM 2601 C CA . GLY A 1 341 ? 0.737 -2.824 0.621 1.00 83.62 341 GLY A CA 1
ATOM 2602 C C . GLY A 1 341 ? -0.421 -3.164 1.550 1.00 83.62 341 GLY A C 1
ATOM 2603 O O . GLY A 1 341 ? -1.580 -2.888 1.239 1.00 83.62 341 GLY A O 1
ATOM 2604 N N . ASN A 1 342 ? -0.109 -3.820 2.666 1.00 92.06 342 ASN A N 1
ATOM 2605 C CA . ASN A 1 342 ? -1.117 -4.261 3.624 1.00 92.06 342 ASN A CA 1
ATOM 2606 C C . ASN A 1 342 ? -1.051 -3.446 4.916 1.00 92.06 342 ASN A C 1
ATOM 2608 O O . ASN A 1 342 ? 0.034 -3.148 5.412 1.00 92.06 342 ASN A O 1
ATOM 2612 N N . VAL A 1 343 ? -2.212 -3.153 5.494 1.00 97.56 343 VAL A N 1
ATOM 2613 C CA . VAL A 1 343 ? -2.347 -2.572 6.833 1.00 97.56 343 VAL A CA 1
ATOM 2614 C C . VAL A 1 343 ? -2.918 -3.643 7.750 1.00 97.56 343 VAL A C 1
ATOM 2616 O O . VAL A 1 343 ? -4.012 -4.138 7.511 1.00 97.56 343 VAL A O 1
ATOM 2619 N N . THR A 1 344 ? -2.188 -4.008 8.795 1.00 98.25 344 THR A N 1
ATOM 2620 C CA . THR A 1 344 ? -2.623 -4.977 9.805 1.00 98.25 344 THR A CA 1
ATOM 2621 C C . THR A 1 344 ? -2.784 -4.262 11.134 1.00 98.25 344 THR A C 1
ATOM 2623 O O . THR A 1 344 ? -1.845 -3.630 11.609 1.00 98.25 344 THR A O 1
ATOM 2626 N N . VAL A 1 345 ? -3.954 -4.370 11.751 1.00 98.44 345 VAL A N 1
ATOM 2627 C CA . VAL A 1 345 ? -4.249 -3.812 13.071 1.00 98.44 345 VAL A CA 1
ATOM 2628 C C . VAL A 1 345 ? -4.595 -4.950 14.015 1.00 98.44 345 VAL A C 1
ATOM 2630 O O . VAL A 1 345 ? -5.558 -5.682 13.794 1.00 98.44 345 VAL A O 1
ATOM 2633 N N . ARG A 1 346 ? -3.807 -5.112 15.074 1.00 98.19 346 ARG A N 1
ATOM 2634 C CA . ARG A 1 346 ? -3.958 -6.181 16.061 1.00 98.19 346 ARG A CA 1
ATOM 2635 C C . ARG A 1 346 ? -4.371 -5.595 17.401 1.00 98.19 346 ARG A C 1
ATOM 2637 O O . ARG A 1 346 ? -3.835 -4.570 17.817 1.00 98.19 346 ARG A O 1
ATOM 2644 N N . ARG A 1 347 ? -5.276 -6.295 18.094 1.00 97.44 347 ARG A N 1
ATOM 2645 C CA . ARG A 1 347 ? -5.718 -5.952 19.458 1.00 97.44 347 ARG A CA 1
ATOM 2646 C C . ARG A 1 347 ? -6.215 -4.501 19.560 1.00 97.44 347 ARG A C 1
ATOM 2648 O O . ARG A 1 347 ? -5.803 -3.768 20.452 1.00 97.44 347 ARG A O 1
ATOM 2655 N N . LEU A 1 348 ? -7.051 -4.081 18.610 1.00 98.38 348 LEU A N 1
ATOM 2656 C CA . LEU A 1 348 ? -7.697 -2.772 18.653 1.00 98.38 348 LEU A CA 1
ATOM 2657 C C . LEU A 1 348 ? -8.783 -2.753 19.733 1.00 98.38 348 LEU A C 1
ATOM 2659 O O . LEU A 1 348 ? -9.659 -3.614 19.731 1.00 98.38 348 LEU A O 1
ATOM 2663 N N . GLU A 1 349 ? -8.781 -1.732 20.578 1.00 98.31 349 GLU A N 1
ATOM 2664 C CA . GLU A 1 349 ? -9.871 -1.425 21.504 1.00 98.31 349 GLU A CA 1
ATOM 2665 C C . GLU A 1 349 ? -10.357 0.003 21.233 1.00 98.31 349 GLU A C 1
ATOM 2667 O O . GLU A 1 349 ? -9.645 0.973 21.497 1.00 98.31 349 GLU A O 1
ATOM 2672 N N . ALA A 1 350 ? -11.554 0.160 20.655 1.00 97.88 350 ALA A N 1
ATOM 2673 C CA . ALA A 1 350 ? -12.087 1.496 20.382 1.00 97.88 350 ALA A CA 1
ATOM 2674 C C . ALA A 1 350 ? -13.611 1.622 20.434 1.00 97.88 350 ALA A C 1
ATOM 2676 O O . ALA A 1 350 ? -14.345 0.646 20.332 1.00 97.88 350 ALA A O 1
ATOM 2677 N N . GLU A 1 351 ? -14.138 2.841 20.551 1.00 98.25 351 GLU A N 1
ATOM 2678 C CA . GLU A 1 351 ? -15.581 3.051 20.369 1.00 98.25 351 GLU A CA 1
ATOM 2679 C C . GLU A 1 351 ? -15.931 3.031 18.876 1.00 98.25 351 GLU A C 1
ATOM 2681 O O . GLU A 1 351 ? -16.852 2.325 18.456 1.00 98.25 351 GLU A O 1
ATOM 2686 N N . GLU A 1 352 ? -15.159 3.752 18.061 1.00 98.44 352 GLU A N 1
ATOM 2687 C CA . GLU A 1 352 ? -15.407 3.907 16.628 1.00 98.44 352 GLU A CA 1
ATOM 2688 C C . GLU A 1 352 ? -14.175 3.581 15.776 1.00 98.44 352 GLU A C 1
ATOM 2690 O O . GLU A 1 352 ? -13.088 4.120 15.983 1.00 98.44 352 GLU A O 1
ATOM 2695 N N . LEU A 1 353 ? -14.374 2.761 14.745 1.00 98.69 353 LEU A N 1
ATOM 2696 C CA . LEU A 1 353 ? -13.418 2.542 13.663 1.00 98.69 353 LEU A CA 1
ATOM 2697 C C . LEU A 1 353 ? -14.000 3.071 12.351 1.00 98.69 353 LEU A C 1
ATOM 2699 O O . LEU A 1 353 ? -15.113 2.708 11.967 1.00 98.69 353 LEU A O 1
ATOM 2703 N N . SER A 1 354 ? -13.225 3.881 11.636 1.00 98.62 354 SER A N 1
ATOM 2704 C CA . SER A 1 354 ? -13.518 4.306 10.267 1.00 98.62 354 SER A CA 1
ATOM 2705 C C . SER A 1 354 ? -12.388 3.846 9.354 1.00 98.62 354 SER A C 1
ATOM 2707 O O . SER A 1 354 ? -11.268 4.329 9.480 1.00 98.62 354 SER A O 1
ATOM 2709 N N . ALA A 1 355 ? -12.655 2.903 8.454 1.00 98.19 355 ALA A N 1
ATOM 2710 C CA . ALA A 1 355 ? -11.674 2.342 7.534 1.00 98.19 355 ALA A CA 1
ATOM 2711 C C . ALA A 1 355 ? -12.022 2.704 6.085 1.00 98.19 355 ALA A C 1
ATOM 2713 O O . ALA A 1 355 ? -13.096 2.371 5.585 1.00 98.19 355 ALA A O 1
ATOM 2714 N N . ARG A 1 356 ? -11.097 3.369 5.392 1.00 97.88 356 ARG A N 1
ATOM 2715 C CA . ARG A 1 356 ? -11.221 3.732 3.976 1.00 97.88 356 ARG A CA 1
ATOM 2716 C C . ARG A 1 356 ? -10.122 3.059 3.168 1.00 97.88 356 ARG A C 1
ATOM 2718 O O . ARG A 1 356 ? -8.943 3.329 3.388 1.00 97.88 356 ARG A O 1
ATOM 2725 N N . GLN A 1 357 ? -10.507 2.224 2.212 1.00 94.44 357 GLN A N 1
ATOM 2726 C CA . GLN A 1 357 ? -9.593 1.510 1.323 1.00 94.44 357 GLN A CA 1
ATOM 2727 C C . GLN A 1 357 ? -9.823 1.988 -0.115 1.00 94.44 357 GLN A C 1
ATOM 2729 O O . GLN A 1 357 ? -10.887 1.771 -0.699 1.00 94.44 357 GLN A O 1
ATOM 2734 N N . ALA A 1 358 ? -8.812 2.646 -0.676 1.00 90.50 358 ALA A N 1
ATOM 2735 C CA . ALA A 1 358 ? -8.794 3.117 -2.060 1.00 90.50 358 ALA A CA 1
ATOM 2736 C C . ALA A 1 358 ? -7.603 2.565 -2.867 1.00 90.50 358 ALA A C 1
ATOM 2738 O O . ALA A 1 358 ? -7.599 2.664 -4.091 1.00 90.50 358 ALA A O 1
ATOM 2739 N N . GLY A 1 359 ? -6.591 2.011 -2.190 1.00 80.44 359 GLY A N 1
ATOM 2740 C CA . GLY A 1 359 ? -5.337 1.556 -2.794 1.00 80.44 359 GLY A CA 1
ATOM 2741 C C . GLY A 1 359 ? -5.344 0.116 -3.321 1.00 80.44 359 GLY A C 1
ATOM 2742 O O . GLY A 1 359 ? -6.391 -0.501 -3.545 1.00 80.44 359 GLY A O 1
ATOM 2743 N N . LEU A 1 360 ? -4.139 -0.437 -3.470 1.00 78.38 360 LEU A N 1
ATOM 2744 C CA . LEU A 1 360 ? -3.882 -1.816 -3.888 1.00 78.38 360 LEU A CA 1
ATOM 2745 C C . LEU A 1 360 ? -3.319 -2.610 -2.701 1.00 78.38 360 LEU A C 1
ATOM 2747 O O . LEU A 1 360 ? -2.143 -2.497 -2.364 1.00 78.38 360 LEU A O 1
ATOM 2751 N N . GLY A 1 361 ? -4.164 -3.402 -2.048 1.00 83.44 361 GLY A N 1
ATOM 2752 C CA . GLY A 1 361 ? -3.775 -4.230 -0.904 1.00 83.44 361 GLY A CA 1
ATOM 2753 C C . GLY A 1 361 ? -4.824 -4.251 0.197 1.00 83.44 361 GLY A C 1
ATOM 2754 O O . GLY A 1 361 ? -5.884 -3.631 0.064 1.00 83.44 361 GLY A O 1
ATOM 2755 N N . ASN A 1 362 ? -4.540 -4.998 1.260 1.00 91.50 362 ASN A N 1
ATOM 2756 C CA . ASN A 1 362 ? -5.551 -5.412 2.224 1.00 91.50 362 ASN A CA 1
ATOM 2757 C C . ASN A 1 362 ? -5.443 -4.654 3.546 1.00 91.50 362 ASN A C 1
ATOM 2759 O O . ASN A 1 362 ? -4.349 -4.323 3.998 1.00 91.50 362 ASN A O 1
ATOM 2763 N N . ILE A 1 363 ? -6.587 -4.427 4.185 1.00 97.75 363 ILE A N 1
ATOM 2764 C CA . ILE A 1 363 ? -6.658 -3.983 5.576 1.00 97.75 363 ILE A CA 1
ATOM 2765 C C . ILE A 1 363 ? -7.174 -5.163 6.403 1.00 97.75 363 ILE A C 1
ATOM 2767 O O . ILE A 1 363 ? -8.289 -5.624 6.171 1.00 97.75 363 ILE A O 1
ATOM 2771 N N . GLU A 1 364 ? -6.387 -5.647 7.358 1.00 98.44 364 GLU A N 1
ATOM 2772 C CA . GLU A 1 364 ? -6.780 -6.677 8.324 1.00 98.44 364 GLU A CA 1
ATOM 2773 C C . GLU A 1 364 ? -6.893 -6.053 9.716 1.00 98.44 364 GLU A C 1
ATOM 2775 O O . GLU A 1 364 ? -5.995 -5.324 10.136 1.00 98.44 364 GLU A O 1
ATOM 2780 N N . VAL A 1 365 ? -8.002 -6.291 10.419 1.00 98.56 365 VAL A N 1
ATOM 2781 C CA . VAL A 1 365 ? -8.270 -5.694 11.736 1.00 98.56 365 VAL A CA 1
ATOM 2782 C C . VAL A 1 365 ? -8.819 -6.740 12.702 1.00 98.56 365 VAL A C 1
ATOM 2784 O O . VAL A 1 365 ? -9.811 -7.406 12.406 1.00 98.56 365 VAL A O 1
ATOM 2787 N N . ASP A 1 366 ? -8.219 -6.803 13.889 1.00 98.12 366 ASP A N 1
ATOM 2788 C CA . ASP A 1 366 ? -8.629 -7.651 15.009 1.00 98.12 366 ASP A CA 1
ATOM 2789 C C . ASP A 1 366 ? -8.856 -6.818 16.280 1.00 98.12 366 ASP A C 1
ATOM 2791 O O . ASP A 1 366 ? -8.175 -5.812 16.494 1.00 98.12 366 ASP A O 1
ATOM 2795 N N . GLY A 1 367 ? -9.741 -7.279 17.170 1.00 98.25 367 GLY A N 1
ATOM 2796 C CA . GLY A 1 367 ? -10.004 -6.640 18.466 1.00 98.25 367 GLY A CA 1
ATOM 2797 C C . GLY A 1 367 ? -11.494 -6.437 18.732 1.00 98.25 367 GLY A C 1
ATOM 2798 O O . GLY A 1 367 ? -12.310 -7.264 18.326 1.00 98.25 367 GLY A O 1
ATOM 2799 N N . GLN A 1 368 ? -11.858 -5.331 19.381 1.00 98.44 368 GLN A N 1
ATOM 2800 C CA . GLN A 1 368 ? -13.241 -4.992 19.706 1.00 98.44 368 GLN A CA 1
ATOM 2801 C C . GLN A 1 368 ? -13.535 -3.504 19.477 1.00 98.44 368 GLN A C 1
ATOM 2803 O O . GLN A 1 368 ? -12.787 -2.626 19.909 1.00 98.44 368 GLN A O 1
ATOM 2808 N N . VAL A 1 369 ? -14.662 -3.225 18.814 1.00 98.56 369 VAL A N 1
ATOM 2809 C CA . VAL A 1 369 ? -15.185 -1.870 18.615 1.00 98.56 369 VAL A CA 1
ATOM 2810 C C . VAL A 1 369 ? -16.691 -1.775 18.840 1.00 98.56 369 VAL A C 1
ATOM 2812 O O . VAL A 1 369 ? -17.421 -2.747 18.675 1.00 98.56 369 VAL A O 1
ATOM 2815 N N . SER A 1 370 ? -17.221 -0.593 19.167 1.00 98.38 370 SER A N 1
ATOM 2816 C CA . SER A 1 370 ? -18.685 -0.420 19.206 1.00 98.38 370 SER A CA 1
ATOM 2817 C C . SER A 1 370 ? -19.279 -0.258 17.805 1.00 98.38 370 SER A C 1
ATOM 2819 O O . SER A 1 370 ? -20.287 -0.896 17.485 1.00 98.38 370 SER A O 1
ATOM 2821 N N . ARG A 1 371 ? -18.650 0.563 16.959 1.00 98.69 371 ARG A N 1
ATOM 2822 C CA . ARG A 1 371 ? -19.079 0.838 15.582 1.00 98.69 371 ARG A CA 1
ATOM 2823 C C . ARG A 1 371 ? -17.906 0.723 14.615 1.00 98.69 371 ARG A C 1
ATOM 2825 O O . ARG A 1 371 ? -16.884 1.369 14.820 1.00 98.69 371 ARG A O 1
ATOM 2832 N N . GLN A 1 372 ? -18.096 -0.005 13.517 1.00 98.50 372 GLN A N 1
ATOM 2833 C CA . GLN A 1 372 ? -17.187 0.016 12.370 1.00 98.50 372 GLN A CA 1
ATOM 2834 C C . GLN A 1 372 ? -17.866 0.619 11.134 1.00 98.50 372 GLN A C 1
ATOM 2836 O O . GLN A 1 372 ? -18.984 0.248 10.775 1.00 98.50 372 GLN A O 1
ATOM 2841 N N . THR A 1 373 ? -17.191 1.561 10.485 1.00 98.75 373 THR A N 1
ATOM 2842 C CA . THR A 1 373 ? -17.593 2.147 9.202 1.00 98.75 373 THR A CA 1
ATOM 2843 C C . THR A 1 373 ? -16.519 1.830 8.178 1.00 98.75 373 THR A C 1
ATOM 2845 O O . THR A 1 373 ? -15.349 2.114 8.416 1.00 98.75 373 THR A O 1
ATOM 2848 N N . VAL A 1 374 ? -16.901 1.223 7.060 1.00 98.44 374 VAL A N 1
ATOM 2849 C CA . VAL A 1 374 ? -15.975 0.715 6.047 1.00 98.44 374 VAL A CA 1
ATOM 2850 C C . VAL A 1 374 ? -16.396 1.238 4.678 1.00 98.44 374 VAL A C 1
ATOM 2852 O O . VAL A 1 374 ? -17.496 0.939 4.219 1.00 98.44 374 VAL A O 1
ATOM 2855 N N . ASP A 1 375 ? -15.517 1.984 4.014 1.00 97.88 375 ASP A N 1
ATOM 2856 C CA . ASP A 1 375 ? -15.688 2.419 2.624 1.00 97.88 375 ASP A CA 1
ATOM 2857 C C . ASP A 1 375 ? -14.584 1.801 1.748 1.00 97.88 375 ASP A C 1
ATOM 2859 O O . ASP A 1 375 ? -13.393 2.068 1.933 1.00 97.88 375 ASP A O 1
ATOM 2863 N N . LEU A 1 376 ? -14.988 0.990 0.770 1.00 96.06 376 LEU A N 1
ATOM 2864 C CA . LEU A 1 376 ? -14.114 0.293 -0.177 1.00 96.06 376 LEU A CA 1
ATOM 2865 C C . LEU A 1 376 ? -14.362 0.809 -1.598 1.00 96.06 376 LEU A C 1
ATOM 2867 O O . LEU A 1 376 ? -15.383 0.498 -2.223 1.00 96.06 376 LEU A O 1
ATOM 2871 N N . THR A 1 377 ? -13.419 1.584 -2.127 1.00 90.50 377 THR A N 1
ATOM 2872 C CA . THR A 1 377 ? -13.460 2.107 -3.505 1.00 90.50 377 THR A CA 1
ATOM 2873 C C . THR A 1 377 ? -12.376 1.514 -4.403 1.00 90.50 377 THR A C 1
ATOM 2875 O O . THR A 1 377 ? -12.509 1.585 -5.623 1.00 90.50 377 THR A O 1
ATOM 2878 N N . GLY A 1 378 ? -11.333 0.915 -3.821 1.00 80.44 378 GLY A N 1
ATOM 2879 C CA . GLY A 1 378 ? -10.231 0.290 -4.549 1.00 80.44 378 GLY A CA 1
ATOM 2880 C C . GLY A 1 378 ? -10.496 -1.159 -4.974 1.00 80.44 378 GLY A C 1
ATOM 2881 O O . GLY A 1 378 ? -11.631 -1.641 -5.044 1.00 80.44 378 GLY A O 1
ATOM 2882 N N . THR A 1 379 ? -9.411 -1.876 -5.266 1.00 82.69 379 THR A N 1
ATOM 2883 C CA . THR A 1 379 ? -9.435 -3.315 -5.593 1.00 82.69 379 THR A CA 1
ATOM 2884 C C . THR A 1 379 ? -8.970 -4.193 -4.430 1.00 82.69 379 THR A C 1
ATOM 2886 O O . THR A 1 379 ? -8.820 -5.398 -4.603 1.00 82.69 379 THR A O 1
ATOM 2889 N N . GLY A 1 380 ? -8.657 -3.588 -3.283 1.00 80.69 380 GLY A N 1
ATOM 2890 C CA . GLY A 1 380 ? -8.176 -4.289 -2.099 1.00 80.69 380 GLY A CA 1
ATOM 2891 C C . GLY A 1 380 ? -9.302 -4.816 -1.219 1.00 80.69 380 GLY A C 1
ATOM 2892 O O . GLY A 1 380 ? -10.461 -4.431 -1.380 1.00 80.69 380 GLY A O 1
ATOM 2893 N N . SER A 1 381 ? -8.952 -5.680 -0.268 1.00 91.81 381 SER A N 1
ATOM 2894 C CA . SER A 1 381 ? -9.919 -6.316 0.626 1.00 91.81 381 SER A CA 1
ATOM 2895 C C . SER A 1 381 ? -9.827 -5.798 2.062 1.00 91.81 381 SER A C 1
ATOM 2897 O O . SER A 1 381 ? -8.765 -5.397 2.537 1.00 91.81 381 SER A O 1
ATOM 2899 N N . TYR A 1 382 ? -10.956 -5.819 2.765 1.00 98.06 382 TYR A N 1
ATOM 2900 C CA . TYR A 1 382 ? -11.052 -5.543 4.196 1.00 98.06 382 TYR A CA 1
ATOM 2901 C C . TYR A 1 382 ? -11.398 -6.833 4.942 1.00 98.06 382 TYR A C 1
ATOM 2903 O O . TYR A 1 382 ? -12.434 -7.439 4.673 1.00 98.06 382 TYR A O 1
ATOM 2911 N N . HIS A 1 383 ? -10.545 -7.255 5.873 1.00 98.19 383 HIS A N 1
ATOM 2912 C CA . HIS A 1 383 ? -10.693 -8.481 6.653 1.00 98.19 383 HIS A CA 1
ATOM 2913 C C . HIS A 1 383 ? -10.803 -8.154 8.142 1.00 98.19 383 HIS A C 1
ATOM 2915 O O . HIS A 1 383 ? -9.814 -7.868 8.805 1.00 98.19 383 HIS A O 1
ATOM 2921 N N . ALA A 1 384 ? -12.015 -8.229 8.678 1.00 97.94 384 ALA A N 1
ATOM 2922 C CA . ALA A 1 384 ? -12.333 -7.927 10.071 1.00 97.94 384 ALA A CA 1
ATOM 2923 C C . ALA A 1 384 ? -13.162 -9.049 10.716 1.00 97.94 384 ALA A C 1
ATOM 2925 O O . ALA A 1 384 ? -14.072 -8.829 11.514 1.00 97.94 384 ALA A O 1
ATOM 2926 N N . GLN A 1 385 ? -12.857 -10.296 10.353 1.00 96.56 385 GLN A N 1
ATOM 2927 C CA . GLN A 1 385 ? -13.530 -11.491 10.875 1.00 96.56 385 GLN A CA 1
ATOM 2928 C C . GLN A 1 385 ? -13.251 -11.760 12.362 1.00 96.56 385 GLN A C 1
ATOM 2930 O O . GLN A 1 385 ? -14.046 -12.444 13.014 1.00 96.56 385 GLN A O 1
ATOM 2935 N N . ARG A 1 386 ? -12.142 -11.227 12.895 1.00 97.69 386 ARG A N 1
ATOM 2936 C CA . ARG A 1 386 ? -11.770 -11.277 14.319 1.00 97.69 386 ARG A CA 1
ATOM 2937 C C . ARG A 1 386 ? -11.922 -9.912 15.011 1.00 97.69 386 ARG A C 1
ATOM 2939 O O . ARG A 1 386 ? -11.416 -9.733 16.114 1.00 97.69 386 ARG A O 1
ATOM 2946 N N . LEU A 1 387 ? -12.606 -8.958 14.375 1.00 98.50 387 LEU A N 1
ATOM 2947 C CA . LEU A 1 387 ? -12.997 -7.690 14.986 1.00 98.50 387 LEU A CA 1
ATOM 2948 C C . LEU A 1 387 ? -14.438 -7.795 15.478 1.00 98.50 387 LEU A C 1
ATOM 2950 O O . LEU A 1 387 ? -15.377 -7.817 14.683 1.00 98.50 387 LEU A O 1
ATOM 2954 N N . GLU A 1 388 ? -14.633 -7.854 16.785 1.00 98.44 388 GLU A N 1
ATOM 2955 C CA . GLU A 1 388 ? -15.970 -7.832 17.361 1.00 98.44 388 GLU A CA 1
ATOM 2956 C C . GLU A 1 388 ? -16.570 -6.432 17.248 1.00 98.44 388 GLU A C 1
ATOM 2958 O O . GLU A 1 388 ? -15.979 -5.457 17.706 1.00 98.44 388 GLU A O 1
ATOM 2963 N N . SER A 1 389 ? -17.755 -6.323 16.643 1.00 98.19 389 SER A N 1
ATOM 2964 C CA . SER A 1 389 ? -18.487 -5.059 16.570 1.00 98.19 389 SER A CA 1
ATOM 2965 C C . SER A 1 389 ? -19.970 -5.212 16.881 1.00 98.19 389 SER A C 1
ATOM 2967 O O . SER A 1 389 ? -20.570 -6.248 16.589 1.00 98.19 389 SER A O 1
ATOM 2969 N N . ARG A 1 390 ? -20.590 -4.161 17.430 1.00 98.31 390 ARG A N 1
ATOM 2970 C CA . ARG A 1 390 ? -22.052 -4.119 17.605 1.00 98.31 390 ARG A CA 1
ATOM 2971 C C . ARG A 1 390 ? -22.757 -3.640 16.346 1.00 98.31 390 ARG A C 1
ATOM 2973 O O . ARG A 1 390 ? -23.733 -4.240 15.901 1.00 98.31 390 ARG A O 1
ATOM 2980 N N . MET A 1 391 ? -22.243 -2.564 15.756 1.00 98.69 391 MET A N 1
ATOM 2981 C CA . MET A 1 391 ? -22.807 -1.944 14.560 1.00 98.69 391 MET A CA 1
ATOM 2982 C C . MET A 1 391 ? -21.771 -1.874 13.441 1.00 98.69 391 MET A C 1
ATOM 2984 O O . MET A 1 391 ? -20.632 -1.465 13.674 1.00 98.69 391 MET A O 1
ATOM 2988 N N . ALA A 1 392 ? -22.187 -2.192 12.218 1.00 98.50 392 ALA A N 1
ATOM 2989 C CA . ALA A 1 392 ? -21.353 -2.079 11.030 1.00 98.50 392 ALA A CA 1
ATOM 2990 C C . ALA A 1 392 ? -22.081 -1.339 9.898 1.00 98.50 392 ALA A C 1
ATOM 2992 O O . ALA A 1 392 ? -23.247 -1.608 9.615 1.00 98.50 392 ALA A O 1
ATOM 2993 N N . SER A 1 393 ? -21.376 -0.423 9.237 1.00 98.56 393 SER A N 1
ATOM 2994 C CA . SER A 1 393 ? -21.804 0.213 7.988 1.00 98.56 393 SER A CA 1
ATOM 2995 C C . SER A 1 393 ? -20.733 -0.030 6.936 1.00 98.56 393 SER A C 1
ATOM 2997 O O . SER A 1 393 ? -19.622 0.475 7.077 1.00 98.56 393 SER A O 1
ATOM 2999 N N . VAL A 1 394 ? -21.049 -0.790 5.892 1.00 98.38 394 VAL A N 1
ATOM 3000 C CA . VAL A 1 394 ? -20.095 -1.186 4.849 1.00 98.38 394 VAL A CA 1
ATOM 3001 C C . VAL A 1 394 ? -20.597 -0.710 3.494 1.00 98.38 394 VAL A C 1
ATOM 3003 O O . VAL A 1 394 ? -21.685 -1.088 3.059 1.00 98.38 394 VAL A O 1
ATOM 3006 N N . ARG A 1 395 ? -19.788 0.091 2.802 1.00 98.06 395 ARG A N 1
ATOM 3007 C CA . ARG A 1 395 ? -20.030 0.521 1.425 1.00 98.06 395 ARG A CA 1
ATOM 3008 C C . ARG A 1 395 ? -18.928 -0.008 0.517 1.00 98.06 395 ARG A C 1
ATOM 3010 O O . ARG A 1 395 ? -17.752 0.274 0.726 1.00 98.06 395 ARG A O 1
ATOM 3017 N N . LEU A 1 396 ? -19.324 -0.730 -0.524 1.00 96.06 396 LEU A N 1
ATOM 3018 C CA . LEU A 1 396 ? -18.435 -1.304 -1.524 1.00 96.06 396 LEU A CA 1
ATOM 3019 C C . LEU A 1 396 ? -18.815 -0.803 -2.920 1.00 96.06 396 LEU A C 1
ATOM 3021 O O . LEU A 1 396 ? -19.833 -1.203 -3.489 1.00 96.06 396 LEU A O 1
ATOM 3025 N N . SER A 1 397 ? -17.966 0.059 -3.474 1.00 91.25 397 SER A N 1
ATOM 3026 C CA . SER A 1 397 ? -18.105 0.593 -4.837 1.00 91.25 397 SER A CA 1
ATOM 3027 C C . SER A 1 397 ? -17.037 0.056 -5.797 1.00 91.25 397 SER A C 1
ATOM 3029 O O . SER A 1 397 ? -17.172 0.223 -7.005 1.00 91.25 397 SER A O 1
ATOM 3031 N N . GLY A 1 398 ? -15.974 -0.564 -5.273 1.00 83.62 398 GLY A N 1
ATOM 3032 C CA . GLY A 1 398 ? -14.854 -1.102 -6.050 1.00 83.62 398 GLY A CA 1
ATOM 3033 C C . GLY A 1 398 ? -14.991 -2.579 -6.449 1.00 83.62 398 GLY A C 1
ATOM 3034 O O . GLY A 1 398 ? -16.086 -3.142 -6.501 1.00 83.62 398 GLY A O 1
ATOM 3035 N N . LEU A 1 399 ? -13.844 -3.209 -6.729 1.00 85.62 399 LEU A N 1
ATOM 3036 C CA . LEU A 1 399 ? -13.736 -4.626 -7.126 1.00 85.62 399 LEU A CA 1
ATOM 3037 C C . LEU A 1 399 ? -13.366 -5.566 -5.963 1.00 85.62 399 LEU A C 1
ATOM 3039 O O . LEU A 1 399 ? -13.306 -6.775 -6.161 1.00 85.62 399 LEU A O 1
ATOM 3043 N N . GLY A 1 400 ? -13.058 -5.009 -4.788 1.00 85.44 400 GLY A N 1
ATOM 3044 C CA . GLY A 1 400 ? -12.552 -5.746 -3.627 1.00 85.44 400 GLY A CA 1
ATOM 3045 C C . GLY A 1 400 ? -13.597 -6.582 -2.882 1.00 85.44 400 GLY A C 1
ATOM 3046 O O . GLY A 1 400 ? -14.704 -6.808 -3.363 1.00 85.44 400 GLY A O 1
ATOM 3047 N N . SER A 1 401 ? -13.258 -7.021 -1.671 1.00 93.31 401 SER A N 1
ATOM 3048 C CA . SER A 1 401 ? -14.172 -7.760 -0.788 1.00 93.31 401 SER A CA 1
ATOM 3049 C C . SER A 1 401 ? -14.099 -7.254 0.653 1.00 93.31 401 SER A C 1
ATOM 3051 O O . SER A 1 401 ? -13.039 -6.833 1.113 1.00 93.31 401 SER A O 1
ATOM 3053 N N . ALA A 1 402 ? -15.212 -7.312 1.383 1.00 97.69 402 ALA A N 1
ATOM 3054 C CA . ALA A 1 402 ? -15.271 -6.985 2.807 1.00 97.69 402 ALA A CA 1
ATOM 3055 C C . ALA A 1 402 ? -15.705 -8.211 3.608 1.00 97.69 402 ALA A C 1
ATOM 3057 O O . ALA A 1 402 ? -16.729 -8.797 3.282 1.00 97.69 402 ALA A O 1
ATOM 3058 N N . VAL A 1 403 ? -14.992 -8.559 4.675 1.00 98.25 403 VAL A N 1
ATOM 3059 C CA . VAL A 1 403 ? -15.419 -9.563 5.657 1.00 98.25 403 VAL A CA 1
ATOM 3060 C C . VAL A 1 403 ? -15.530 -8.885 7.016 1.00 98.25 403 VAL A C 1
ATOM 3062 O O . VAL A 1 403 ? -14.536 -8.355 7.505 1.00 98.25 403 VAL A O 1
ATOM 3065 N N . VAL A 1 404 ? -16.708 -8.896 7.640 1.00 98.38 404 VAL A N 1
ATOM 3066 C CA . VAL A 1 404 ? -16.955 -8.219 8.930 1.00 98.38 404 VAL A CA 1
ATOM 3067 C C . VAL A 1 404 ? -17.607 -9.145 9.956 1.00 98.38 404 VAL A C 1
ATOM 3069 O O . VAL A 1 404 ? -18.362 -10.044 9.601 1.00 98.38 404 VAL A O 1
ATOM 3072 N N . ARG A 1 405 ? -17.368 -8.931 11.251 1.00 98.44 405 ARG A N 1
ATOM 3073 C CA . ARG A 1 405 ? -18.118 -9.590 12.335 1.00 98.44 405 ARG A CA 1
ATOM 3074 C C . ARG A 1 405 ? -18.954 -8.566 13.091 1.00 98.44 405 ARG A C 1
ATOM 3076 O O . ARG A 1 405 ? -18.430 -7.551 13.542 1.00 98.44 405 ARG A O 1
ATOM 3083 N N . VAL A 1 406 ? -20.254 -8.828 13.227 1.00 98.38 406 VAL A N 1
ATOM 3084 C CA . VAL A 1 406 ? -21.206 -7.864 13.795 1.00 98.38 406 VAL A CA 1
ATOM 3085 C C . VAL A 1 406 ? -22.364 -8.542 14.540 1.00 98.38 406 VAL A C 1
ATOM 3087 O O . VAL A 1 406 ? -22.909 -9.541 14.068 1.00 98.38 406 VAL A O 1
ATOM 3090 N N . SER A 1 407 ? -22.744 -8.017 15.711 1.00 98.12 407 SER A N 1
ATOM 3091 C CA . SER A 1 407 ? -23.786 -8.613 16.563 1.00 98.12 407 SER A CA 1
ATOM 3092 C C . SER A 1 407 ? -25.185 -8.024 16.368 1.00 98.12 407 SER A C 1
ATOM 3094 O O . SER A 1 407 ? -26.141 -8.794 16.323 1.00 98.12 407 SER A O 1
ATOM 3096 N N . ASP A 1 408 ? -25.326 -6.699 16.215 1.00 98.19 408 ASP A N 1
ATOM 3097 C CA . ASP A 1 408 ? -26.635 -6.041 16.364 1.00 98.19 408 ASP A CA 1
ATOM 3098 C C . ASP A 1 408 ? -27.205 -5.560 15.028 1.00 98.19 408 ASP A C 1
ATOM 3100 O O . ASP A 1 408 ? -28.324 -5.923 14.662 1.00 98.19 408 ASP A O 1
ATOM 3104 N N . THR A 1 409 ? -26.462 -4.728 14.288 1.00 98.56 409 THR A N 1
ATOM 3105 C CA . THR A 1 409 ? -26.955 -4.105 13.043 1.00 98.56 409 THR A CA 1
ATOM 3106 C C . THR A 1 409 ? -25.880 -4.008 11.970 1.00 98.56 409 THR A C 1
ATOM 3108 O O . THR A 1 409 ? -24.748 -3.617 12.252 1.00 98.56 409 THR A O 1
ATOM 3111 N N . LEU A 1 410 ? -26.257 -4.323 10.730 1.00 98.50 410 LEU A N 1
ATOM 3112 C CA . LEU A 1 410 ? -25.410 -4.208 9.545 1.00 98.50 410 LEU A CA 1
ATOM 3113 C C . LEU A 1 410 ? -26.146 -3.414 8.461 1.00 98.50 410 LEU A C 1
ATOM 3115 O O . LEU A 1 410 ? -27.191 -3.863 7.997 1.00 98.50 410 LEU A O 1
ATOM 3119 N N . ASP A 1 411 ? -25.595 -2.276 8.036 1.00 98.56 411 ASP A N 1
ATOM 3120 C CA . ASP A 1 411 ? -25.981 -1.615 6.780 1.00 98.56 411 ASP A CA 1
ATOM 3121 C C . ASP A 1 411 ? -24.933 -1.926 5.706 1.00 98.56 411 ASP A C 1
ATOM 3123 O O . ASP A 1 411 ? -23.788 -1.488 5.804 1.00 98.56 411 ASP A O 1
ATOM 3127 N N . ALA A 1 412 ? -25.309 -2.712 4.699 1.00 97.75 412 ALA A N 1
ATOM 3128 C CA . ALA A 1 412 ? -24.431 -3.167 3.627 1.00 97.75 412 ALA A CA 1
ATOM 3129 C C . ALA A 1 412 ? -24.878 -2.584 2.280 1.00 97.75 412 ALA A C 1
ATOM 3131 O O . ALA A 1 412 ? -25.993 -2.820 1.815 1.00 97.75 412 ALA A O 1
ATOM 3132 N N . GLN A 1 413 ? -24.002 -1.830 1.624 1.00 97.44 413 GLN A N 1
ATOM 3133 C CA . GLN A 1 413 ? -24.278 -1.188 0.341 1.00 97.44 413 GLN A CA 1
ATOM 3134 C C . GLN A 1 413 ? -23.244 -1.625 -0.694 1.00 97.44 413 GLN A C 1
ATOM 3136 O O . GLN A 1 413 ? -22.050 -1.419 -0.493 1.00 97.44 413 GLN A O 1
ATOM 3141 N N . VAL A 1 414 ? -23.694 -2.200 -1.809 1.00 95.88 414 VAL A N 1
ATOM 3142 C CA . VAL A 1 414 ? -22.828 -2.690 -2.888 1.00 95.88 414 VAL A CA 1
ATOM 3143 C C . VAL A 1 414 ? -23.264 -2.100 -4.224 1.00 95.88 414 VAL A C 1
ATOM 3145 O O . VAL A 1 414 ? -24.352 -2.390 -4.721 1.00 95.88 414 VAL A O 1
ATOM 3148 N N . SER A 1 415 ? -22.405 -1.289 -4.832 1.00 90.25 415 SER A N 1
ATOM 3149 C CA . SER A 1 415 ? -22.583 -0.770 -6.196 1.00 90.25 415 SER A CA 1
ATOM 3150 C C . SER A 1 415 ? -21.534 -1.297 -7.178 1.00 90.25 415 SER A C 1
ATOM 3152 O O . SER A 1 415 ? -21.752 -1.212 -8.384 1.00 90.25 415 SER A O 1
ATOM 3154 N N . GLY A 1 416 ? -20.431 -1.865 -6.680 1.00 81.69 416 GLY A N 1
ATOM 3155 C CA . GLY A 1 416 ? -19.383 -2.485 -7.491 1.00 81.69 416 GLY A CA 1
ATOM 3156 C C . GLY A 1 416 ? -19.633 -3.962 -7.827 1.00 81.69 416 GLY A C 1
ATOM 3157 O O . GLY A 1 416 ? -20.756 -4.469 -7.767 1.00 81.69 416 GLY A O 1
ATOM 3158 N N . THR A 1 417 ? -18.553 -4.660 -8.175 1.00 86.00 417 THR A N 1
ATOM 3159 C CA . THR A 1 417 ? -18.538 -6.087 -8.570 1.00 86.00 417 THR A CA 1
ATOM 3160 C C . THR A 1 417 ? -18.096 -7.025 -7.440 1.00 86.00 417 THR A C 1
ATOM 3162 O O . THR A 1 417 ? -18.033 -8.234 -7.640 1.00 86.00 417 THR A O 1
ATOM 3165 N N . GLY A 1 418 ? -17.755 -6.475 -6.273 1.00 87.69 418 GLY A N 1
ATOM 3166 C CA . GLY A 1 418 ? -17.216 -7.210 -5.127 1.00 87.69 418 GLY A CA 1
ATOM 3167 C C . GLY A 1 418 ? -18.254 -7.868 -4.212 1.00 87.69 418 GLY A C 1
ATOM 3168 O O . GLY A 1 418 ? -19.459 -7.808 -4.456 1.00 87.69 418 GLY A O 1
ATOM 3169 N N . SER A 1 419 ? -17.795 -8.478 -3.116 1.00 93.69 419 SER A N 1
ATOM 3170 C CA . SER A 1 419 ? -18.660 -9.119 -2.111 1.00 93.69 419 SER A CA 1
ATOM 3171 C C . SER A 1 419 ? -18.504 -8.517 -0.714 1.00 93.69 419 SER A C 1
ATOM 3173 O O . SER A 1 419 ? -17.411 -8.126 -0.301 1.00 93.69 419 SER A O 1
ATOM 3175 N N . ILE A 1 420 ? -19.612 -8.459 0.028 1.00 97.44 420 ILE A N 1
ATOM 3176 C CA . ILE A 1 420 ? -19.623 -8.211 1.473 1.00 97.44 420 ILE A CA 1
ATOM 3177 C C . ILE A 1 420 ? -20.045 -9.505 2.167 1.00 97.44 420 ILE A C 1
ATOM 3179 O O . ILE A 1 420 ? -21.151 -10.006 1.978 1.00 97.44 420 ILE A O 1
ATOM 3183 N N . GLU A 1 421 ? -19.169 -10.031 3.000 1.00 97.88 421 GLU A N 1
ATOM 3184 C CA . GLU A 1 421 ? -19.380 -11.222 3.802 1.00 97.88 421 GLU A CA 1
ATOM 3185 C C . GLU A 1 421 ? -19.421 -10.849 5.282 1.00 97.88 421 GLU A C 1
ATOM 3187 O O . GLU A 1 421 ? -18.685 -9.969 5.736 1.00 97.88 421 GLU A O 1
ATOM 3192 N N . TYR A 1 422 ? -20.301 -11.487 6.052 1.00 98.25 422 TYR A N 1
ATOM 3193 C CA . TYR A 1 422 ? -20.440 -11.157 7.467 1.00 98.25 422 TYR A CA 1
ATOM 3194 C C . TYR A 1 422 ? -20.659 -12.367 8.376 1.00 98.25 422 TYR A C 1
ATOM 3196 O O . TYR A 1 422 ? -21.383 -13.300 8.032 1.00 98.25 422 TYR A O 1
ATOM 3204 N N . PHE A 1 423 ? -20.073 -12.304 9.571 1.00 97.88 423 PHE A N 1
ATOM 3205 C CA . PHE A 1 423 ? -20.311 -13.214 10.694 1.00 97.88 423 PHE A CA 1
ATOM 3206 C C . PHE A 1 423 ? -21.236 -12.578 11.740 1.00 97.88 423 PHE A C 1
ATOM 3208 O O . PHE A 1 423 ? -21.298 -11.354 11.870 1.00 97.88 423 PHE A O 1
ATOM 3215 N N . GLY A 1 424 ? -21.886 -13.423 12.546 1.00 95.94 424 GLY A N 1
ATOM 3216 C CA . GLY A 1 424 ? -22.803 -13.013 13.615 1.00 95.94 424 GLY A CA 1
ATOM 3217 C C . GLY A 1 424 ? -24.273 -13.137 13.214 1.00 95.94 424 GLY A C 1
ATOM 3218 O O . GLY A 1 424 ? -24.597 -13.808 12.232 1.00 95.94 424 GLY A O 1
ATOM 3219 N N . ASN A 1 425 ? -25.175 -12.543 14.000 1.00 96.75 425 ASN A N 1
ATOM 3220 C CA . ASN A 1 425 ? -26.623 -12.573 13.748 1.00 96.75 425 ASN A CA 1
ATOM 3221 C C . ASN A 1 425 ? -27.276 -11.172 13.836 1.00 96.75 425 ASN A C 1
ATOM 3223 O O . ASN A 1 425 ? -28.212 -10.995 14.617 1.00 96.75 425 ASN A O 1
ATOM 3227 N N . PRO A 1 426 ? -26.794 -10.179 13.063 1.00 97.62 426 PRO A N 1
ATOM 3228 C CA . PRO A 1 426 ? -27.314 -8.813 13.095 1.00 97.62 426 PRO A CA 1
ATOM 3229 C C . PRO A 1 426 ? -28.667 -8.682 12.380 1.00 97.62 426 PRO A C 1
ATOM 3231 O O . PRO A 1 426 ? -29.038 -9.493 11.527 1.00 97.62 426 PRO A O 1
ATOM 3234 N N . ARG A 1 427 ? -29.361 -7.568 12.623 1.00 97.94 427 ARG A N 1
ATOM 3235 C CA . ARG A 1 427 ? -30.400 -7.058 11.719 1.00 97.94 427 ARG A CA 1
ATOM 3236 C C . ARG A 1 427 ? -29.729 -6.430 10.496 1.00 97.94 427 ARG A C 1
ATOM 3238 O O . ARG A 1 427 ? -28.990 -5.455 10.637 1.00 97.94 427 ARG A O 1
ATOM 3245 N N . VAL A 1 428 ? -29.977 -6.987 9.311 1.00 97.75 428 VAL A N 1
ATOM 3246 C CA . VAL A 1 428 ? -29.310 -6.576 8.065 1.00 97.75 428 VAL A CA 1
ATOM 3247 C C . VAL A 1 428 ? -30.213 -5.671 7.227 1.00 97.75 428 VAL A C 1
ATOM 3249 O O . VAL A 1 428 ? -31.310 -6.064 6.838 1.00 97.75 428 VAL A O 1
ATOM 3252 N N . SER A 1 429 ? -29.712 -4.480 6.910 1.00 97.69 429 SER A N 1
ATOM 3253 C CA . SER A 1 429 ? -30.171 -3.619 5.819 1.00 97.69 429 SER A CA 1
ATOM 3254 C C . SER A 1 429 ? -29.199 -3.793 4.657 1.00 97.69 429 SER A C 1
ATOM 3256 O O . SER A 1 429 ? -27.999 -3.605 4.836 1.00 97.69 429 SER A O 1
ATOM 3258 N N . GLN A 1 430 ? -29.688 -4.168 3.474 1.00 95.81 430 GLN A N 1
ATOM 3259 C CA . GLN A 1 430 ? -28.836 -4.352 2.299 1.00 95.81 430 GLN A CA 1
ATOM 3260 C C . GLN A 1 430 ? -29.372 -3.609 1.078 1.00 95.81 430 GLN A C 1
ATOM 3262 O O . GLN A 1 430 ? -30.573 -3.619 0.805 1.00 95.81 430 GLN A O 1
ATOM 3267 N N . ARG A 1 431 ? -28.465 -2.984 0.325 1.00 96.38 431 ARG A N 1
ATOM 3268 C CA . ARG A 1 431 ? -28.736 -2.362 -0.977 1.00 96.38 431 ARG A CA 1
ATOM 3269 C C . ARG A 1 431 ? -27.682 -2.816 -1.976 1.00 96.38 431 ARG A C 1
ATOM 3271 O O . ARG A 1 431 ? -26.507 -2.511 -1.797 1.00 96.38 431 ARG A O 1
ATOM 3278 N N . VAL A 1 432 ? -28.103 -3.520 -3.022 1.00 94.56 432 VAL A N 1
ATOM 3279 C CA . VAL A 1 432 ? -27.213 -4.013 -4.080 1.00 94.56 432 VAL A CA 1
ATOM 3280 C C . VAL A 1 432 ? -27.697 -3.468 -5.418 1.00 94.56 432 VAL A C 1
ATOM 3282 O O . VAL A 1 432 ? -28.809 -3.774 -5.838 1.00 94.56 432 VAL A O 1
ATOM 3285 N N . SER A 1 433 ? -26.865 -2.650 -6.058 1.00 86.81 433 SER A N 1
ATOM 3286 C CA . SER A 1 433 ? -27.150 -2.016 -7.355 1.00 86.81 433 SER A CA 1
ATOM 3287 C C . SER A 1 433 ? -26.151 -2.423 -8.449 1.00 86.81 433 SER A C 1
ATOM 3289 O O . SER A 1 433 ? -26.346 -2.068 -9.608 1.00 86.81 433 SER A O 1
ATOM 3291 N N . GLY A 1 434 ? -25.076 -3.135 -8.086 1.00 79.62 434 GLY A N 1
ATOM 3292 C CA . GLY A 1 434 ? -24.052 -3.662 -8.996 1.00 79.62 434 GLY A CA 1
ATOM 3293 C C . GLY A 1 434 ? -24.138 -5.181 -9.187 1.00 79.62 434 GLY A C 1
ATOM 3294 O O . GLY A 1 434 ? -25.139 -5.805 -8.849 1.00 79.62 434 GLY A O 1
ATOM 3295 N N . LEU A 1 435 ? -23.060 -5.785 -9.697 1.00 83.19 435 LEU A N 1
ATOM 3296 C CA . LEU A 1 435 ? -22.938 -7.245 -9.879 1.00 83.19 435 LEU A CA 1
ATOM 3297 C C . LEU A 1 435 ? -22.421 -7.976 -8.624 1.00 83.19 435 LEU A C 1
ATOM 3299 O O . LEU A 1 435 ? -22.159 -9.177 -8.668 1.00 83.19 435 LEU A O 1
ATOM 3303 N N . GLY A 1 436 ? -22.222 -7.250 -7.526 1.00 88.75 436 GLY A N 1
ATOM 3304 C CA . GLY A 1 436 ? -21.734 -7.798 -6.269 1.00 88.75 436 GLY A CA 1
ATOM 3305 C C . GLY A 1 436 ? -22.772 -8.579 -5.458 1.00 88.75 436 GLY A C 1
ATOM 3306 O O . GLY A 1 436 ? -23.926 -8.735 -5.854 1.00 88.75 436 GLY A O 1
ATOM 3307 N N . SER A 1 437 ? -22.368 -9.073 -4.284 1.00 93.12 437 SER A N 1
ATOM 3308 C CA . SER A 1 437 ? -23.255 -9.844 -3.396 1.00 93.12 437 SER A CA 1
ATOM 3309 C C . SER A 1 437 ? -23.013 -9.574 -1.913 1.00 93.12 437 SER A C 1
ATOM 3311 O O . SER A 1 437 ? -21.926 -9.156 -1.516 1.00 93.12 437 SER A O 1
ATOM 3313 N N . VAL A 1 438 ? -24.034 -9.829 -1.092 1.00 96.19 438 VAL A N 1
ATOM 3314 C CA . VAL A 1 438 ? -23.943 -9.803 0.372 1.00 96.19 438 VAL A CA 1
ATOM 3315 C C . VAL A 1 438 ? -24.268 -11.201 0.900 1.00 96.19 438 VAL A C 1
ATOM 3317 O O . VAL A 1 438 ? -25.310 -11.759 0.552 1.00 96.19 438 VAL A O 1
ATOM 3320 N N . ARG A 1 439 ? -23.380 -11.798 1.705 1.00 96.06 439 ARG A N 1
ATOM 3321 C CA . ARG A 1 439 ? -23.515 -13.187 2.180 1.00 96.06 439 ARG A CA 1
ATOM 3322 C C . ARG A 1 439 ? -23.173 -13.327 3.661 1.00 96.06 439 ARG A C 1
ATOM 3324 O O . ARG A 1 439 ? -22.194 -12.775 4.145 1.00 96.06 439 ARG A O 1
ATOM 3331 N N . ARG A 1 440 ? -23.954 -14.138 4.372 1.00 96.19 440 ARG A N 1
ATOM 3332 C CA . ARG A 1 440 ? -23.627 -14.567 5.734 1.00 96.19 440 ARG A CA 1
ATOM 3333 C C . ARG A 1 440 ? -22.649 -15.743 5.717 1.00 96.19 440 ARG A C 1
ATOM 3335 O O . ARG A 1 440 ? -22.863 -16.694 4.966 1.00 96.19 440 ARG A O 1
ATOM 3342 N N . LEU A 1 441 ? -21.638 -15.694 6.574 1.00 92.00 441 LEU A N 1
ATOM 3343 C CA . LEU A 1 441 ? -20.732 -16.800 6.877 1.00 92.00 441 LEU A CA 1
ATOM 3344 C C . LEU A 1 441 ? -21.138 -17.461 8.204 1.00 92.00 441 LEU A C 1
ATOM 3346 O O . LEU A 1 441 ? -21.677 -16.791 9.093 1.00 92.00 441 LEU A O 1
ATOM 3350 N N . PHE A 1 442 ? -20.928 -18.777 8.295 1.00 82.06 442 PHE A N 1
ATOM 3351 C CA . PHE A 1 442 ? -21.330 -19.612 9.433 1.00 82.06 442 PHE A CA 1
ATOM 3352 C C . PHE A 1 442 ? -20.207 -19.777 10.451 1.00 82.06 442 PHE A C 1
ATOM 3354 O O . PHE A 1 442 ? -19.042 -19.932 10.018 1.00 82.06 442 PHE A O 1
#

Foldseek 3Di:
DDPPPPVVVVVVVVVVVVVVVVVVCVVVVHPVVLLCPLVVLLVVLVVLVVVDVVVALVSLLSLQSSLLSNLVSVVSNVCSVVVVPVLVQQSVLVSQLSNLVSQLSNCVSNVPVVSNVVSVVSNVRSVVSSVVRVCVVVVLCVQVVDDDRSVVVVVVVVVVVVVCVVCVVVVPDDDDDDDDDDDDDDDDDDDDDDDDDDDDDPPPPPPPPPPDDDPDDDDDPPPPDDPPPDPDFDQDALAAEEAEAEAAEEEEEEDPRWGKDKDWPPVQVVQWDWDDDRRYIYTHGDDDPCVVVDPVVVCGDGIYMYTYYNHYAEYAAAYHEEYEYEQHAYAHYEYHHAHAYEYEYYAYHYAEYEYEYAHHEEYEYAHEYAEYEYEAAHAYEYHAQRYEYAEYEYAHEHNHEYEHEHEEEYEEEAAHLYEYEYEYDYDYDYHHNHNYYYYYDD

Radius of gyration: 32.81 Å; Cα contacts (8 Å, |Δi|>4): 818; chains: 1; bounding box: 86×54×108 Å

Solvent-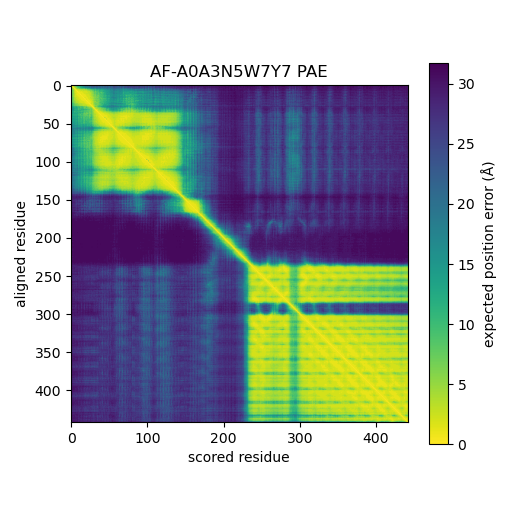accessible surface area (backbone atoms only — not comparable to full-atom values): 23567 Å² total; per-residue (Å²): 136,82,84,73,66,60,66,60,54,54,52,50,52,50,52,52,51,54,51,52,51,50,53,49,23,64,73,67,75,42,65,50,66,73,67,45,55,28,54,54,40,29,49,57,12,48,49,28,46,52,48,19,66,75,54,41,61,85,30,22,68,37,28,27,63,14,29,27,38,28,38,50,14,51,52,50,38,53,26,63,76,70,68,45,64,78,48,58,84,27,52,60,28,48,37,43,24,18,36,10,50,9,30,31,51,17,14,62,61,54,69,36,69,64,45,28,52,50,10,54,51,40,24,50,53,15,51,51,46,25,51,52,40,39,49,52,52,52,53,41,47,70,49,60,72,61,87,86,56,48,65,55,52,53,52,50,52,52,49,53,52,49,47,48,57,67,58,51,57,74,76,72,74,80,86,83,80,90,80,79,87,78,84,88,80,89,78,89,82,87,84,89,86,83,88,84,89,83,89,79,79,83,80,79,76,77,84,83,82,86,86,86,80,79,90,84,73,80,82,80,82,75,77,75,65,80,77,78,72,74,78,80,76,73,87,54,67,70,45,31,29,41,39,38,43,34,69,35,39,38,40,36,38,57,35,95,65,46,39,77,47,76,48,53,50,70,85,49,52,79,36,52,43,76,47,78,56,88,38,33,38,36,37,34,52,70,79,59,96,68,53,91,78,46,82,74,66,79,68,75,59,77,33,39,35,43,38,29,28,69,46,64,38,34,38,38,39,52,23,46,38,38,36,40,39,46,53,45,71,36,67,42,38,40,40,37,35,56,20,40,39,37,40,40,35,37,54,32,38,32,46,34,39,38,40,38,41,53,18,51,42,36,40,38,39,28,33,42,32,47,32,40,37,37,43,36,58,17,63,26,36,38,43,19,72,61,22,46,23,39,32,37,38,38,39,36,58,17,63,22,39,37,34,38,25,27,50,52,33,33,42,41,36,32,56,14,62,23,42,42,36,34,35,73,73,41,54,75,48,76,47,76,78,38,79,34,52,80,46,82,52,133